Protein 1DBN (pdb70)

B-factor: mean 47.12, std 13.43, range [18.15, 99.43]

Solvent-accessible surface area: 18484 Å² total; per-residue (Å²): 65,98,113,29,65,19,90,14,118,101,4,76,69,128,20,104,51,8,77,64,26,60,72,8,48,11,22,114,104,14,25,0,27,0,0,82,28,78,153,57,99,10,49,117,126,0,25,0,2,0,5,32,36,41,50,2,36,0,50,1,115,128,93,44,38,27,0,29,9,46,1,27,2,25,2,21,2,127,3,71,78,56,131,95,1,4,7,0,0,0,1,0,3,0,25,36,108,26,121,42,33,96,60,83,9,21,53,12,1,0,6,5,83,67,46,96,69,73,90,85,49,55,12,1,1,2,0,2,2,2,28,62,40,87,99,146,2,80,39,5,34,106,80,35,0,0,0,0,0,25,12,0,0,102,22,87,70,43,39,89,2,74,30,49,61,26,11,76,0,30,0,33,1,24,2,26,12,115,77,85,0,2,12,0,8,0,0,2,28,92,89,27,35,27,19,14,6,1,5,76,6,22,1,86,141,28,5,37,49,98,0,41,0,0,1,0,0,0,0,5,119,51,80,31,11,0,9,0,18,0,54,34,1,37,1,61,5,73,49,65,99,113,29,67,20,91,14,117,101,4,76,71,130,20,103,49,8,78,63,26,60,69,8,33,12,21,114,104,14,26,0,26,0,0,74,24,94,162,59,88,6,58,118,124,0,25,0,2,0,4,32,36,40,50,2,37,0,52,2,113,127,93,44,39,26,0,29,8,46,1,25,2,26,2,21,2,127,3,61,79,56,133,96,1,4,6,0,0,0,1,0,3,0,26,36,108,27,121,43,30,101,60,84,10,22,51,12,1,0,6,7,83,69,47,97,69,70,89,84,48,56,12,1,1,2,0,2,1,2,31,64,40,85,99,148,2,81,40,6,34,105,81,34,0,2,0,0,0,24,12,0,0,103,22,87,70,44,38,89,2,75,30,50,62,26,11,76,0,30,0,33,1,25,2,27,13,116,77,84,0,2,10,1,8,0,1,2,28,92,87,26,36,26,19,13,7,0,3,74,6,21,1,88,140,26,4,35,41,98,0,40,0,0,0,0,0,0,0,5,120,51,79,32,10,0,9,0,18,0,54,34,2,38,1,62,5,73,49

Sequence (478 aa):
SDELSFTINNFVPNEADLLFQGEASVSSTGVLQLTKVENGQPQKYSVGRALYAAPVRIWGNTTGSVASFSTSFTFVVKAPNPDITSDGLAFYLAPPDSQIPSGSVSKYLGLFNNSNSDSSNQIVAVEFDTYFAHSYDPWDPNYRHIGIDVNGIESIKTVQWDWINGGVAFATITYLAPNKTLIASLVYPSNQTTFSVAASVDLKEILPEWVRVGFSAATGYPTEVETHDVLSWSFTSTLSDELSFTINNFVPNEADLLFQGEASVSSTGVLQLTKVENGQPQKYSVGRALYAAPVRIWGNTTGSVASFSTSFTFVVKAPNPDITSDGLAFYLAPPDSQIPSGSVSKYLGLFNNSNSDSSNQIVAVEFDTYFAHSYDPWDPNYRHIGIDVNGIESIKTVQWDWINGGVAFATITYLAPNKTLIASLVYPSNQTTFSVAASVDLKEILPEWVRVGFSAATGYPTEVETHDVLSWSFTSTL

Radius of gyration: 23.22 Å; Cα contacts (8 Å, |Δi|>4): 1419; chains: 2; bounding box: 49×42×70 Å

InterPro domains:
  IPR000985 Legume lectin, alpha chain, conserved site [PS00308] (235-244)
  IPR001220 Legume lectin domain [PF00139] (32-274)
  IPR001220 Legume lectin domain [cd06899] (32-267)
  IPR013320 Concanavalin A-like lectin/glucanase domain superfamily [SSF49899] (30-266)
  IPR016363 Legume lectin [PIRSF002690] (6-272)
  IPR019825 Legume lectin, beta chain, Mn/Ca-binding site [PS00307] (152-158)
  IPR050258 Leguminous Lectin [PTHR32401] (15-269)

Nearest PDB structures (foldseek):
  1dbn-assembly1_B  TM=1.004E+00  e=1.041E-50  Maackia amurensis
  1dzq-assembly1_B  TM=9.798E-01  e=4.444E-36  Ulex europaeus
  1qnw-assembly1_A  TM=9.838E-01  e=1.048E-35  Ulex europaeus
  4d69-assembly4_B  TM=9.596E-01  e=8.667E-30  Glycine max
  2gnm-assembly1_B  TM=9.588E-01  e=8.702E-29  Pterocarpus angolensis

Secondary structure (DSSP, 8-state):
--EEEEEESS--TT-TTEEEEET-EE-TTS-EESS-EETTEEPSS-EEEEEESS-EE-B-TTT--B-EEEEEEEEE---SSTTS--EEEEEEEE-TT--PPSSS-GGGTTS-SSS---TTS--EEEEEE----TTT-TTS-SS-EEEEEESSSS-SEEEE----TT--EEEEEEEEGGGTEEEEEEEETTTTEEEEEEEE--HHHHS-SEEEEEEEEEE-SGGG----EEEEEEEEEE-/--EEEEEESS--TT-TTEEEEET-EE-TTS-EESS-EETTEEPSS-EEEEEESS-EE-B-TTT--B-EEEEEEEEE---SSTTS--EEEEEEEE-TT--PPSSS-GGGTTS-SSS---TTS--EEEEEE----TTT-TTS-SS-EEEEEESSSS-SEEEE----TT--EEEEEEEEGGGTEEEEEEEETTTTEEEEEEEE--HHHHS-SEEEEEEEEEE-SGGG----EEEEEEEEEE-

Foldseek 3Di:
DQKDKDKDQFADFVRPQKDKAWPWTADNRGKTWQFDDDPNHGDAWGKMWMWGNDKDFQADPVVRDGKKKKKKFKKAKAHPQLPAADFWKKKKKFAADDHQDDDDCGNVLSQDPDADLDLVSLMWMWIQTRHADCVSNVLHDPAGWIAIHHSGSNGPDIKHDDHDRGFMKMKMWIADQVQQKIKIKIAGVVVRDIIIDMDRHHSVSRHDRIIIITMIGTGHDPNRYIIIIINIMIMIMHD/DQKDKDKDQFADFVRPQKDKAWPWTADNRGKTWQFDDDPNAGDAWGKIWMWGNDKDFQADPVVRDGKKKKKKFKKAKAHPQLPAADFWKKKKKFAADDHQDDDDCGNVLSQDRDADLDLVSLMWMWIQTRHADCVSNVLHDPAGWIAIHHSGSNGPDIKHDDHDRGFMKMKMWIADQVQQKIKIKIAGVVVRDIIMDMDRHHSVSRHDRIIIITMIGTGHDPNRYIIIIINIMIMIMHD

Structure (mmCIF, N/CA/C/O backbone):
data_1DBN
#
_entry.id   1DBN
#
_cell.length_a   80.742
_cell.length_b   88.450
_cell.length_c   84.496
_cell.angle_alpha   90.00
_cell.angle_beta   90.00
_cell.angle_gamma   90.00
#
_symmetry.space_group_name_H-M   'P 21 21 2'
#
loop_
_entity.id
_entity.type
_entity.pdbx_description
1 polymer 'PROTEIN (LEUKOAGGLUTININ)'
2 branched 'N-acetyl-alpha-neuraminic acid-(2-3)-beta-D-galactopyranose-(1-4)-beta-D-glucopyranose'
3 non-polymer 2-acetamido-2-deoxy-beta-D-glucopyranose
4 non-polymer 'CALCIUM ION'
5 non-polymer 'MANGANESE (II) ION'
6 water water
#
loop_
_atom_site.group_PDB
_atom_site.id
_atom_site.type_symbol
_atom_site.label_atom_id
_atom_site.label_alt_id
_atom_site.label_comp_id
_atom_site.label_asym_id
_atom_site.label_entity_id
_atom_site.label_seq_id
_atom_site.pdbx_PDB_ins_code
_atom_site.Cartn_x
_atom_site.Cartn_y
_atom_site.Cartn_z
_atom_site.occupancy
_atom_site.B_iso_or_equiv
_atom_site.auth_seq_id
_atom_site.auth_comp_id
_atom_site.auth_asym_id
_atom_site.auth_atom_id
_atom_site.pdbx_PDB_model_num
ATOM 1 N N . SER A 1 1 ? 49.733 -0.162 34.979 1.00 64.05 1 SER A N 1
ATOM 2 C CA . SER A 1 1 ? 49.008 -0.250 33.678 1.00 65.22 1 SER A CA 1
ATOM 3 C C . SER A 1 1 ? 49.693 0.620 32.616 1.00 64.75 1 SER A C 1
ATOM 4 O O . SER A 1 1 ? 50.102 1.744 32.903 1.00 68.11 1 SER A O 1
ATOM 7 N N . ASP A 1 2 ? 49.829 0.100 31.397 1.00 60.62 2 ASP A N 1
ATOM 8 C CA . ASP A 1 2 ? 50.457 0.853 30.309 1.00 56.20 2 ASP A CA 1
ATOM 9 C C . ASP A 1 2 ? 49.388 1.408 29.385 1.00 51.78 2 ASP A C 1
ATOM 10 O O . ASP A 1 2 ? 49.651 2.249 28.533 1.00 50.50 2 ASP A O 1
ATOM 15 N N . GLU A 1 3 ? 48.172 0.919 29.566 1.00 50.40 3 GLU A N 1
ATOM 16 C CA . GLU A 1 3 ? 47.044 1.372 28.775 1.00 48.85 3 GLU A CA 1
ATOM 17 C C . GLU A 1 3 ? 45.823 1.075 29.622 1.00 44.46 3 GLU A C 1
ATOM 18 O O . GLU A 1 3 ? 45.674 -0.042 30.107 1.00 45.50 3 GLU A O 1
ATOM 24 N N . LEU A 1 4 ? 44.982 2.081 29.839 1.00 40.37 4 LEU A N 1
ATOM 25 C CA . LEU A 1 4 ? 43.758 1.905 30.621 1.00 36.90 4 LEU A CA 1
ATOM 26 C C . LEU A 1 4 ? 42.623 2.567 29.868 1.00 35.30 4 LEU A C 1
ATOM 27 O O . LEU A 1 4 ? 42.758 3.683 29.376 1.00 39.58 4 LEU A O 1
ATOM 32 N N . SER A 1 5 ? 41.497 1.888 29.773 1.00 33.71 5 SER A N 1
ATOM 33 C CA . SER A 1 5 ? 40.380 2.465 29.057 1.00 36.95 5 SER A CA 1
ATOM 34 C C . SER A 1 5 ? 39.078 1.964 29.634 1.00 36.31 5 SER A C 1
ATOM 35 O O . SER A 1 5 ? 38.892 0.759 29.815 1.00 41.26 5 SER A O 1
ATOM 38 N N . PHE A 1 6 ? 38.181 2.883 29.955 1.00 34.02 6 PHE A N 1
ATOM 39 C CA . PHE A 1 6 ? 36.887 2.472 30.467 1.00 36.56 6 PHE A CA 1
ATOM 40 C C . PHE A 1 6 ? 35.786 3.421 30.023 1.00 35.60 6 PHE A C 1
ATOM 41 O O . PHE A 1 6 ? 35.995 4.620 29.871 1.00 35.39 6 PHE A O 1
ATOM 49 N N . THR A 1 7 ? 34.617 2.856 29.781 1.00 36.43 7 THR A N 1
ATOM 50 C CA . THR A 1 7 ? 33.467 3.620 29.342 1.00 37.24 7 THR A CA 1
ATOM 51 C C . THR A 1 7 ? 32.294 3.279 30.239 1.00 35.99 7 THR A C 1
ATOM 52 O O . THR A 1 7 ? 31.959 2.115 30.406 1.00 38.07 7 THR A O 1
ATOM 56 N N . ILE A 1 8 ? 31.678 4.294 30.825 1.00 36.02 8 ILE A N 1
ATOM 57 C CA . ILE A 1 8 ? 30.520 4.084 31.684 1.00 33.94 8 ILE A CA 1
ATOM 58 C C . ILE A 1 8 ? 29.357 4.816 31.022 1.00 33.03 8 ILE A C 1
ATOM 59 O O . ILE A 1 8 ? 29.243 6.025 31.141 1.00 34.14 8 ILE A O 1
ATOM 64 N N . ASN A 1 9 ? 28.507 4.087 30.306 1.00 36.87 9 ASN A N 1
ATOM 65 C CA . ASN A 1 9 ? 27.367 4.712 29.635 1.00 39.53 9 ASN A CA 1
ATOM 66 C C . ASN A 1 9 ? 26.233 5.024 30.590 1.00 36.31 9 ASN A C 1
ATOM 67 O O . ASN A 1 9 ? 25.480 5.969 30.388 1.00 35.94 9 ASN A O 1
ATOM 72 N N . ASN A 1 10 ? 26.112 4.220 31.632 1.00 36.48 10 ASN A N 1
ATOM 73 C CA . ASN A 1 10 ? 25.074 4.420 32.618 1.00 40.38 10 ASN A CA 1
ATOM 74 C C . ASN A 1 10 ? 25.596 4.057 33.998 1.00 38.17 10 ASN A C 1
ATOM 75 O O . ASN A 1 10 ? 26.090 2.957 34.223 1.00 37.26 10 ASN A O 1
ATOM 80 N N . PHE A 1 11 ? 25.494 4.998 34.922 1.00 39.74 11 PHE A N 1
ATOM 81 C CA . PHE A 1 11 ? 25.953 4.760 36.273 1.00 38.51 11 PHE A CA 1
ATOM 82 C C . PHE A 1 11 ? 24.924 3.917 36.994 1.00 39.39 11 PHE A C 1
ATOM 83 O O . PHE A 1 11 ? 23.752 3.930 36.649 1.00 40.42 11 PHE A O 1
ATOM 91 N N . VAL A 1 12 ? 25.379 3.183 37.998 1.00 40.93 12 VAL A N 1
ATOM 92 C CA . VAL A 1 12 ? 24.527 2.302 38.774 1.00 41.26 12 VAL A CA 1
ATOM 93 C C . VAL A 1 12 ? 24.675 2.679 40.239 1.00 41.65 12 VAL A C 1
ATOM 94 O O . VAL A 1 12 ? 25.734 3.131 40.653 1.00 45.14 12 VAL A O 1
ATOM 98 N N . PRO A 1 13 ? 23.609 2.510 41.041 1.00 42.46 13 PRO A N 1
ATOM 99 C CA . PRO A 1 13 ? 23.677 2.850 42.465 1.00 44.34 13 PRO A CA 1
ATOM 100 C C . PRO A 1 13 ? 24.834 2.130 43.167 1.00 46.75 13 PRO A C 1
ATOM 101 O O . PRO A 1 13 ? 25.009 0.922 43.017 1.00 44.40 13 PRO A O 1
ATOM 105 N N . ASN A 1 14 ? 25.627 2.891 43.919 1.00 52.60 14 ASN A N 1
ATOM 106 C CA . ASN A 1 14 ? 26.794 2.361 44.633 1.00 59.33 14 ASN A CA 1
ATOM 107 C C . ASN A 1 14 ? 27.805 1.691 43.697 1.00 59.90 14 ASN A C 1
ATOM 108 O O . ASN A 1 14 ? 28.568 0.826 44.131 1.00 61.67 14 ASN A O 1
ATOM 113 N N . GLU A 1 15 ? 27.805 2.110 42.427 1.00 57.48 15 GLU A N 1
ATOM 114 C CA . GLU A 1 15 ? 28.692 1.572 41.393 1.00 53.26 15 GLU A CA 1
ATOM 115 C C . GLU A 1 15 ? 30.038 1.122 41.956 1.00 50.07 15 GLU A C 1
ATOM 116 O O . GLU A 1 15 ? 30.846 1.937 42.381 1.00 51.09 15 GLU A O 1
ATOM 122 N N . ALA A 1 16 ? 30.275 -0.184 41.931 1.00 47.57 16 ALA A N 1
ATOM 123 C CA . ALA A 1 16 ? 31.492 -0.775 42.481 1.00 45.07 16 ALA A CA 1
ATOM 124 C C . ALA A 1 16 ? 32.844 -0.230 42.002 1.00 42.88 16 ALA A C 1
ATOM 125 O O . ALA A 1 16 ? 33.801 -0.190 42.776 1.00 38.39 16 ALA A O 1
ATOM 127 N N . ASP A 1 17 ? 32.940 0.177 40.740 1.00 42.20 17 ASP A N 1
ATOM 128 C CA . ASP A 1 17 ? 34.210 0.688 40.231 1.00 39.21 17 ASP A CA 1
ATOM 129 C C . ASP A 1 17 ? 34.355 2.197 40.407 1.00 39.56 17 ASP A C 1
ATOM 130 O O . ASP A 1 17 ? 35.062 2.854 39.652 1.00 40.76 17 ASP A O 1
ATOM 135 N N . LEU A 1 18 ? 33.692 2.735 41.426 1.00 39.00 18 LEU A N 1
ATOM 136 C CA . LEU A 1 18 ? 33.753 4.158 41.723 1.00 37.98 18 LEU A CA 1
ATOM 137 C C . LEU A 1 18 ? 34.020 4.382 43.228 1.00 39.12 18 LEU A C 1
ATOM 138 O O . LEU A 1 18 ? 33.393 3.745 44.079 1.00 40.27 18 LEU A O 1
ATOM 143 N N . LEU A 1 19 ? 34.968 5.262 43.552 1.00 36.06 19 LEU A N 1
ATOM 144 C CA . LEU A 1 19 ? 35.259 5.585 44.943 1.00 33.58 19 LEU A CA 1
ATOM 145 C C . LEU A 1 19 ? 34.561 6.891 45.240 1.00 33.60 19 LEU A C 1
ATOM 146 O O . LEU A 1 19 ? 34.880 7.919 44.647 1.00 36.49 19 LEU A O 1
ATOM 151 N N . PHE A 1 20 ? 33.603 6.854 46.155 1.00 35.29 20 PHE A N 1
ATOM 152 C CA . PHE A 1 20 ? 32.856 8.055 46.513 1.00 35.63 20 PHE A CA 1
ATOM 153 C C . PHE A 1 20 ? 33.426 8.748 47.749 1.00 37.18 20 PHE A C 1
ATOM 154 O O . PHE A 1 20 ? 33.823 8.095 48.709 1.00 36.09 20 PHE A O 1
ATOM 162 N N . GLN A 1 21 ? 33.476 10.077 47.705 1.00 37.94 21 GLN A N 1
ATOM 163 C CA . GLN A 1 21 ? 33.961 10.879 48.822 1.00 34.54 21 GLN A CA 1
ATOM 164 C C . GLN A 1 21 ? 32.954 12.004 49.053 1.00 38.37 21 GLN A C 1
ATOM 165 O O . GLN A 1 21 ? 32.420 12.576 48.101 1.00 39.11 21 GLN A O 1
ATOM 171 N N . GLY A 1 22 ? 32.684 12.308 50.319 1.00 39.05 22 GLY A N 1
ATOM 172 C CA . GLY A 1 22 ? 31.733 13.356 50.629 1.00 39.79 22 GLY A CA 1
ATOM 173 C C . GLY A 1 22 ? 30.290 12.919 50.430 1.00 43.11 22 GLY A C 1
ATOM 174 O O . GLY A 1 22 ? 29.911 11.796 50.776 1.00 41.49 22 GLY A O 1
ATOM 175 N N . GLU A 1 23 ? 29.479 13.806 49.857 1.00 44.14 23 GLU A N 1
ATOM 176 C CA . GLU A 1 23 ? 28.071 13.513 49.628 1.00 41.43 23 GLU A CA 1
ATOM 177 C C . GLU A 1 23 ? 27.774 13.012 48.221 1.00 42.28 23 GLU A C 1
ATOM 178 O O . GLU A 1 23 ? 26.613 12.933 47.815 1.00 39.61 23 GLU A O 1
ATOM 184 N N . ALA A 1 24 ? 28.823 12.662 47.480 1.00 42.08 24 ALA A N 1
ATOM 185 C CA . ALA A 1 24 ? 28.647 12.158 46.121 1.00 41.45 24 ALA A CA 1
ATOM 186 C C . ALA A 1 24 ? 27.986 10.785 46.132 1.00 40.92 24 ALA A C 1
ATOM 187 O O . ALA A 1 24 ? 28.092 10.023 47.102 1.00 39.37 24 ALA A O 1
ATOM 189 N N . SER A 1 25 ? 27.303 10.476 45.037 1.00 38.69 25 SER A N 1
ATOM 190 C CA . SER A 1 25 ? 26.625 9.203 44.902 1.00 38.22 25 SER A CA 1
ATOM 191 C C . SER A 1 25 ? 25.917 9.186 43.563 1.00 38.79 25 SER A C 1
ATOM 192 O O . SER A 1 25 ? 25.845 10.203 42.874 1.00 38.21 25 SER A O 1
ATOM 195 N N . VAL A 1 26 ? 25.413 8.020 43.188 1.00 39.71 26 VAL A N 1
ATOM 196 C CA . VAL A 1 26 ? 24.683 7.897 41.944 1.00 42.40 26 VAL A CA 1
ATOM 197 C C . VAL A 1 26 ? 23.240 7.562 42.322 1.00 45.11 26 VAL A C 1
ATOM 198 O O . VAL A 1 26 ? 22.989 6.679 43.151 1.00 45.96 26 VAL A O 1
ATOM 202 N N . SER A 1 27 ? 22.305 8.309 41.736 1.00 46.51 27 SER A N 1
ATOM 203 C CA . SER A 1 27 ? 20.875 8.140 41.990 1.00 46.61 27 SER A CA 1
ATOM 204 C C . SER A 1 27 ? 20.331 6.845 41.425 1.00 46.26 27 SER A C 1
ATOM 205 O O . SER A 1 27 ? 20.970 6.193 40.604 1.00 48.80 27 SER A O 1
ATOM 208 N N . SER A 1 28 ? 19.132 6.485 41.861 1.00 46.20 28 SER A N 1
ATOM 209 C CA . SER A 1 28 ? 18.491 5.262 41.393 1.00 47.37 28 SER A CA 1
ATOM 210 C C . SER A 1 28 ? 18.206 5.378 39.900 1.00 46.54 28 SER A C 1
ATOM 211 O O . SER A 1 28 ? 17.939 4.383 39.226 1.00 44.35 28 SER A O 1
ATOM 214 N N . THR A 1 29 ? 18.265 6.603 39.390 1.00 44.65 29 THR A N 1
ATOM 215 C CA . THR A 1 29 ? 17.998 6.843 37.990 1.00 41.59 29 THR A CA 1
ATOM 216 C C . THR A 1 29 ? 19.281 6.759 37.158 1.00 41.36 29 THR A C 1
ATOM 217 O O . THR A 1 29 ? 19.266 6.958 35.938 1.00 39.51 29 THR A O 1
ATOM 221 N N . GLY A 1 30 ? 20.393 6.469 37.826 1.00 39.50 30 GLY A N 1
ATOM 222 C CA . GLY A 1 30 ? 21.653 6.324 37.121 1.00 37.07 30 GLY A CA 1
ATOM 223 C C . GLY A 1 30 ? 22.503 7.554 36.858 1.00 38.18 30 GLY A C 1
ATOM 224 O O . GLY A 1 30 ? 23.366 7.522 35.980 1.00 40.30 30 GLY A O 1
ATOM 225 N N . VAL A 1 31 ? 22.277 8.644 37.580 1.00 37.01 31 VAL A N 1
ATOM 226 C CA . VAL A 1 31 ? 23.114 9.815 37.358 1.00 40.30 31 VAL A CA 1
ATOM 227 C C . VAL A 1 31 ? 24.081 9.968 38.532 1.00 38.77 31 VAL A C 1
ATOM 228 O O . VAL A 1 31 ? 23.724 9.739 39.687 1.00 40.43 31 VAL A O 1
ATOM 232 N N . LEU A 1 32 ? 25.320 10.320 38.220 1.00 35.64 32 LEU A N 1
ATOM 233 C CA . LEU A 1 32 ? 26.325 10.516 39.240 1.00 31.56 32 LEU A CA 1
ATOM 234 C C . LEU A 1 32 ? 26.089 11.915 39.795 1.00 32.53 32 LEU A C 1
ATOM 235 O O . LEU A 1 32 ? 26.389 12.924 39.148 1.00 31.57 32 LEU A O 1
ATOM 240 N N . GLN A 1 33 ? 25.521 11.970 40.992 1.00 32.99 33 GLN A N 1
ATOM 241 C CA . GLN A 1 33 ? 25.241 13.246 41.619 1.00 30.69 33 GLN A CA 1
ATOM 242 C C . GLN A 1 33 ? 26.395 13.602 42.548 1.00 32.38 33 GLN A C 1
ATOM 243 O O . GLN A 1 33 ? 26.514 13.055 43.651 1.00 33.20 33 GLN A O 1
ATOM 249 N N . LEU A 1 34 ? 27.258 14.505 42.073 1.00 33.01 34 LEU A N 1
ATOM 250 C CA . LEU A 1 34 ? 28.413 14.943 42.842 1.00 35.81 34 LEU A CA 1
ATOM 251 C C . LEU A 1 34 ? 27.961 15.613 44.134 1.00 38.29 34 LEU A C 1
ATOM 252 O O . LEU A 1 34 ? 28.435 15.271 45.217 1.00 41.23 34 LEU A O 1
ATOM 257 N N . THR A 1 35 ? 27.051 16.573 44.020 1.00 38.85 35 THR A N 1
ATOM 258 C CA . THR A 1 35 ? 26.529 17.248 45.198 1.00 39.72 35 THR A CA 1
ATOM 259 C C . THR A 1 35 ? 25.159 16.660 45.508 1.00 39.64 35 THR A C 1
ATOM 260 O O . THR A 1 35 ? 24.466 16.177 44.621 1.00 37.40 35 THR A O 1
ATOM 264 N N . LYS A 1 36 ? 24.772 16.714 46.773 1.00 43.78 36 LYS A N 1
ATOM 265 C CA . LYS A 1 36 ? 23.509 16.140 47.219 1.00 49.60 36 LYS A CA 1
ATOM 266 C C . LYS A 1 36 ? 22.228 16.794 46.680 1.00 52.11 36 LYS A C 1
ATOM 267 O O . LYS A 1 36 ? 22.101 18.020 46.652 1.00 50.28 36 LYS A O 1
ATOM 273 N N . VAL A 1 37 ? 21.289 15.959 46.235 1.00 54.33 37 VAL A N 1
ATOM 274 C CA . VAL A 1 37 ? 19.998 16.443 45.755 1.00 54.21 37 VAL A CA 1
ATOM 275 C C . VAL A 1 37 ? 18.946 15.623 46.503 1.00 57.06 37 VAL A C 1
ATOM 276 O O . VAL A 1 37 ? 19.136 14.431 46.745 1.00 56.79 37 VAL A O 1
ATOM 280 N N . GLU A 1 38 ? 17.853 16.269 46.893 1.00 59.89 38 GLU A N 1
ATOM 281 C CA . GLU A 1 38 ? 16.777 15.597 47.607 1.00 59.52 38 GLU A CA 1
ATOM 282 C C . GLU A 1 38 ? 15.476 16.010 46.957 1.00 61.07 38 GLU A C 1
ATOM 283 O O . GLU A 1 38 ? 15.162 17.198 46.883 1.00 64.06 38 GLU A O 1
ATOM 289 N N . ASN A 1 39 ? 14.724 15.029 46.471 1.00 64.55 39 ASN A N 1
ATOM 290 C CA . ASN A 1 39 ? 13.451 15.302 45.813 1.00 70.03 39 ASN A CA 1
ATOM 291 C C . ASN A 1 39 ? 13.690 16.056 44.501 1.00 67.31 39 ASN A C 1
ATOM 292 O O . ASN A 1 39 ? 12.788 16.723 43.988 1.00 70.00 39 ASN A O 1
ATOM 297 N N . GLY A 1 40 ? 14.907 15.954 43.971 1.00 62.06 40 GLY A N 1
ATOM 298 C CA . GLY A 1 40 ? 15.243 16.628 42.724 1.00 56.20 40 GLY A CA 1
ATOM 299 C C . GLY A 1 40 ? 15.721 18.060 42.904 1.00 53.35 40 GLY A C 1
ATOM 300 O O . GLY A 1 40 ? 15.917 18.802 41.935 1.00 49.13 40 GLY A O 1
ATOM 301 N N . GLN A 1 41 ? 15.919 18.440 44.160 1.00 51.92 41 GLN A N 1
ATOM 302 C CA . GLN A 1 41 ? 16.363 19.777 44.511 1.00 50.26 41 GLN A CA 1
ATOM 303 C C . GLN A 1 41 ? 17.797 19.774 45.044 1.00 46.48 41 GLN A C 1
ATOM 304 O O . GLN A 1 41 ? 18.098 19.073 46.001 1.00 40.40 41 GLN A O 1
ATOM 310 N N . PRO A 1 42 ? 18.705 20.554 44.426 1.00 47.80 42 PRO A N 1
ATOM 311 C CA . PRO A 1 42 ? 20.086 20.564 44.932 1.00 47.82 42 PRO A CA 1
ATOM 312 C C . PRO A 1 42 ? 20.189 21.176 46.338 1.00 46.49 42 PRO A C 1
ATOM 313 O O . PRO A 1 42 ? 19.575 22.198 46.625 1.00 46.45 42 PRO A O 1
ATOM 317 N N . GLN A 1 43 ? 20.967 20.542 47.211 1.00 48.23 43 GLN A N 1
ATOM 318 C CA . GLN A 1 43 ? 21.130 21.020 48.581 1.00 48.22 43 GLN A CA 1
ATOM 319 C C . GLN A 1 43 ? 22.351 21.900 48.804 1.00 47.97 43 GLN A C 1
ATOM 320 O O . GLN A 1 43 ? 23.383 21.719 48.166 1.00 51.30 43 GLN A O 1
ATOM 326 N N . LYS A 1 44 ? 22.214 22.847 49.730 1.00 49.15 44 LYS A N 1
ATOM 327 C CA . LYS A 1 44 ? 23.264 23.806 50.082 1.00 44.26 44 LYS A CA 1
ATOM 328 C C . LYS A 1 44 ? 24.492 23.200 50.758 1.00 40.32 44 LYS A C 1
ATOM 329 O O . LYS A 1 44 ? 24.407 22.184 51.439 1.00 36.04 44 LYS A O 1
ATOM 335 N N . TYR A 1 45 ? 25.629 23.861 50.570 1.00 41.37 45 TYR A N 1
ATOM 336 C CA . TYR A 1 45 ? 26.907 23.454 51.146 1.00 44.57 45 TYR A CA 1
ATOM 337 C C . TYR A 1 45 ? 27.206 21.967 51.052 1.00 43.52 45 TYR A C 1
ATOM 338 O O . TYR A 1 45 ? 27.487 21.313 52.051 1.00 44.03 45 TYR A O 1
ATOM 347 N N . SER A 1 46 ? 27.156 21.444 49.835 1.00 44.76 46 SER A N 1
ATOM 348 C CA . SER A 1 46 ? 27.430 20.039 49.598 1.00 44.90 46 SER A CA 1
ATOM 349 C C . SER A 1 46 ? 28.755 19.922 48.851 1.00 43.74 46 SER A C 1
ATOM 350 O O . SER A 1 46 ? 29.053 20.724 47.966 1.00 48.31 46 SER A O 1
ATOM 353 N N . VAL A 1 47 ? 29.562 18.939 49.226 1.00 39.28 47 VAL A N 1
ATOM 354 C CA . VAL A 1 47 ? 30.840 18.724 48.565 1.00 40.65 47 VAL A CA 1
ATOM 355 C C . VAL A 1 47 ? 30.962 17.237 48.266 1.00 42.97 47 VAL A C 1
ATOM 356 O O . VAL A 1 47 ? 30.765 16.400 49.151 1.00 43.58 47 VAL A O 1
ATOM 360 N N . GLY A 1 48 ? 31.275 16.906 47.019 1.00 42.67 48 GLY A N 1
ATOM 361 C CA . GLY A 1 48 ? 31.396 15.509 46.658 1.00 43.06 48 GLY A CA 1
ATOM 362 C C . GLY A 1 48 ? 32.495 15.222 45.656 1.00 45.71 48 GLY A C 1
ATOM 363 O O . GLY A 1 48 ? 32.893 16.089 44.865 1.00 46.96 48 GLY A O 1
ATOM 364 N N . ARG A 1 49 ? 32.980 13.986 45.684 1.00 44.21 49 ARG A N 1
ATOM 365 C CA . ARG A 1 49 ? 34.036 13.556 44.785 1.00 41.65 49 ARG A CA 1
ATOM 366 C C . ARG A 1 49 ? 33.896 12.078 44.446 1.00 40.56 49 ARG A C 1
ATOM 367 O O . ARG A 1 49 ? 33.641 11.252 45.317 1.00 39.26 49 ARG A O 1
ATOM 375 N N . ALA A 1 50 ? 34.034 11.756 43.166 1.00 42.20 50 ALA A N 1
ATOM 376 C CA . ALA A 1 50 ? 33.954 10.375 42.704 1.00 41.84 50 ALA A CA 1
ATOM 377 C C . ALA A 1 50 ? 35.219 10.072 41.893 1.00 43.21 50 ALA A C 1
ATOM 378 O O . ALA A 1 50 ? 35.644 10.887 41.072 1.00 45.80 50 ALA A O 1
ATOM 380 N N . LEU A 1 51 ? 35.824 8.911 42.132 1.00 43.68 51 LEU A N 1
ATOM 381 C CA . LEU A 1 51 ? 37.040 8.524 41.416 1.00 44.43 51 LEU A CA 1
ATOM 382 C C . LEU A 1 51 ? 36.936 7.106 40.884 1.00 42.58 51 LEU A C 1
ATOM 383 O O . LEU A 1 51 ? 36.324 6.250 41.519 1.00 39.18 51 LEU A O 1
ATOM 388 N N . TYR A 1 52 ? 37.519 6.864 39.713 1.00 43.69 52 TYR A N 1
ATOM 389 C CA . TYR A 1 52 ? 37.496 5.523 39.145 1.00 42.66 52 TYR A CA 1
ATOM 390 C C . TYR A 1 52 ? 38.313 4.683 40.122 1.00 39.31 52 TYR A C 1
ATOM 391 O O . TYR A 1 52 ? 39.384 5.096 40.557 1.00 39.95 52 TYR A O 1
ATOM 400 N N . ALA A 1 53 ? 37.801 3.514 40.474 1.00 37.46 53 ALA A N 1
ATOM 401 C CA . ALA A 1 53 ? 38.469 2.647 41.438 1.00 37.39 53 ALA A CA 1
ATOM 402 C C . ALA A 1 53 ? 39.953 2.352 41.182 1.00 34.96 53 ALA A C 1
ATOM 403 O O . ALA A 1 53 ? 40.735 2.297 42.122 1.00 38.45 53 ALA A O 1
ATOM 405 N N . ALA A 1 54 ? 40.352 2.173 39.929 1.00 31.59 54 ALA A N 1
ATOM 406 C CA . ALA A 1 54 ? 41.751 1.855 39.642 1.00 32.10 54 ALA A CA 1
ATOM 407 C C . ALA A 1 54 ? 42.704 3.028 39.405 1.00 29.74 54 ALA A C 1
ATOM 408 O O . ALA A 1 54 ? 42.441 3.913 38.591 1.00 32.05 54 ALA A O 1
ATOM 410 N N . PRO A 1 55 ? 43.829 3.049 40.128 1.00 30.71 55 PRO A N 1
ATOM 411 C CA . PRO A 1 55 ? 44.824 4.121 39.973 1.00 32.86 55 PRO A CA 1
ATOM 412 C C . PRO A 1 55 ? 45.364 4.045 38.537 1.00 32.78 55 PRO A C 1
ATOM 413 O O . PRO A 1 55 ? 45.445 2.949 37.966 1.00 34.58 55 PRO A O 1
ATOM 417 N N . VAL A 1 56 ? 45.736 5.190 37.969 1.00 30.09 56 VAL A N 1
ATOM 418 C CA . VAL A 1 56 ? 46.259 5.263 36.600 1.00 29.77 56 VAL A CA 1
ATOM 419 C C . VAL A 1 56 ? 47.758 5.616 36.574 1.00 33.61 56 VAL A C 1
ATOM 420 O O . VAL A 1 56 ? 48.205 6.532 37.272 1.00 33.92 56 VAL A O 1
ATOM 424 N N . ARG A 1 57 ? 48.530 4.890 35.768 1.00 37.50 57 ARG A N 1
ATOM 425 C CA . ARG A 1 57 ? 49.969 5.137 35.634 1.00 39.96 57 ARG A CA 1
ATOM 426 C C . ARG A 1 57 ? 50.139 6.318 34.669 1.00 39.12 57 ARG A C 1
ATOM 427 O O . ARG A 1 57 ? 49.775 6.220 33.506 1.00 40.15 57 ARG A O 1
ATOM 435 N N . ILE A 1 58 ? 50.678 7.433 35.161 1.00 40.49 58 ILE A N 1
ATOM 436 C CA . ILE A 1 58 ? 50.872 8.637 34.347 1.00 41.89 58 ILE A CA 1
ATOM 437 C C . ILE A 1 58 ? 52.250 8.732 33.685 1.00 40.15 58 ILE A C 1
ATOM 438 O O . ILE A 1 58 ? 52.409 9.386 32.655 1.00 39.86 58 ILE A O 1
ATOM 443 N N . TRP A 1 59 ? 53.255 8.121 34.296 1.00 37.96 59 TRP A N 1
ATOM 444 C CA . TRP A 1 59 ? 54.590 8.118 33.709 1.00 42.13 59 TRP A CA 1
ATOM 445 C C . TRP A 1 59 ? 55.422 7.008 34.313 1.00 47.97 59 TRP A C 1
ATOM 446 O O . TRP A 1 59 ? 55.070 6.464 35.363 1.00 51.11 59 TRP A O 1
ATOM 457 N N . GLY A 1 60 ? 56.511 6.654 33.636 1.00 53.68 60 GLY A N 1
ATOM 458 C CA . GLY A 1 60 ? 57.379 5.598 34.131 1.00 60.04 60 GLY A CA 1
ATOM 459 C C . GLY A 1 60 ? 58.813 6.060 34.061 1.00 62.25 60 GLY A C 1
ATOM 460 O O . GLY A 1 60 ? 59.287 6.401 32.990 1.00 60.20 60 GLY A O 1
ATOM 461 N N . ASN A 1 61 ? 59.507 6.091 35.191 1.00 68.25 61 ASN A N 1
ATOM 462 C CA . ASN A 1 61 ? 60.897 6.539 35.197 1.00 71.59 61 ASN A CA 1
ATOM 463 C C . ASN A 1 61 ? 61.788 5.488 34.558 1.00 74.58 61 ASN A C 1
ATOM 464 O O . ASN A 1 61 ? 62.794 5.812 33.917 1.00 72.81 61 ASN A O 1
ATOM 469 N N . THR A 1 62 ? 61.398 4.228 34.724 1.00 79.41 62 THR A N 1
ATOM 470 C CA . THR A 1 62 ? 62.140 3.117 34.139 1.00 83.21 62 THR A CA 1
ATOM 471 C C . THR A 1 62 ? 62.014 3.192 32.620 1.00 82.49 62 THR A C 1
ATOM 472 O O . THR A 1 62 ? 62.940 2.838 31.893 1.00 81.05 62 THR A O 1
ATOM 476 N N . THR A 1 63 ? 60.859 3.673 32.160 1.00 83.10 63 THR A N 1
ATOM 477 C CA . THR A 1 63 ? 60.550 3.791 30.732 1.00 81.98 63 THR A CA 1
ATOM 478 C C . THR A 1 63 ? 60.910 5.152 30.136 1.00 79.20 63 THR A C 1
ATOM 479 O O . THR A 1 63 ? 61.284 5.249 28.968 1.00 74.44 63 THR A O 1
ATOM 483 N N . GLY A 1 64 ? 60.775 6.198 30.946 1.00 80.57 64 GLY A N 1
ATOM 484 C CA . GLY A 1 64 ? 61.071 7.549 30.497 1.00 79.01 64 GLY A CA 1
ATOM 485 C C . GLY A 1 64 ? 59.865 8.237 29.875 1.00 76.79 64 GLY A C 1
ATOM 486 O O . GLY A 1 64 ? 59.843 9.461 29.726 1.00 78.70 64 GLY A O 1
ATOM 487 N N . SER A 1 65 ? 58.851 7.447 29.534 1.00 72.50 65 SER A N 1
ATOM 488 C CA . SER A 1 65 ? 57.641 7.960 28.900 1.00 68.04 65 SER A CA 1
ATOM 489 C C . SER A 1 65 ? 56.575 8.534 29.827 1.00 62.69 65 SER A C 1
ATOM 490 O O . SER A 1 65 ? 56.588 8.312 31.037 1.00 64.15 65 SER A O 1
ATOM 493 N N . VAL A 1 66 ? 55.653 9.279 29.222 1.00 56.61 66 VAL A N 1
ATOM 494 C CA . VAL A 1 66 ? 54.551 9.918 29.929 1.00 52.61 66 VAL A CA 1
ATOM 495 C C . VAL A 1 66 ? 53.241 9.569 29.236 1.00 47.39 66 VAL A C 1
ATOM 496 O O . VAL A 1 66 ? 53.190 9.410 28.022 1.00 48.18 66 VAL A O 1
ATOM 500 N N . ALA A 1 67 ? 52.176 9.469 30.012 1.00 42.85 67 ALA A N 1
ATOM 501 C CA . ALA A 1 67 ? 50.877 9.128 29.454 1.00 39.90 67 ALA A CA 1
ATOM 502 C C . ALA A 1 67 ? 50.167 10.262 28.714 1.00 38.31 67 ALA A C 1
ATOM 503 O O . ALA A 1 67 ? 50.270 11.443 29.064 1.00 39.07 67 ALA A O 1
ATOM 505 N N . SER A 1 68 ? 49.471 9.883 27.656 1.00 35.46 68 SER A N 1
ATOM 506 C CA . SER A 1 68 ? 48.664 10.812 26.896 1.00 34.98 68 SER A CA 1
ATOM 507 C C . SER A 1 68 ? 47.270 10.287 27.217 1.00 37.97 68 SER A C 1
ATOM 508 O O . SER A 1 68 ? 47.073 9.066 27.315 1.00 37.21 68 SER A O 1
ATOM 511 N N . PHE A 1 69 ? 46.301 11.174 27.410 1.00 33.86 69 PHE A N 1
ATOM 512 C CA . PHE A 1 69 ? 44.974 10.679 27.703 1.00 31.28 69 PHE A CA 1
ATOM 513 C C . PHE A 1 69 ? 43.909 11.553 27.091 1.00 31.34 69 PHE A C 1
ATOM 514 O O . PHE A 1 69 ? 44.200 12.598 26.512 1.00 30.46 69 PHE A O 1
ATOM 522 N N . SER A 1 70 ? 42.670 11.107 27.221 1.00 31.05 70 SER A N 1
ATOM 523 C CA . SER A 1 70 ? 41.541 11.848 26.705 1.00 34.60 70 SER A CA 1
ATOM 524 C C . SER A 1 70 ? 40.298 11.372 27.453 1.00 32.33 70 SER A C 1
ATOM 525 O O . SER A 1 70 ? 40.113 10.179 27.639 1.00 33.50 70 SER A O 1
ATOM 528 N N . THR A 1 71 ? 39.469 12.299 27.917 1.00 31.48 71 THR A N 1
ATOM 529 C CA . THR A 1 71 ? 38.259 11.911 28.633 1.00 34.01 71 THR A CA 1
ATOM 530 C C . THR A 1 71 ? 37.118 12.678 28.029 1.00 33.82 71 THR A C 1
ATOM 531 O O . THR A 1 71 ? 37.296 13.809 27.601 1.00 31.21 71 THR A O 1
ATOM 535 N N . SER A 1 72 ? 35.952 12.047 27.996 1.00 35.07 72 SER A N 1
ATOM 536 C CA . SER A 1 72 ? 34.739 12.671 27.496 1.00 33.72 72 SER A CA 1
ATOM 537 C C . SER A 1 72 ? 33.652 12.290 28.486 1.00 32.89 72 SER A C 1
ATOM 538 O O . SER A 1 72 ? 33.634 11.170 29.008 1.00 31.21 72 SER A O 1
ATOM 541 N N . PHE A 1 73 ? 32.765 13.233 28.774 1.00 32.21 73 PHE A N 1
ATOM 542 C CA . PHE A 1 73 ? 31.666 12.982 29.695 1.00 33.14 73 PHE A CA 1
ATOM 543 C C . PHE A 1 73 ? 30.567 13.994 29.449 1.00 31.33 73 PHE A C 1
ATOM 544 O O . PHE A 1 73 ? 30.814 15.071 28.907 1.00 27.65 73 PHE A O 1
ATOM 552 N N . THR A 1 74 ? 29.344 13.624 29.807 1.00 27.95 74 THR A N 1
ATOM 553 C CA . THR A 1 74 ? 28.229 14.529 29.639 1.00 30.06 74 THR A CA 1
ATOM 554 C C . THR A 1 74 ? 27.743 14.909 31.030 1.00 32.58 74 THR A C 1
ATOM 555 O O . THR A 1 74 ? 27.733 14.077 31.948 1.00 35.07 74 THR A O 1
ATOM 559 N N . PHE A 1 75 ? 27.373 16.170 31.206 1.00 31.23 75 PHE A N 1
ATOM 560 C CA . PHE A 1 75 ? 26.898 16.603 32.507 1.00 30.17 75 PHE A CA 1
ATOM 561 C C . PHE A 1 75 ? 25.844 17.681 32.400 1.00 32.43 75 PHE A C 1
ATOM 562 O O . PHE A 1 75 ? 25.661 18.295 31.342 1.00 27.92 75 PHE A O 1
ATOM 570 N N . VAL A 1 76 ? 25.144 17.887 33.513 1.00 33.54 76 VAL A N 1
ATOM 571 C CA . VAL A 1 76 ? 24.107 18.893 33.597 1.00 35.57 76 VAL A CA 1
ATOM 572 C C . VAL A 1 76 ? 24.226 19.664 34.901 1.00 35.76 76 VAL A C 1
ATOM 573 O O . VAL A 1 76 ? 24.445 19.089 35.962 1.00 38.16 76 VAL A O 1
ATOM 577 N N . VAL A 1 77 ? 24.088 20.979 34.799 1.00 36.82 77 VAL A N 1
ATOM 578 C CA . VAL A 1 77 ? 24.139 21.860 35.949 1.00 39.30 77 VAL A CA 1
ATOM 579 C C . VAL A 1 77 ? 22.822 22.629 35.924 1.00 40.54 77 VAL A C 1
ATOM 580 O O . VAL A 1 77 ? 22.689 23.629 35.218 1.00 42.12 77 VAL A O 1
ATOM 584 N N . LYS A 1 78 ? 21.847 22.130 36.683 1.00 40.78 78 LYS A N 1
ATOM 585 C CA . LYS A 1 78 ? 20.512 22.723 36.754 1.00 39.62 78 LYS A CA 1
ATOM 586 C C . LYS A 1 78 ? 20.326 23.455 38.073 1.00 39.15 78 LYS A C 1
ATOM 587 O O . LYS A 1 78 ? 20.430 22.862 39.146 1.00 39.69 78 LYS A O 1
ATOM 593 N N . ALA A 1 79 ? 20.044 24.749 37.985 1.00 40.55 79 ALA A N 1
ATOM 594 C CA . ALA A 1 79 ? 19.847 25.576 39.171 1.00 40.72 79 ALA A CA 1
ATOM 595 C C . ALA A 1 79 ? 18.450 26.186 39.221 1.00 39.74 79 ALA A C 1
ATOM 596 O O . ALA A 1 79 ? 17.962 26.731 38.232 1.00 36.32 79 ALA A O 1
ATOM 598 N N . PRO A 1 80 ? 17.781 26.089 40.383 1.00 43.22 80 PRO A N 1
ATOM 599 C CA . PRO A 1 80 ? 16.440 26.663 40.507 1.00 44.66 80 PRO A CA 1
ATOM 600 C C . PRO A 1 80 ? 16.480 28.193 40.337 1.00 44.77 80 PRO A C 1
ATOM 601 O O . PRO A 1 80 ? 15.541 28.786 39.817 1.00 46.25 80 PRO A O 1
ATOM 605 N N . ASN A 1 81 ? 17.578 28.816 40.759 1.00 44.84 81 ASN A N 1
ATOM 606 C CA . ASN A 1 81 ? 17.750 30.263 40.649 1.00 46.92 81 ASN A CA 1
ATOM 607 C C . ASN A 1 81 ? 18.997 30.532 39.815 1.00 50.03 81 ASN A C 1
ATOM 608 O O . ASN A 1 81 ? 20.073 30.772 40.348 1.00 52.36 81 ASN A O 1
ATOM 613 N N . PRO A 1 82 ? 18.854 30.521 38.486 1.00 51.31 82 PRO A N 1
ATOM 614 C CA . PRO A 1 82 ? 19.930 30.739 37.519 1.00 54.82 82 PRO A CA 1
ATOM 615 C C . PRO A 1 82 ? 20.848 31.946 37.693 1.00 56.78 82 PRO A C 1
ATOM 616 O O . PRO A 1 82 ? 22.061 31.813 37.562 1.00 58.42 82 PRO A O 1
ATOM 620 N N . ASP A 1 83 ? 20.270 33.108 37.984 1.00 60.11 83 ASP A N 1
ATOM 621 C CA . ASP A 1 83 ? 21.018 34.359 38.141 1.00 62.06 83 ASP A CA 1
ATOM 622 C C . ASP A 1 83 ? 22.382 34.284 38.811 1.00 59.46 83 ASP A C 1
ATOM 623 O O . ASP A 1 83 ? 23.358 34.828 38.302 1.00 56.77 83 ASP A O 1
ATOM 628 N N . ILE A 1 84 ? 22.455 33.640 39.964 1.00 57.12 84 ILE A N 1
ATOM 629 C CA . ILE A 1 84 ? 23.729 33.492 40.646 1.00 55.89 84 ILE A CA 1
ATOM 630 C C . ILE A 1 84 ? 23.790 32.100 41.226 1.00 56.18 84 ILE A C 1
ATOM 631 O O . ILE A 1 84 ? 23.002 31.747 42.096 1.00 60.62 84 ILE A O 1
ATOM 636 N N . THR A 1 85 ? 24.730 31.310 40.731 1.00 54.43 85 THR A N 1
ATOM 637 C CA . THR A 1 85 ? 24.892 29.944 41.184 1.00 53.38 85 THR A CA 1
ATOM 638 C C . THR A 1 85 ? 26.302 29.678 41.708 1.00 51.11 85 THR A C 1
ATOM 639 O O . THR A 1 85 ? 27.207 30.481 41.514 1.00 50.95 85 THR A O 1
ATOM 643 N N . SER A 1 86 ? 26.475 28.541 42.373 1.00 52.99 86 SER A N 1
ATOM 644 C CA . SER A 1 86 ? 27.759 28.146 42.941 1.00 48.97 86 SER A CA 1
ATOM 645 C C . SER A 1 86 ? 27.738 26.643 43.195 1.00 46.00 86 SER A C 1
ATOM 646 O O . SER A 1 86 ? 26.686 26.080 43.473 1.00 45.72 86 SER A O 1
ATOM 649 N N . ASP A 1 87 ? 28.890 25.987 43.100 1.00 45.17 87 ASP A N 1
ATOM 650 C CA . ASP A 1 87 ? 30.160 26.630 42.767 1.00 42.47 87 ASP A CA 1
ATOM 651 C C . ASP A 1 87 ? 30.692 26.132 41.432 1.00 41.06 87 ASP A C 1
ATOM 652 O O . ASP A 1 87 ? 31.439 26.835 40.748 1.00 43.03 87 ASP A O 1
ATOM 657 N N . GLY A 1 88 ? 30.305 24.912 41.074 1.00 37.60 88 GLY A N 1
ATOM 658 C CA . GLY A 1 88 ? 30.764 24.322 39.833 1.00 39.61 88 GLY A CA 1
ATOM 659 C C . GLY A 1 88 ? 31.379 22.960 40.098 1.00 40.79 88 GLY A C 1
ATOM 660 O O . GLY A 1 88 ? 31.504 22.539 41.252 1.00 41.29 88 GLY A O 1
ATOM 661 N N . LEU A 1 89 ? 31.751 22.265 39.029 1.00 39.45 89 LEU A N 1
ATOM 662 C CA . LEU A 1 89 ? 32.358 20.947 39.151 1.00 35.82 89 LEU A CA 1
ATOM 663 C C . LEU A 1 89 ? 33.673 20.958 38.388 1.00 36.11 89 LEU A C 1
ATOM 664 O O . LEU A 1 89 ? 34.007 21.934 37.711 1.00 36.35 89 LEU A O 1
ATOM 669 N N . ALA A 1 90 ? 34.417 19.866 38.498 1.00 36.23 90 ALA A N 1
ATOM 670 C CA . ALA A 1 90 ? 35.693 19.754 37.816 1.00 36.50 90 ALA A CA 1
ATOM 671 C C . ALA A 1 90 ? 36.161 18.312 37.669 1.00 33.85 90 ALA A C 1
ATOM 672 O O . ALA A 1 90 ? 35.851 17.452 38.495 1.00 32.21 90 ALA A O 1
ATOM 674 N N . PHE A 1 91 ? 36.887 18.058 36.587 1.00 33.39 91 PHE A N 1
ATOM 675 C CA . PHE A 1 91 ? 37.475 16.747 36.340 1.00 33.45 91 PHE A CA 1
ATOM 676 C C . PHE A 1 91 ? 38.914 16.931 36.833 1.00 32.23 91 PHE A C 1
ATOM 677 O O . PHE A 1 91 ? 39.517 17.979 36.575 1.00 34.46 91 PHE A O 1
ATOM 685 N N . TYR A 1 92 ? 39.479 15.950 37.526 1.00 25.67 92 TYR A N 1
ATOM 686 C CA . TYR A 1 92 ? 40.842 16.145 38.001 1.00 28.42 92 TYR A CA 1
ATOM 687 C C . TYR A 1 92 ? 41.664 14.872 38.183 1.00 29.11 92 TYR A C 1
ATOM 688 O O . TYR A 1 92 ? 41.124 13.764 38.212 1.00 29.46 92 TYR A O 1
ATOM 697 N N . LEU A 1 93 ? 42.978 15.066 38.304 1.00 25.89 93 LEU A N 1
ATOM 698 C CA . LEU A 1 93 ? 43.941 13.996 38.546 1.00 27.96 93 LEU A CA 1
ATOM 699 C C . LEU A 1 93 ? 44.658 14.355 39.852 1.00 28.03 93 LEU A C 1
ATOM 700 O O . LEU A 1 93 ? 45.134 15.480 40.018 1.00 30.50 93 LEU A O 1
ATOM 705 N N . ALA A 1 94 ? 44.727 13.411 40.780 1.00 27.93 94 ALA A N 1
ATOM 706 C CA . ALA A 1 94 ? 45.375 13.658 42.059 1.00 30.06 94 ALA A CA 1
ATOM 707 C C . ALA A 1 94 ? 46.024 12.379 42.565 1.00 31.89 94 ALA A C 1
ATOM 708 O O . ALA A 1 94 ? 45.894 11.330 41.941 1.00 30.39 94 ALA A O 1
ATOM 710 N N . PRO A 1 95 ? 46.753 12.451 43.693 1.00 36.45 95 PRO A N 1
ATOM 711 C CA . PRO A 1 95 ? 47.379 11.226 44.198 1.00 38.85 95 PRO A CA 1
ATOM 712 C C . PRO A 1 95 ? 46.283 10.212 44.527 1.00 42.31 95 PRO A C 1
ATOM 713 O O . PRO A 1 95 ? 45.187 10.581 44.945 1.00 42.91 95 PRO A O 1
ATOM 717 N N . PRO A 1 96 ? 46.571 8.921 44.339 1.00 43.47 96 PRO A N 1
ATOM 718 C CA . PRO A 1 96 ? 45.635 7.823 44.592 1.00 45.83 96 PRO A CA 1
ATOM 719 C C . PRO A 1 96 ? 44.842 7.880 45.893 1.00 45.21 96 PRO A C 1
ATOM 720 O O . PRO A 1 96 ? 43.704 7.425 45.949 1.00 46.64 96 PRO A O 1
ATOM 724 N N . ASP A 1 97 ? 45.435 8.443 46.933 1.00 44.20 97 ASP A N 1
ATOM 725 C CA . ASP A 1 97 ? 44.773 8.485 48.227 1.00 48.64 97 ASP A CA 1
ATOM 726 C C . ASP A 1 97 ? 44.263 9.849 48.700 1.00 44.75 97 ASP A C 1
ATOM 727 O O . ASP A 1 97 ? 43.900 9.995 49.863 1.00 44.25 97 ASP A O 1
ATOM 732 N N . SER A 1 98 ? 44.221 10.842 47.821 1.00 40.27 98 SER A N 1
ATOM 733 C CA . SER A 1 98 ? 43.758 12.161 48.233 1.00 44.11 98 SER A CA 1
ATOM 734 C C . SER A 1 98 ? 42.350 12.126 48.814 1.00 46.21 98 SER A C 1
ATOM 735 O O . SER A 1 98 ? 41.510 11.334 48.391 1.00 47.76 98 SER A O 1
ATOM 738 N N . GLN A 1 99 ? 42.104 12.993 49.791 1.00 48.16 99 GLN A N 1
ATOM 739 C CA . GLN A 1 99 ? 40.803 13.094 50.439 1.00 49.25 99 GLN A CA 1
ATOM 740 C C . GLN A 1 99 ? 40.328 14.513 50.234 1.00 47.96 99 GLN A C 1
ATOM 741 O O . GLN A 1 99 ? 41.100 15.366 49.826 1.00 48.20 99 GLN A O 1
ATOM 747 N N . ILE A 1 100 ? 39.058 14.776 50.492 1.00 50.29 100 ILE A N 1
ATOM 748 C CA . ILE A 1 100 ? 38.583 16.139 50.354 1.00 51.45 100 ILE A CA 1
ATOM 749 C C . ILE A 1 100 ? 39.225 16.884 51.521 1.00 53.27 100 ILE A C 1
ATOM 750 O O . ILE A 1 100 ? 39.190 16.408 52.663 1.00 54.56 100 ILE A O 1
ATOM 755 N N . PRO A 1 101 ? 39.842 18.049 51.255 1.00 53.15 101 PRO A N 1
ATOM 756 C CA . PRO A 1 101 ? 40.469 18.807 52.345 1.00 52.55 101 PRO A CA 1
ATOM 757 C C . PRO A 1 101 ? 39.460 19.308 53.384 1.00 53.61 101 PRO A C 1
ATOM 758 O O . PRO A 1 101 ? 38.274 19.468 53.103 1.00 54.32 101 PRO A O 1
ATOM 762 N N . SER A 1 102 ? 39.951 19.547 54.591 1.00 57.25 102 SER A N 1
ATOM 763 C CA . SER A 1 102 ? 39.125 20.024 55.692 1.00 58.55 102 SER A CA 1
ATOM 764 C C . SER A 1 102 ? 38.947 21.549 55.655 1.00 59.47 102 SER A C 1
ATOM 765 O O . SER A 1 102 ? 39.892 22.272 55.358 1.00 60.38 102 SER A O 1
ATOM 768 N N . GLY A 1 103 ? 37.740 22.033 55.951 1.00 58.94 103 GLY A N 1
ATOM 769 C CA . GLY A 1 103 ? 37.501 23.470 55.963 1.00 56.31 103 GLY A CA 1
ATOM 770 C C . GLY A 1 103 ? 36.578 24.040 54.898 1.00 57.05 103 GLY A C 1
ATOM 771 O O . GLY A 1 103 ? 35.780 23.325 54.293 1.00 57.25 103 GLY A O 1
ATOM 772 N N . SER A 1 104 ? 36.687 25.347 54.676 1.00 57.37 104 SER A N 1
ATOM 773 C CA . SER A 1 104 ? 35.879 26.043 53.678 1.00 58.91 104 SER A CA 1
ATOM 774 C C . SER A 1 104 ? 36.403 25.646 52.305 1.00 58.00 104 SER A C 1
ATOM 775 O O . SER A 1 104 ? 37.389 26.203 51.818 1.00 58.67 104 SER A O 1
ATOM 778 N N . VAL A 1 105 ? 35.730 24.702 51.663 1.00 53.76 105 VAL A N 1
ATOM 779 C CA . VAL A 1 105 ? 36.212 24.232 50.383 1.00 48.70 105 VAL A CA 1
ATOM 780 C C . VAL A 1 105 ? 35.246 24.356 49.198 1.00 46.34 105 VAL A C 1
ATOM 781 O O . VAL A 1 105 ? 35.544 23.900 48.092 1.00 44.78 105 VAL A O 1
ATOM 785 N N . SER A 1 106 ? 34.100 24.990 49.414 1.00 43.85 106 SER A N 1
ATOM 786 C CA . SER A 1 106 ? 33.123 25.148 48.342 1.00 41.15 106 SER A CA 1
ATOM 787 C C . SER A 1 106 ? 33.582 26.074 47.206 1.00 42.36 106 SER A C 1
ATOM 788 O O . SER A 1 106 ? 33.375 25.771 46.030 1.00 41.67 106 SER A O 1
ATOM 791 N N . LYS A 1 107 ? 34.201 27.201 47.546 1.00 44.21 107 LYS A N 1
ATOM 792 C CA . LYS A 1 107 ? 34.680 28.123 46.520 1.00 44.84 107 LYS A CA 1
ATOM 793 C C . LYS A 1 107 ? 35.946 27.570 45.846 1.00 45.14 107 LYS A C 1
ATOM 794 O O . LYS A 1 107 ? 36.504 28.191 44.930 1.00 41.59 107 LYS A O 1
ATOM 800 N N . TYR A 1 108 ? 36.386 26.401 46.313 1.00 42.77 108 TYR A N 1
ATOM 801 C CA . TYR A 1 108 ? 37.550 25.722 45.755 1.00 45.53 108 TYR A CA 1
ATOM 802 C C . TYR A 1 108 ? 37.101 24.431 45.052 1.00 46.23 108 TYR A C 1
ATOM 803 O O . TYR A 1 108 ? 37.907 23.541 44.777 1.00 44.97 108 TYR A O 1
ATOM 812 N N . LEU A 1 109 ? 35.804 24.346 44.771 1.00 45.38 109 LEU A N 1
ATOM 813 C CA . LEU A 1 109 ? 35.206 23.187 44.114 1.00 43.57 109 LEU A CA 1
ATOM 814 C C . LEU A 1 109 ? 35.578 21.861 44.777 1.00 43.08 109 LEU A C 1
ATOM 815 O O . LEU A 1 109 ? 35.656 20.825 44.115 1.00 40.37 109 LEU A O 1
ATOM 820 N N . GLY A 1 110 ? 35.798 21.907 46.090 1.00 42.57 110 GLY A N 1
ATOM 821 C CA . GLY A 1 110 ? 36.142 20.711 46.833 1.00 41.73 110 GLY A CA 1
ATOM 822 C C . GLY A 1 110 ? 37.546 20.190 46.596 1.00 44.28 110 GLY A C 1
ATOM 823 O O . GLY A 1 110 ? 37.861 19.078 47.015 1.00 47.53 110 GLY A O 1
ATOM 824 N N . LEU A 1 111 ? 38.396 20.987 45.951 1.00 42.52 111 LEU A N 1
ATOM 825 C CA . LEU A 1 111 ? 39.765 20.568 45.658 1.00 40.22 111 LEU A CA 1
ATOM 826 C C . LEU A 1 111 ? 40.865 21.186 46.519 1.00 42.47 111 LEU A C 1
ATOM 827 O O . LEU A 1 111 ? 41.939 20.597 46.657 1.00 45.01 111 LEU A O 1
ATOM 832 N N . PHE A 1 112 ? 40.613 22.361 47.095 1.00 43.86 112 PHE A N 1
ATOM 833 C CA . PHE A 1 112 ? 41.636 23.042 47.888 1.00 46.46 112 PHE A CA 1
ATOM 834 C C . PHE A 1 112 ? 41.171 23.633 49.228 1.00 50.41 112 PHE A C 1
ATOM 835 O O . PHE A 1 112 ? 39.981 23.865 49.447 1.00 50.10 112 PHE A O 1
ATOM 843 N N . ASN A 1 113 ? 42.147 23.890 50.099 1.00 52.35 113 ASN A N 1
ATOM 844 C CA . ASN A 1 113 ? 41.931 24.477 51.419 1.00 54.19 113 ASN A CA 1
ATOM 845 C C . ASN A 1 113 ? 42.007 26.000 51.300 1.00 56.33 113 ASN A C 1
ATOM 846 O O . ASN A 1 113 ? 41.416 26.723 52.100 1.00 55.75 113 ASN A O 1
ATOM 851 N N . ASN A 1 114 ? 42.745 26.474 50.296 1.00 58.32 114 ASN A N 1
ATOM 852 C CA . ASN A 1 114 ? 42.944 27.905 50.068 1.00 58.69 114 ASN A CA 1
ATOM 853 C C . ASN A 1 114 ? 43.345 28.263 48.624 1.00 58.09 114 ASN A C 1
ATOM 854 O O . ASN A 1 114 ? 43.450 27.392 47.756 1.00 58.73 114 ASN A O 1
ATOM 859 N N . SER A 1 115 ? 43.588 29.552 48.393 1.00 55.70 115 SER A N 1
ATOM 860 C CA . SER A 1 115 ? 43.958 30.075 47.079 1.00 59.28 115 SER A CA 1
ATOM 861 C C . SER A 1 115 ? 45.314 29.640 46.526 1.00 62.22 115 SER A C 1
ATOM 862 O O . SER A 1 115 ? 45.474 29.497 45.310 1.00 68.11 115 SER A O 1
ATOM 865 N N . ASN A 1 116 ? 46.285 29.451 47.413 1.00 59.68 116 ASN A N 1
ATOM 866 C CA . ASN A 1 116 ? 47.639 29.055 47.038 1.00 62.04 116 ASN A CA 1
ATOM 867 C C . ASN A 1 116 ? 47.745 27.986 45.961 1.00 61.60 116 ASN A C 1
ATOM 868 O O . ASN A 1 116 ? 46.843 27.173 45.788 1.00 62.87 116 ASN A O 1
ATOM 873 N N . SER A 1 117 ? 48.873 27.991 45.257 1.00 61.92 117 SER A N 1
ATOM 874 C CA . SER A 1 117 ? 49.161 27.012 44.216 1.00 64.71 117 SER A CA 1
ATOM 875 C C . SER A 1 117 ? 50.293 26.129 44.717 1.00 66.67 117 SER A C 1
ATOM 876 O O . SER A 1 117 ? 51.291 25.929 44.017 1.00 73.52 117 SER A O 1
ATOM 879 N N . ASP A 1 118 ? 50.140 25.603 45.927 1.00 61.51 118 ASP A N 1
ATOM 880 C CA . ASP A 1 118 ? 51.164 24.754 46.513 1.00 57.59 118 ASP A CA 1
ATOM 881 C C . ASP A 1 118 ? 51.548 23.536 45.675 1.00 55.80 118 ASP A C 1
ATOM 882 O O . ASP A 1 118 ? 50.723 22.679 45.369 1.00 56.84 118 ASP A O 1
ATOM 887 N N . SER A 1 119 ? 52.828 23.468 45.336 1.00 53.57 119 SER A N 1
ATOM 888 C CA . SER A 1 119 ? 53.401 22.383 44.555 1.00 51.06 119 SER A CA 1
ATOM 889 C C . SER A 1 119 ? 53.146 21.003 45.170 1.00 50.69 119 SER A C 1
ATOM 890 O O . SER A 1 119 ? 53.261 19.973 44.500 1.00 46.63 119 SER A O 1
ATOM 893 N N . SER A 1 120 ? 52.799 20.979 46.450 1.00 49.14 120 SER A N 1
ATOM 894 C CA . SER A 1 120 ? 52.567 19.717 47.134 1.00 45.24 120 SER A CA 1
ATOM 895 C C . SER A 1 120 ? 51.188 19.133 46.869 1.00 43.23 120 SER A C 1
ATOM 896 O O . SER A 1 120 ? 50.976 17.929 47.058 1.00 39.22 120 SER A O 1
ATOM 899 N N . ASN A 1 121 ? 50.256 19.983 46.434 1.00 39.53 121 ASN A N 1
ATOM 900 C CA . ASN A 1 121 ? 48.904 19.532 46.150 1.00 37.73 121 ASN A CA 1
ATOM 901 C C . ASN A 1 121 ? 48.891 18.435 45.091 1.00 36.11 121 ASN A C 1
ATOM 902 O O . ASN A 1 121 ? 48.119 17.483 45.185 1.00 35.43 121 ASN A O 1
ATOM 907 N N . GLN A 1 122 ? 49.751 18.582 44.087 1.00 35.22 122 GLN A N 1
ATOM 908 C CA . GLN A 1 122 ? 49.844 17.637 42.981 1.00 35.32 122 GLN A CA 1
ATOM 909 C C . GLN A 1 122 ? 48.446 17.398 42.405 1.00 36.53 122 GLN A C 1
ATOM 910 O O . GLN A 1 122 ? 47.916 16.283 42.435 1.00 36.62 122 GLN A O 1
ATOM 916 N N . ILE A 1 123 ? 47.841 18.454 41.886 1.00 34.65 123 ILE A N 1
ATOM 917 C CA . ILE A 1 123 ? 46.509 18.340 41.325 1.00 33.62 123 ILE A CA 1
ATOM 918 C C . ILE A 1 123 ? 46.375 19.080 40.006 1.00 36.00 123 ILE A C 1
ATOM 919 O O . ILE A 1 123 ? 46.656 20.276 39.931 1.00 38.61 123 ILE A O 1
ATOM 924 N N . VAL A 1 124 ? 45.973 18.367 38.961 1.00 31.80 124 VAL A N 1
ATOM 925 C CA . VAL A 1 124 ? 45.754 19.009 37.676 1.00 31.15 124 VAL A CA 1
ATOM 926 C C . VAL A 1 124 ? 44.259 18.852 37.484 1.00 29.94 124 VAL A C 1
ATOM 927 O O . VAL A 1 124 ? 43.738 17.739 37.555 1.00 32.08 124 VAL A O 1
ATOM 931 N N . ALA A 1 125 ? 43.561 19.961 37.265 1.00 27.40 125 ALA A N 1
ATOM 932 C CA . ALA A 1 125 ? 42.115 19.902 37.099 1.00 26.13 125 ALA A CA 1
ATOM 933 C C . ALA A 1 125 ? 41.599 20.824 36.016 1.00 26.34 125 ALA A C 1
ATOM 934 O O . ALA A 1 125 ? 42.268 21.788 35.626 1.00 27.41 125 ALA A O 1
ATOM 936 N N . VAL A 1 126 ? 40.406 20.502 35.522 1.00 25.69 126 VAL A N 1
ATOM 937 C CA . VAL A 1 126 ? 39.730 21.329 34.530 1.00 29.84 126 VAL A CA 1
ATOM 938 C C . VAL A 1 126 ? 38.408 21.667 35.213 1.00 31.99 126 VAL A C 1
ATOM 939 O O . VAL A 1 126 ? 37.565 20.788 35.441 1.00 33.25 126 VAL A O 1
ATOM 943 N N . GLU A 1 127 ? 38.244 22.937 35.560 1.00 29.62 127 GLU A N 1
ATOM 944 C CA . GLU A 1 127 ? 37.050 23.379 36.262 1.00 32.39 127 GLU A CA 1
ATOM 945 C C . GLU A 1 127 ? 35.977 23.983 35.373 1.00 33.64 127 GLU A C 1
ATOM 946 O O . GLU A 1 127 ? 36.263 24.549 34.315 1.00 34.10 127 GLU A O 1
ATOM 952 N N . PHE A 1 128 ? 34.736 23.836 35.825 1.00 33.70 128 PHE A N 1
ATOM 953 C CA . PHE A 1 128 ? 33.563 24.398 35.165 1.00 32.37 128 PHE A CA 1
ATOM 954 C C . PHE A 1 128 ? 32.990 25.229 36.313 1.00 34.93 128 PHE A C 1
ATOM 955 O O . PHE A 1 128 ? 32.136 24.779 37.070 1.00 39.81 128 PHE A O 1
ATOM 963 N N . ASP A 1 129 ? 33.541 26.435 36.448 1.00 35.72 129 ASP A N 1
ATOM 964 C CA . ASP A 1 129 ? 33.227 27.396 37.502 1.00 36.95 129 ASP A CA 1
ATOM 965 C C . ASP A 1 129 ? 31.972 28.208 37.210 1.00 36.69 129 ASP A C 1
ATOM 966 O O . ASP A 1 129 ? 31.904 28.941 36.225 1.00 34.90 129 ASP A O 1
ATOM 971 N N . THR A 1 130 ? 30.992 28.099 38.094 1.00 38.53 130 THR A N 1
ATOM 972 C CA . THR A 1 130 ? 29.734 28.810 37.927 1.00 41.02 130 THR A CA 1
ATOM 973 C C . THR A 1 130 ? 29.608 30.068 38.783 1.00 42.59 130 THR A C 1
ATOM 974 O O . THR A 1 130 ? 28.690 30.862 38.581 1.00 44.02 130 THR A O 1
ATOM 978 N N . TYR A 1 131 ? 30.519 30.241 39.738 1.00 43.70 131 TYR A N 1
ATOM 979 C CA . TYR A 1 131 ? 30.493 31.402 40.622 1.00 47.81 131 TYR A CA 1
ATOM 980 C C . TYR A 1 131 ? 31.769 32.224 40.481 1.00 50.58 131 TYR A C 1
ATOM 981 O O . TYR A 1 131 ? 32.866 31.727 40.728 1.00 53.51 131 TYR A O 1
ATOM 990 N N . PHE A 1 132 ? 31.625 33.494 40.122 1.00 54.08 132 PHE A N 1
ATOM 991 C CA . PHE A 1 132 ? 32.791 34.343 39.902 1.00 60.90 132 PHE A CA 1
ATOM 992 C C . PHE A 1 132 ? 32.831 35.698 40.615 1.00 63.64 132 PHE A C 1
ATOM 993 O O . PHE A 1 132 ? 33.647 36.554 40.265 1.00 67.11 132 PHE A O 1
ATOM 1001 N N . ALA A 1 133 ? 31.969 35.907 41.604 1.00 66.30 133 ALA A N 1
ATOM 1002 C CA . ALA A 1 133 ? 31.974 37.182 42.320 1.00 70.20 133 ALA A CA 1
ATOM 1003 C C . ALA A 1 133 ? 33.289 37.341 43.075 1.00 68.26 133 ALA A C 1
ATOM 1004 O O . ALA A 1 133 ? 33.704 36.445 43.810 1.00 65.64 133 ALA A O 1
ATOM 1006 N N . HIS A 1 134 ? 33.932 38.489 42.894 1.00 66.50 134 HIS A N 1
ATOM 1007 C CA . HIS A 1 134 ? 35.214 38.756 43.529 1.00 67.03 134 HIS A CA 1
ATOM 1008 C C . HIS A 1 134 ? 35.197 38.881 45.040 1.00 64.74 134 HIS A C 1
ATOM 1009 O O . HIS A 1 134 ? 36.251 38.913 45.669 1.00 65.64 134 HIS A O 1
ATOM 1016 N N . SER A 1 135 ? 34.015 38.948 45.634 1.00 61.43 135 SER A N 1
ATOM 1017 C CA . SER A 1 135 ? 33.951 39.064 47.076 1.00 58.70 135 SER A CA 1
ATOM 1018 C C . SER A 1 135 ? 34.359 37.749 47.741 1.00 58.91 135 SER A C 1
ATOM 1019 O O . SER A 1 135 ? 34.939 37.752 48.824 1.00 58.09 135 SER A O 1
ATOM 1022 N N . TYR A 1 136 ? 34.059 36.627 47.088 1.00 58.09 136 TYR A N 1
ATOM 1023 C CA . TYR A 1 136 ? 34.402 35.310 47.624 1.00 54.96 136 TYR A CA 1
ATOM 1024 C C . TYR A 1 136 ? 35.406 34.555 46.768 1.00 52.97 136 TYR A C 1
ATOM 1025 O O . TYR A 1 136 ? 36.142 33.698 47.268 1.00 48.10 136 TYR A O 1
ATOM 1034 N N . ASP A 1 137 ? 35.420 34.865 45.477 1.00 53.34 137 ASP A N 1
ATOM 1035 C CA . ASP A 1 137 ? 36.337 34.230 44.537 1.00 53.84 137 ASP A CA 1
ATOM 1036 C C . ASP A 1 137 ? 37.097 35.329 43.785 1.00 54.21 137 ASP A C 1
ATOM 1037 O O . ASP A 1 137 ? 36.963 35.473 42.568 1.00 56.99 137 ASP A O 1
ATOM 1042 N N . PRO A 1 138 ? 37.908 36.119 44.508 1.00 53.03 138 PRO A N 1
ATOM 1043 C CA . PRO A 1 138 ? 38.703 37.221 43.945 1.00 52.12 138 PRO A CA 1
ATOM 1044 C C . PRO A 1 138 ? 39.657 36.869 42.788 1.00 53.35 138 PRO A C 1
ATOM 1045 O O . PRO A 1 138 ? 40.102 37.753 42.046 1.00 53.76 138 PRO A O 1
ATOM 1049 N N . TRP A 1 139 ? 39.947 35.580 42.633 1.00 51.82 139 TRP A N 1
ATOM 1050 C CA . TRP A 1 139 ? 40.859 35.089 41.604 1.00 51.82 139 TRP A CA 1
ATOM 1051 C C . TRP A 1 139 ? 40.186 34.782 40.272 1.00 51.61 139 TRP A C 1
ATOM 1052 O O . TRP A 1 139 ? 40.860 34.484 39.289 1.00 51.64 139 TRP A O 1
ATOM 1063 N N . ASP A 1 140 ? 38.862 34.848 40.244 1.00 50.44 140 ASP A N 1
ATOM 1064 C CA . ASP A 1 140 ? 38.093 34.523 39.043 1.00 51.89 140 ASP A CA 1
ATOM 1065 C C . ASP A 1 140 ? 37.808 35.644 38.052 1.00 50.91 140 ASP A C 1
ATOM 1066 O O . ASP A 1 140 ? 37.694 36.805 38.433 1.00 50.59 140 ASP A O 1
ATOM 1071 N N . PRO A 1 141 ? 37.700 35.301 36.754 1.00 50.37 141 PRO A N 1
ATOM 1072 C CA . PRO A 1 141 ? 37.398 36.319 35.744 1.00 50.69 141 PRO A CA 1
ATOM 1073 C C . PRO A 1 141 ? 35.932 36.681 36.004 1.00 53.23 141 PRO A C 1
ATOM 1074 O O . PRO A 1 141 ? 35.262 35.994 36.774 1.00 53.79 141 PRO A O 1
ATOM 1078 N N . ASN A 1 142 ? 35.428 37.741 35.383 1.00 57.44 142 ASN A N 1
ATOM 1079 C CA . ASN A 1 142 ? 34.052 38.154 35.631 1.00 57.98 142 ASN A CA 1
ATOM 1080 C C . ASN A 1 142 ? 32.961 37.521 34.796 1.00 56.21 142 ASN A C 1
ATOM 1081 O O . ASN A 1 142 ? 32.172 38.212 34.154 1.00 57.52 142 ASN A O 1
ATOM 1086 N N . TYR A 1 143 ? 32.905 36.197 34.835 1.00 54.03 143 TYR A N 1
ATOM 1087 C CA . TYR A 1 143 ? 31.903 35.434 34.106 1.00 50.08 143 TYR A CA 1
ATOM 1088 C C . TYR A 1 143 ? 32.099 33.972 34.428 1.00 44.87 143 TYR A C 1
ATOM 1089 O O . TYR A 1 143 ? 33.136 33.582 34.952 1.00 41.86 143 TYR A O 1
ATOM 1098 N N . ARG A 1 144 ? 31.084 33.166 34.157 1.00 44.23 144 ARG A N 1
ATOM 1099 C CA . ARG A 1 144 ? 31.200 31.744 34.405 1.00 44.19 144 ARG A CA 1
ATOM 1100 C C . ARG A 1 144 ? 32.303 31.337 33.441 1.00 45.97 144 ARG A C 1
ATOM 1101 O O . ARG A 1 144 ? 32.399 31.880 32.338 1.00 46.41 144 ARG A O 1
ATOM 1109 N N . HIS A 1 145 ? 33.140 30.390 33.844 1.00 45.70 145 HIS A N 1
ATOM 1110 C CA . HIS A 1 145 ? 34.250 29.998 32.993 1.00 42.62 145 HIS A CA 1
ATOM 1111 C C . HIS A 1 145 ? 34.724 28.559 33.137 1.00 43.82 145 HIS A C 1
ATOM 1112 O O . HIS A 1 145 ? 34.403 27.870 34.100 1.00 46.15 145 HIS A O 1
ATOM 1119 N N . ILE A 1 146 ? 35.503 28.125 32.153 1.00 45.80 146 ILE A N 1
ATOM 1120 C CA . ILE A 1 146 ? 36.111 26.804 32.155 1.00 46.55 146 ILE A CA 1
ATOM 1121 C C . ILE A 1 146 ? 37.593 27.120 32.270 1.00 46.19 146 ILE A C 1
ATOM 1122 O O . ILE A 1 146 ? 38.152 27.816 31.421 1.00 43.55 146 ILE A O 1
ATOM 1127 N N . GLY A 1 147 ? 38.222 26.635 33.332 1.00 45.00 147 GLY A N 1
ATOM 1128 C CA . GLY A 1 147 ? 39.629 26.917 33.508 1.00 42.80 147 GLY A CA 1
ATOM 1129 C C . GLY A 1 147 ? 40.484 25.700 33.771 1.00 40.47 147 GLY A C 1
ATOM 1130 O O . GLY A 1 147 ? 39.993 24.669 34.216 1.00 45.83 147 GLY A O 1
ATOM 1131 N N . ILE A 1 148 ? 41.773 25.828 33.485 1.00 36.26 148 ILE A N 1
ATOM 1132 C CA . ILE A 1 148 ? 42.724 24.758 33.715 1.00 34.83 148 ILE A CA 1
ATOM 1133 C C . ILE A 1 148 ? 43.492 25.129 34.981 1.00 36.16 148 ILE A C 1
ATOM 1134 O O . ILE A 1 148 ? 44.135 26.183 35.041 1.00 33.92 148 ILE A O 1
ATOM 1139 N N . ASP A 1 149 ? 43.400 24.269 35.995 1.00 33.95 149 ASP A N 1
ATOM 1140 C CA . ASP A 1 149 ? 44.074 24.508 37.268 1.00 31.96 149 ASP A CA 1
ATOM 1141 C C . ASP A 1 149 ? 45.262 23.585 37.491 1.00 32.16 149 ASP A C 1
ATOM 1142 O O . ASP A 1 149 ? 45.235 22.421 37.095 1.00 34.33 149 ASP A O 1
ATOM 1147 N N . VAL A 1 150 ? 46.301 24.113 38.131 1.00 30.31 150 VAL A N 1
ATOM 1148 C CA . VAL A 1 150 ? 47.499 23.336 38.432 1.00 29.54 150 VAL A CA 1
ATOM 1149 C C . VAL A 1 150 ? 47.993 23.646 39.846 1.00 30.75 150 VAL A C 1
ATOM 1150 O O . VAL A 1 150 ? 48.659 24.653 40.084 1.00 28.69 150 VAL A O 1
ATOM 1154 N N . ASN A 1 151 ? 47.656 22.759 40.776 1.00 32.44 151 ASN A N 1
ATOM 1155 C CA . ASN A 1 151 ? 48.034 22.889 42.175 1.00 32.10 151 ASN A CA 1
ATOM 1156 C C . ASN A 1 151 ? 47.367 24.059 42.869 1.00 34.12 151 ASN A C 1
ATOM 1157 O O . ASN A 1 151 ? 47.701 24.359 44.008 1.00 35.05 151 ASN A O 1
ATOM 1162 N N . GLY A 1 152 ? 46.416 24.705 42.195 1.00 30.66 152 GLY A N 1
ATOM 1163 C CA . GLY A 1 152 ? 45.739 25.845 42.783 1.00 29.82 152 GLY A CA 1
ATOM 1164 C C . GLY A 1 152 ? 44.454 26.259 42.082 1.00 35.60 152 GLY A C 1
ATOM 1165 O O . GLY A 1 152 ? 44.290 26.079 40.873 1.00 36.67 152 GLY A O 1
ATOM 1166 N N . ILE A 1 153 ? 43.545 26.846 42.857 1.00 36.24 153 ILE A N 1
ATOM 1167 C CA . ILE A 1 153 ? 42.256 27.282 42.355 1.00 35.22 153 ILE A CA 1
ATOM 1168 C C . ILE A 1 153 ? 42.347 28.449 41.376 1.00 39.19 153 ILE A C 1
ATOM 1169 O O . ILE A 1 153 ? 41.394 28.709 40.634 1.00 41.86 153 ILE A O 1
ATOM 1174 N N . GLU A 1 154 ? 43.467 29.166 41.372 1.00 39.65 154 GLU A N 1
ATOM 1175 C CA . GLU A 1 154 ? 43.606 30.274 40.437 1.00 39.46 154 GLU A CA 1
ATOM 1176 C C . GLU A 1 154 ? 44.075 29.755 39.082 1.00 35.26 154 GLU A C 1
ATOM 1177 O O . GLU A 1 154 ? 45.267 29.636 38.826 1.00 35.68 154 GLU A O 1
ATOM 1183 N N . SER A 1 155 ? 43.117 29.450 38.219 1.00 30.14 155 SER A N 1
ATOM 1184 C CA . SER A 1 155 ? 43.393 28.911 36.895 1.00 33.93 155 SER A CA 1
ATOM 1185 C C . SER A 1 155 ? 44.548 29.570 36.145 1.00 34.34 155 SER A C 1
ATOM 1186 O O . SER A 1 155 ? 44.585 30.788 36.005 1.00 32.74 155 SER A O 1
ATOM 1189 N N . ILE A 1 156 ? 45.481 28.760 35.651 1.00 35.91 156 ILE A N 1
ATOM 1190 C CA . ILE A 1 156 ? 46.603 29.289 34.883 1.00 39.90 156 ILE A CA 1
ATOM 1191 C C . ILE A 1 156 ? 46.105 29.715 33.500 1.00 39.92 156 ILE A C 1
ATOM 1192 O O . ILE A 1 156 ? 46.845 30.305 32.722 1.00 39.59 156 ILE A O 1
ATOM 1197 N N . LYS A 1 157 ? 44.850 29.399 33.194 1.00 41.05 157 LYS A N 1
ATOM 1198 C CA . LYS A 1 157 ? 44.262 29.776 31.917 1.00 39.81 157 LYS A CA 1
ATOM 1199 C C . LYS A 1 157 ? 42.765 29.475 31.877 1.00 40.06 157 LYS A C 1
ATOM 1200 O O . LYS A 1 157 ? 42.321 28.421 32.333 1.00 41.57 157 LYS A O 1
ATOM 1206 N N . THR A 1 158 ? 41.987 30.406 31.335 1.00 39.60 158 THR A N 1
ATOM 1207 C CA . THR A 1 158 ? 40.544 30.220 31.274 1.00 40.93 158 THR A CA 1
ATOM 1208 C C . THR A 1 158 ? 39.941 30.707 29.979 1.00 40.76 158 THR A C 1
ATOM 1209 O O . THR A 1 158 ? 40.611 31.319 29.150 1.00 38.66 158 THR A O 1
ATOM 1213 N N . VAL A 1 159 ? 38.654 30.421 29.832 1.00 39.82 159 VAL A N 1
ATOM 1214 C CA . VAL A 1 159 ? 37.886 30.825 28.678 1.00 40.15 159 VAL A CA 1
ATOM 1215 C C . VAL A 1 159 ? 36.478 31.100 29.206 1.00 43.29 159 VAL A C 1
ATOM 1216 O O . VAL A 1 159 ? 36.053 30.497 30.189 1.00 44.20 159 VAL A O 1
ATOM 1220 N N . GLN A 1 160 ? 35.768 32.029 28.576 1.00 46.12 160 GLN A N 1
ATOM 1221 C CA . GLN A 1 160 ? 34.414 32.337 28.994 1.00 46.86 160 GLN A CA 1
ATOM 1222 C C . GLN A 1 160 ? 33.502 31.182 28.607 1.00 45.84 160 GLN A C 1
ATOM 1223 O O . GLN A 1 160 ? 33.527 30.712 27.466 1.00 47.08 160 GLN A O 1
ATOM 1229 N N . TRP A 1 161 ? 32.700 30.728 29.563 1.00 43.79 161 TRP A N 1
ATOM 1230 C CA . TRP A 1 161 ? 31.774 29.628 29.330 1.00 41.37 161 TRP A CA 1
ATOM 1231 C C . TRP A 1 161 ? 30.332 30.098 29.538 1.00 43.70 161 TRP A C 1
ATOM 1232 O O . TRP A 1 161 ? 29.969 30.583 30.618 1.00 41.57 161 TRP A O 1
ATOM 1243 N N . ASP A 1 162 ? 29.520 29.968 28.489 1.00 44.42 162 ASP A N 1
ATOM 1244 C CA . ASP A 1 162 ? 28.120 30.379 28.549 1.00 43.80 162 ASP A CA 1
ATOM 1245 C C . ASP A 1 162 ? 27.230 29.228 28.953 1.00 44.91 162 ASP A C 1
ATOM 1246 O O . ASP A 1 162 ? 26.595 28.580 28.113 1.00 47.80 162 ASP A O 1
ATOM 1251 N N . TRP A 1 163 ? 27.201 28.991 30.261 1.00 43.32 163 TRP A N 1
ATOM 1252 C CA . TRP A 1 163 ? 26.411 27.936 30.874 1.00 39.96 163 TRP A CA 1
ATOM 1253 C C . TRP A 1 163 ? 24.941 27.982 30.476 1.00 38.70 163 TRP A C 1
ATOM 1254 O O . TRP A 1 163 ? 24.364 29.057 30.320 1.00 37.85 163 TRP A O 1
ATOM 1265 N N . ILE A 1 164 ? 24.346 26.807 30.299 1.00 38.29 164 ILE A N 1
ATOM 1266 C CA . ILE A 1 164 ? 22.933 26.716 29.964 1.00 40.01 164 ILE A CA 1
ATOM 1267 C C . ILE A 1 164 ? 22.262 25.951 31.092 1.00 38.63 164 ILE A C 1
ATOM 1268 O O . ILE A 1 164 ? 22.509 24.761 31.282 1.00 41.17 164 ILE A O 1
ATOM 1273 N N . ASN A 1 165 ? 21.431 26.650 31.854 1.00 37.52 165 ASN A N 1
ATOM 1274 C CA . ASN A 1 165 ? 20.730 26.054 32.979 1.00 36.96 165 ASN A CA 1
ATOM 1275 C C . ASN A 1 165 ? 19.968 24.794 32.564 1.00 38.11 165 ASN A C 1
ATOM 1276 O O . ASN A 1 165 ? 18.981 24.859 31.832 1.00 37.48 165 ASN A O 1
ATOM 1281 N N . GLY A 1 166 ? 20.441 23.640 33.021 1.00 36.57 166 GLY A N 1
ATOM 1282 C CA . GLY A 1 166 ? 19.779 22.397 32.673 1.00 36.14 166 GLY A CA 1
ATOM 1283 C C . GLY A 1 166 ? 20.133 21.836 31.298 1.00 38.43 166 GLY A C 1
ATOM 1284 O O . GLY A 1 166 ? 19.629 20.778 30.920 1.00 38.82 166 GLY A O 1
ATOM 1285 N N . GLY A 1 167 ? 20.978 22.530 30.537 1.00 35.82 167 GLY A N 1
ATOM 1286 C CA . GLY A 1 167 ? 21.368 22.029 29.231 1.00 35.23 167 GLY A CA 1
ATOM 1287 C C . GLY A 1 167 ? 22.362 20.880 29.347 1.00 40.06 167 GLY A C 1
ATOM 1288 O O . GLY A 1 167 ? 23.222 20.881 30.232 1.00 42.39 167 GLY A O 1
ATOM 1289 N N . VAL A 1 168 ? 22.252 19.885 28.471 1.00 41.83 168 VAL A N 1
ATOM 1290 C CA . VAL A 1 168 ? 23.173 18.756 28.531 1.00 41.31 168 VAL A CA 1
ATOM 1291 C C . VAL A 1 168 ? 24.453 19.102 27.803 1.00 42.73 168 VAL A C 1
ATOM 1292 O O . VAL A 1 168 ? 24.440 19.424 26.615 1.00 46.05 168 VAL A O 1
ATOM 1296 N N . ALA A 1 169 ? 25.560 19.032 28.531 1.00 42.49 169 ALA A N 1
ATOM 1297 C CA . ALA A 1 169 ? 26.858 19.363 27.980 1.00 39.18 169 ALA A CA 1
ATOM 1298 C C . ALA A 1 169 ? 27.706 18.135 27.694 1.00 39.31 169 ALA A C 1
ATOM 1299 O O . ALA A 1 169 ? 27.674 17.145 28.423 1.00 37.36 169 ALA A O 1
ATOM 1301 N N . PHE A 1 170 ? 28.461 18.219 26.608 1.00 38.01 170 PHE A N 1
ATOM 1302 C CA . PHE A 1 170 ? 29.367 17.165 26.214 1.00 37.82 170 PHE A CA 1
ATOM 1303 C C . PHE A 1 170 ? 30.758 17.795 26.270 1.00 38.86 170 PHE A C 1
ATOM 1304 O O . PHE A 1 170 ? 31.065 18.722 25.523 1.00 40.50 170 PHE A O 1
ATOM 1312 N N . ALA A 1 171 ? 31.596 17.292 27.167 1.00 39.12 171 ALA A N 1
ATOM 1313 C CA . ALA A 1 171 ? 32.935 17.837 27.330 1.00 39.17 171 ALA A CA 1
ATOM 1314 C C . ALA A 1 171 ? 34.031 16.789 27.189 1.00 37.65 171 ALA A C 1
ATOM 1315 O O . ALA A 1 171 ? 33.900 15.663 27.667 1.00 41.54 171 ALA A O 1
ATOM 1317 N N . THR A 1 172 ? 35.112 17.166 26.522 1.00 33.28 172 THR A N 1
ATOM 1318 C CA . THR A 1 172 ? 36.236 16.267 26.358 1.00 34.49 172 THR A CA 1
ATOM 1319 C C . THR A 1 172 ? 37.483 17.001 26.841 1.00 31.99 172 THR A C 1
ATOM 1320 O O . THR A 1 172 ? 37.615 18.213 26.664 1.00 30.89 172 THR A O 1
ATOM 1324 N N . ILE A 1 173 ? 38.376 16.262 27.488 1.00 31.86 173 ILE A N 1
ATOM 1325 C CA . ILE A 1 173 ? 39.622 16.812 27.997 1.00 28.47 173 ILE A CA 1
ATOM 1326 C C . ILE A 1 173 ? 40.710 15.925 27.438 1.00 29.38 173 ILE A C 1
ATOM 1327 O O . ILE A 1 173 ? 40.670 14.705 27.602 1.00 31.38 173 ILE A O 1
ATOM 1332 N N . THR A 1 174 ? 41.681 16.533 26.772 1.00 31.02 174 THR A N 1
ATOM 1333 C CA . THR A 1 174 ? 42.761 15.772 26.161 1.00 32.08 174 THR A CA 1
ATOM 1334 C C . THR A 1 174 ? 44.151 16.253 26.560 1.00 31.18 174 THR A C 1
ATOM 1335 O O . THR A 1 174 ? 44.407 17.450 26.610 1.00 31.88 174 THR A O 1
ATOM 1339 N N . TYR A 1 175 ? 45.040 15.307 26.856 1.00 35.57 175 TYR A N 1
ATOM 1340 C CA . TYR A 1 175 ? 46.424 15.632 27.195 1.00 37.26 175 TYR A CA 1
ATOM 1341 C C . TYR A 1 175 ? 47.369 15.058 26.135 1.00 34.90 175 TYR A C 1
ATOM 1342 O O . TYR A 1 175 ? 47.404 13.849 25.918 1.00 37.32 175 TYR A O 1
ATOM 1351 N N . LEU A 1 176 ? 48.117 15.926 25.467 1.00 31.20 176 LEU A N 1
ATOM 1352 C CA . LEU A 1 176 ? 49.070 15.489 24.458 1.00 32.37 176 LEU A CA 1
ATOM 1353 C C . LEU A 1 176 ? 50.448 15.468 25.137 1.00 35.20 176 LEU A C 1
ATOM 1354 O O . LEU A 1 176 ? 51.148 16.482 25.183 1.00 37.18 176 LEU A O 1
ATOM 1359 N N . ALA A 1 177 ? 50.826 14.310 25.672 1.00 35.69 177 ALA A N 1
ATOM 1360 C CA . ALA A 1 177 ? 52.103 14.154 26.375 1.00 37.24 177 ALA A CA 1
ATOM 1361 C C . ALA A 1 177 ? 53.322 14.749 25.665 1.00 37.32 177 ALA A C 1
ATOM 1362 O O . ALA A 1 177 ? 54.046 15.565 26.239 1.00 38.16 177 ALA A O 1
ATOM 1364 N N . PRO A 1 178 ? 53.559 14.355 24.403 1.00 37.24 178 PRO A N 1
ATOM 1365 C CA . PRO A 1 178 ? 54.701 14.851 23.625 1.00 35.49 178 PRO A CA 1
ATOM 1366 C C . PRO A 1 178 ? 54.752 16.370 23.542 1.00 36.53 178 PRO A C 1
ATOM 1367 O O . PRO A 1 178 ? 55.813 16.946 23.359 1.00 39.30 178 PRO A O 1
ATOM 1371 N N . ASN A 1 179 ? 53.593 17.012 23.658 1.00 37.02 179 ASN A N 1
ATOM 1372 C CA . ASN A 1 179 ? 53.531 18.455 23.558 1.00 34.12 179 ASN A CA 1
ATOM 1373 C C . ASN A 1 179 ? 53.167 19.156 24.853 1.00 35.79 179 ASN A C 1
ATOM 1374 O O . ASN A 1 179 ? 52.885 20.350 24.834 1.00 34.08 179 ASN A O 1
ATOM 1379 N N . LYS A 1 180 ? 53.175 18.410 25.965 1.00 38.85 180 LYS A N 1
ATOM 1380 C CA . LYS A 1 180 ? 52.860 18.936 27.297 1.00 36.75 180 LYS A CA 1
ATOM 1381 C C . LYS A 1 180 ? 51.761 19.990 27.184 1.00 35.06 180 LYS A C 1
ATOM 1382 O O . LYS A 1 180 ? 51.890 21.115 27.679 1.00 31.00 180 LYS A O 1
ATOM 1388 N N . THR A 1 181 ? 50.679 19.609 26.517 1.00 31.40 181 THR A N 1
ATOM 1389 C CA . THR A 1 181 ? 49.559 20.507 26.300 1.00 35.60 181 THR A CA 1
ATOM 1390 C C . THR A 1 181 ? 48.251 19.868 26.750 1.00 37.45 181 THR A C 1
ATOM 1391 O O . THR A 1 181 ? 47.883 18.788 26.285 1.00 37.31 181 THR A O 1
ATOM 1395 N N . LEU A 1 182 ? 47.552 20.532 27.662 1.00 37.78 182 LEU A N 1
ATOM 1396 C CA . LEU A 1 182 ? 46.278 20.021 28.147 1.00 35.70 182 LEU A CA 1
ATOM 1397 C C . LEU A 1 182 ? 45.206 20.893 27.540 1.00 33.25 182 LEU A C 1
ATOM 1398 O O . LEU A 1 182 ? 45.201 22.103 27.750 1.00 34.32 182 LEU A O 1
ATOM 1403 N N . ILE A 1 183 ? 44.315 20.288 26.767 1.00 33.62 183 ILE A N 1
ATOM 1404 C CA . ILE A 1 183 ? 43.239 21.039 26.148 1.00 36.34 183 ILE A CA 1
ATOM 1405 C C . ILE A 1 183 ? 41.875 20.557 26.654 1.00 36.36 183 ILE A C 1
ATOM 1406 O O . ILE A 1 183 ? 41.662 19.363 26.884 1.00 35.51 183 ILE A O 1
ATOM 1411 N N . ALA A 1 184 ? 40.969 21.512 26.849 1.00 34.07 184 ALA A N 1
ATOM 1412 C CA . ALA A 1 184 ? 39.621 21.242 27.334 1.00 34.56 184 ALA A CA 1
ATOM 1413 C C . ALA A 1 184 ? 38.597 21.782 26.342 1.00 31.71 184 ALA A C 1
ATOM 1414 O O . ALA A 1 184 ? 38.803 22.823 25.743 1.00 34.51 184 ALA A O 1
ATOM 1416 N N . SER A 1 185 ? 37.490 21.072 26.176 1.00 33.91 185 SER A N 1
ATOM 1417 C CA . SER A 1 185 ? 36.456 21.503 25.246 1.00 37.32 185 SER A CA 1
ATOM 1418 C C . SER A 1 185 ? 35.030 21.159 25.724 1.00 36.74 185 SER A C 1
ATOM 1419 O O . SER A 1 185 ? 34.795 20.115 26.341 1.00 33.25 185 SER A O 1
ATOM 1422 N N . LEU A 1 186 ? 34.079 22.047 25.441 1.00 34.62 186 LEU A N 1
ATOM 1423 C CA . LEU A 1 186 ? 32.694 21.819 25.834 1.00 31.98 186 LEU A CA 1
ATOM 1424 C C . LEU A 1 186 ? 31.732 22.240 24.743 1.00 29.41 186 LEU A C 1
ATOM 1425 O O . LEU A 1 186 ? 31.930 23.262 24.093 1.00 30.39 186 LEU A O 1
ATOM 1430 N N . VAL A 1 187 ? 30.690 21.439 24.548 1.00 29.28 187 VAL A N 1
ATOM 1431 C CA . VAL A 1 187 ? 29.677 21.715 23.541 1.00 31.61 187 VAL A CA 1
ATOM 1432 C C . VAL A 1 187 ? 28.270 21.454 24.066 1.00 32.24 187 VAL A C 1
ATOM 1433 O O . VAL A 1 187 ? 28.039 20.501 24.797 1.00 32.88 187 VAL A O 1
ATOM 1437 N N . TYR A 1 188 ? 27.337 22.321 23.690 1.00 30.98 188 TYR A N 1
ATOM 1438 C CA . TYR A 1 188 ? 25.942 22.172 24.071 1.00 31.01 188 TYR A CA 1
ATOM 1439 C C . TYR A 1 188 ? 25.207 21.911 22.767 1.00 33.44 188 TYR A C 1
ATOM 1440 O O . TYR A 1 188 ? 24.871 22.847 22.048 1.00 34.52 188 TYR A O 1
ATOM 1449 N N . PRO A 1 189 ? 24.963 20.636 22.432 1.00 34.42 189 PRO A N 1
ATOM 1450 C CA . PRO A 1 189 ? 24.257 20.328 21.183 1.00 35.21 189 PRO A CA 1
ATOM 1451 C C . PRO A 1 189 ? 22.963 21.117 20.959 1.00 36.89 189 PRO A C 1
ATOM 1452 O O . PRO A 1 189 ? 22.555 21.353 19.822 1.00 39.60 189 PRO A O 1
ATOM 1456 N N . SER A 1 190 ? 22.336 21.544 22.046 1.00 41.85 190 SER A N 1
ATOM 1457 C CA . SER A 1 190 ? 21.076 22.285 21.981 1.00 45.20 190 SER A CA 1
ATOM 1458 C C . SER A 1 190 ? 21.186 23.715 21.445 1.00 47.14 190 SER A C 1
ATOM 1459 O O . SER A 1 190 ? 20.249 24.226 20.838 1.00 48.98 190 SER A O 1
ATOM 1462 N N . ASN A 1 191 ? 22.318 24.367 21.670 1.00 49.80 191 ASN A N 1
ATOM 1463 C CA . ASN A 1 191 ? 22.500 25.740 21.202 1.00 52.42 191 ASN A CA 1
ATOM 1464 C C . ASN A 1 191 ? 23.599 25.776 20.132 1.00 49.59 191 ASN A C 1
ATOM 1465 O O . ASN A 1 191 ? 23.817 26.795 19.469 1.00 48.72 191 ASN A O 1
ATOM 1470 N N . GLN A 1 192 ? 24.269 24.639 19.959 1.00 49.35 192 GLN A N 1
ATOM 1471 C CA . GLN A 1 192 ? 25.366 24.499 19.007 1.00 45.07 192 GLN A CA 1
ATOM 1472 C C . GLN A 1 192 ? 26.481 25.485 19.347 1.00 42.76 192 GLN A C 1
ATOM 1473 O O . GLN A 1 192 ? 27.130 26.041 18.467 1.00 44.82 192 GLN A O 1
ATOM 1479 N N . THR A 1 193 ? 26.687 25.691 20.645 1.00 41.90 193 THR A N 1
ATOM 1480 C CA . THR A 1 193 ? 27.726 26.585 21.150 1.00 39.74 193 THR A CA 1
ATOM 1481 C C . THR A 1 193 ? 28.957 25.773 21.558 1.00 38.83 193 THR A C 1
ATOM 1482 O O . THR A 1 193 ? 28.837 24.621 21.983 1.00 38.93 193 THR A O 1
ATOM 1486 N N . THR A 1 194 ? 30.139 26.367 21.421 1.00 39.57 194 THR A N 1
ATOM 1487 C CA . THR A 1 194 ? 31.378 25.679 21.766 1.00 43.57 194 THR A CA 1
ATOM 1488 C C . THR A 1 194 ? 32.291 26.555 22.601 1.00 44.43 194 THR A C 1
ATOM 1489 O O . THR A 1 194 ? 32.256 27.777 22.494 1.00 44.26 194 THR A O 1
ATOM 1493 N N . PHE A 1 195 ? 33.121 25.914 23.418 1.00 44.56 195 PHE A N 1
ATOM 1494 C CA . PHE A 1 195 ? 34.069 26.608 24.279 1.00 43.38 195 PHE A CA 1
ATOM 1495 C C . PHE A 1 195 ? 35.315 25.738 24.353 1.00 42.87 195 PHE A C 1
ATOM 1496 O O . PHE A 1 195 ? 35.208 24.511 24.371 1.00 46.50 195 PHE A O 1
ATOM 1504 N N . SER A 1 196 ? 36.493 26.355 24.374 1.00 41.21 196 SER A N 1
ATOM 1505 C CA . SER A 1 196 ? 37.739 25.585 24.444 1.00 44.23 196 SER A CA 1
ATOM 1506 C C . SER A 1 196 ? 38.921 26.351 25.046 1.00 43.54 196 SER A C 1
ATOM 1507 O O . SER A 1 196 ? 38.985 27.572 24.976 1.00 42.46 196 SER A O 1
ATOM 1510 N N . VAL A 1 197 ? 39.845 25.617 25.658 1.00 42.74 197 VAL A N 1
ATOM 1511 C CA . VAL A 1 197 ? 41.022 26.212 26.280 1.00 42.56 197 VAL A CA 1
ATOM 1512 C C . VAL A 1 197 ? 42.174 25.235 26.267 1.00 42.44 197 VAL A C 1
ATOM 1513 O O . VAL A 1 197 ? 41.975 24.025 26.322 1.00 43.61 197 VAL A O 1
ATOM 1517 N N . ALA A 1 198 ? 43.385 25.775 26.221 1.00 44.77 198 ALA A N 1
ATOM 1518 C CA . ALA A 1 198 ? 44.593 24.964 26.220 1.00 43.99 198 ALA A CA 1
ATOM 1519 C C . ALA A 1 198 ? 45.661 25.658 27.060 1.00 45.02 198 ALA A C 1
ATOM 1520 O O . ALA A 1 198 ? 45.683 26.889 27.174 1.00 42.85 198 ALA A O 1
ATOM 1522 N N . ALA A 1 199 ? 46.547 24.862 27.647 1.00 44.87 199 ALA A N 1
ATOM 1523 C CA . ALA A 1 199 ? 47.615 25.400 28.470 1.00 43.03 199 ALA A CA 1
ATOM 1524 C C . ALA A 1 199 ? 48.773 24.430 28.512 1.00 41.12 199 ALA A C 1
ATOM 1525 O O . ALA A 1 199 ? 48.587 23.228 28.366 1.00 45.64 199 ALA A O 1
ATOM 1527 N N . SER A 1 200 ? 49.975 24.952 28.706 1.00 41.02 200 SER A N 1
ATOM 1528 C CA . SER A 1 200 ? 51.148 24.103 28.795 1.00 40.88 200 SER A CA 1
ATOM 1529 C C . SER A 1 200 ? 51.202 23.494 30.199 1.00 39.30 200 SER A C 1
ATOM 1530 O O . SER A 1 200 ? 51.119 24.207 31.199 1.00 38.31 200 SER A O 1
ATOM 1533 N N . VAL A 1 201 ? 51.327 22.169 30.251 1.00 38.76 201 VAL A N 1
ATOM 1534 C CA . VAL A 1 201 ? 51.385 21.424 31.503 1.00 37.23 201 VAL A CA 1
ATOM 1535 C C . VAL A 1 201 ? 52.289 20.193 31.350 1.00 39.58 201 VAL A C 1
ATOM 1536 O O . VAL A 1 201 ? 52.139 19.403 30.410 1.00 35.31 201 VAL A O 1
ATOM 1540 N N . ASP A 1 202 ? 53.226 20.033 32.280 1.00 40.62 202 ASP A N 1
ATOM 1541 C CA . ASP A 1 202 ? 54.142 18.903 32.248 1.00 40.10 202 ASP A CA 1
ATOM 1542 C C . ASP A 1 202 ? 53.787 17.988 33.403 1.00 39.57 202 ASP A C 1
ATOM 1543 O O . ASP A 1 202 ? 54.297 18.161 34.515 1.00 37.00 202 ASP A O 1
ATOM 1548 N N . LEU A 1 203 ? 52.918 17.014 33.138 1.00 39.28 203 LEU A N 1
ATOM 1549 C CA . LEU A 1 203 ? 52.481 16.076 34.166 1.00 37.96 203 LEU A CA 1
ATOM 1550 C C . LEU A 1 203 ? 53.631 15.4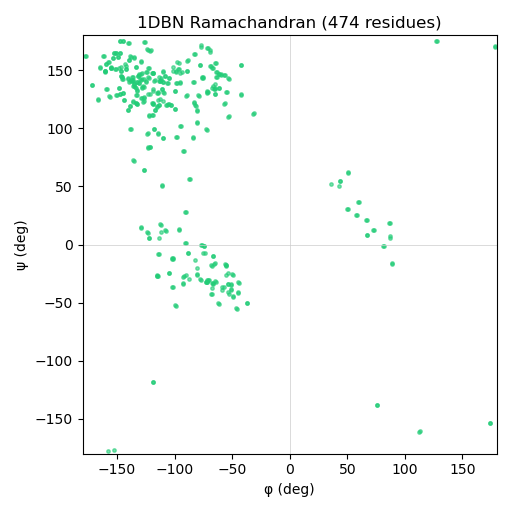22 34.928 1.00 38.04 203 LEU A C 1
ATOM 1551 O O . LEU A 1 203 ? 53.493 15.140 36.119 1.00 35.84 203 LEU A O 1
ATOM 1556 N N . LYS A 1 204 ? 54.757 15.178 34.254 1.00 37.53 204 LYS A N 1
ATOM 1557 C CA . LYS A 1 204 ? 55.909 14.565 34.921 1.00 42.59 204 LYS A CA 1
ATOM 1558 C C . LYS A 1 204 ? 56.347 15.432 36.093 1.00 43.53 204 LYS A C 1
ATOM 1559 O O . LYS A 1 204 ? 56.771 14.928 37.131 1.00 44.82 204 LYS A O 1
ATOM 1565 N N . GLU A 1 205 ? 56.252 16.743 35.901 1.00 43.12 205 GLU A N 1
ATOM 1566 C CA . GLU A 1 205 ? 56.640 17.720 36.906 1.00 41.76 205 GLU A CA 1
ATOM 1567 C C . GLU A 1 205 ? 55.602 17.957 38.000 1.00 41.79 205 GLU A C 1
ATOM 1568 O O . GLU A 1 205 ? 55.960 18.366 39.103 1.00 42.71 205 GLU A O 1
ATOM 1574 N N . ILE A 1 206 ? 54.328 17.712 37.706 1.00 37.23 206 ILE A N 1
ATOM 1575 C CA . ILE A 1 206 ? 53.288 17.968 38.688 1.00 39.28 206 ILE A CA 1
ATOM 1576 C C . ILE A 1 206 ? 52.796 16.766 39.475 1.00 38.94 206 ILE A C 1
ATOM 1577 O O . ILE A 1 206 ? 52.779 16.792 40.704 1.00 42.53 206 ILE A O 1
ATOM 1582 N N . LEU A 1 207 ? 52.397 15.716 38.768 1.00 41.13 207 LEU A N 1
ATOM 1583 C CA . LEU A 1 207 ? 51.832 14.525 39.396 1.00 38.29 207 LEU A CA 1
ATOM 1584 C C . LEU A 1 207 ? 52.770 13.355 39.659 1.00 39.68 207 LEU A C 1
ATOM 1585 O O . LEU A 1 207 ? 53.812 13.210 39.021 1.00 37.60 207 LEU A O 1
ATOM 1590 N N . PRO A 1 208 ? 52.410 12.504 40.631 1.00 41.53 208 PRO A N 1
ATOM 1591 C CA . PRO A 1 208 ? 53.251 11.344 40.931 1.00 40.81 208 PRO A CA 1
ATOM 1592 C C . PRO A 1 208 ? 53.015 10.283 39.851 1.00 43.90 208 PRO A C 1
ATOM 1593 O O . PRO A 1 208 ? 52.107 10.415 39.020 1.00 42.71 208 PRO A O 1
ATOM 1597 N N . GLU A 1 209 ? 53.827 9.233 39.878 1.00 45.02 209 GLU A N 1
ATOM 1598 C CA . GLU A 1 209 ? 53.739 8.132 38.924 1.00 43.47 209 GLU A CA 1
ATOM 1599 C C . GLU A 1 209 ? 52.329 7.539 38.851 1.00 42.96 209 GLU A C 1
ATOM 1600 O O . GLU A 1 209 ? 51.821 7.234 37.770 1.00 45.71 209 GLU A O 1
ATOM 1606 N N . TRP A 1 210 ? 51.705 7.368 40.005 1.00 42.04 210 TRP A N 1
ATOM 1607 C CA . TRP A 1 210 ? 50.355 6.822 40.069 1.00 43.41 210 TRP A CA 1
ATOM 1608 C C . TRP A 1 210 ? 49.405 7.891 40.576 1.00 42.67 210 TRP A C 1
ATOM 1609 O O . TRP A 1 210 ? 49.764 8.703 41.429 1.00 43.63 210 TRP A O 1
ATOM 1620 N N . VAL A 1 211 ? 48.189 7.882 40.045 1.00 39.85 211 VAL A N 1
ATOM 1621 C CA . VAL A 1 211 ? 47.171 8.857 40.413 1.00 37.70 211 VAL A CA 1
ATOM 1622 C C . VAL A 1 211 ? 45.791 8.260 40.189 1.00 37.56 211 VAL A C 1
ATOM 1623 O O . VAL A 1 211 ? 45.635 7.284 39.459 1.00 39.75 211 VAL A O 1
ATOM 1627 N N . ARG A 1 212 ? 44.786 8.832 40.832 1.00 38.01 212 ARG A N 1
ATOM 1628 C CA . ARG A 1 212 ? 43.429 8.371 40.603 1.00 38.40 212 ARG A CA 1
ATOM 1629 C C . ARG A 1 212 ? 42.762 9.512 39.830 1.00 37.88 212 ARG A C 1
ATOM 1630 O O . ARG A 1 212 ? 43.120 10.684 39.994 1.00 35.13 212 ARG A O 1
ATOM 1638 N N . VAL A 1 213 ? 41.814 9.175 38.968 1.00 36.97 213 VAL A N 1
ATOM 1639 C CA . VAL A 1 213 ? 41.178 10.189 38.155 1.00 35.20 213 VAL A CA 1
ATOM 1640 C C . VAL A 1 213 ? 39.666 10.272 38.443 1.00 37.23 213 VAL A C 1
ATOM 1641 O O . VAL A 1 213 ? 39.039 9.265 38.799 1.00 35.27 213 VAL A O 1
ATOM 1645 N N . GLY A 1 214 ? 39.087 11.472 38.328 1.00 33.90 214 GLY A N 1
ATOM 1646 C CA . GLY A 1 214 ? 37.663 11.617 38.590 1.00 30.64 214 GLY A CA 1
ATOM 1647 C C . GLY A 1 214 ? 37.076 13.021 38.594 1.00 32.10 214 GLY A C 1
ATOM 1648 O O . GLY A 1 214 ? 37.607 13.932 37.955 1.00 35.39 214 GLY A O 1
ATOM 1649 N N . PHE A 1 215 ? 35.978 13.189 39.338 1.00 29.75 215 PHE A N 1
ATOM 1650 C CA . PHE A 1 215 ? 35.248 14.464 39.432 1.00 29.95 215 PHE A CA 1
ATOM 1651 C C . PHE A 1 215 ? 35.088 15.006 40.843 1.00 34.11 215 PHE A C 1
ATOM 1652 O O . PHE A 1 215 ? 35.018 14.253 41.820 1.00 36.40 215 PHE A O 1
ATOM 1660 N N . SER A 1 216 ? 34.997 16.330 40.924 1.00 30.86 216 SER A N 1
ATOM 1661 C CA . SER A 1 216 ? 34.832 17.027 42.187 1.00 29.43 216 SER A CA 1
ATOM 1662 C C . SER A 1 216 ? 33.858 18.180 41.970 1.00 33.17 216 SER A C 1
ATOM 1663 O O . SER A 1 216 ? 33.867 18.817 40.916 1.00 35.23 216 SER A O 1
ATOM 1666 N N . ALA A 1 217 ? 33.007 18.440 42.958 1.00 31.35 217 ALA A N 1
ATOM 1667 C CA . ALA A 1 217 ? 32.038 19.527 42.855 1.00 30.05 217 ALA A CA 1
ATOM 1668 C C . ALA A 1 217 ? 31.582 20.006 44.232 1.00 31.57 217 ALA A C 1
ATOM 1669 O O . ALA A 1 217 ? 31.644 19.281 45.240 1.00 24.56 217 ALA A O 1
ATOM 1671 N N . ALA A 1 218 ? 31.109 21.241 44.269 1.00 35.36 218 ALA A N 1
ATOM 1672 C CA . ALA A 1 218 ? 30.659 21.804 45.522 1.00 37.91 218 ALA A CA 1
ATOM 1673 C C . ALA A 1 218 ? 29.497 22.770 45.348 1.00 38.28 218 ALA A C 1
ATOM 1674 O O . ALA A 1 218 ? 29.325 23.403 44.311 1.00 34.20 218 ALA A O 1
ATOM 1676 N N . THR A 1 219 ? 28.707 22.860 46.404 1.00 43.39 219 THR A N 1
ATOM 1677 C CA . THR A 1 219 ? 27.539 23.718 46.463 1.00 45.76 219 THR A CA 1
ATOM 1678 C C . THR A 1 219 ? 27.760 24.699 47.614 1.00 45.96 219 THR A C 1
ATOM 1679 O O . THR A 1 219 ? 28.402 24.354 48.609 1.00 47.36 219 THR A O 1
ATOM 1683 N N . GLY A 1 220 ? 27.241 25.916 47.483 1.00 43.79 220 GLY A N 1
ATOM 1684 C CA . GLY A 1 220 ? 27.443 26.893 48.541 1.00 47.34 220 GLY A CA 1
ATOM 1685 C C . GLY A 1 220 ? 26.202 27.434 49.225 1.00 46.17 220 GLY A C 1
ATOM 1686 O O . GLY A 1 220 ? 25.447 26.695 49.860 1.00 41.40 220 GLY A O 1
ATOM 1687 N N . TYR A 1 221 ? 26.006 28.742 49.101 1.00 46.08 221 TYR A N 1
ATOM 1688 C CA . TYR A 1 221 ? 24.860 29.414 49.695 1.00 49.79 221 TYR A CA 1
ATOM 1689 C C . TYR A 1 221 ? 23.550 28.876 49.115 1.00 48.75 221 TYR A C 1
ATOM 1690 O O . TYR A 1 221 ? 23.410 28.731 47.901 1.00 46.00 221 TYR A O 1
ATOM 1699 N N . PRO A 1 222 ? 22.560 28.600 49.986 1.00 51.75 222 PRO A N 1
ATOM 1700 C CA . PRO A 1 222 ? 21.242 28.066 49.600 1.00 52.73 222 PRO A CA 1
ATOM 1701 C C . PRO A 1 222 ? 20.508 28.687 48.404 1.00 49.48 222 PRO A C 1
ATOM 1702 O O . PRO A 1 222 ? 19.930 27.967 47.599 1.00 49.80 222 PRO A O 1
ATOM 1706 N N . THR A 1 223 ? 20.529 30.007 48.276 1.00 48.86 223 THR A N 1
ATOM 1707 C CA . THR A 1 223 ? 19.828 30.655 47.172 1.00 50.39 223 THR A CA 1
ATOM 1708 C C . THR A 1 223 ? 20.540 30.544 45.831 1.00 49.91 223 THR A C 1
ATOM 1709 O O . THR A 1 223 ? 20.037 31.028 44.815 1.00 50.56 223 THR A O 1
ATOM 1713 N N . GLU A 1 224 ? 21.699 29.896 45.823 1.00 47.18 224 GLU A N 1
ATOM 1714 C CA . GLU A 1 224 ? 22.484 29.760 44.604 1.00 43.06 224 GLU A CA 1
ATOM 1715 C C . GLU A 1 224 ? 22.793 28.305 44.237 1.00 42.74 224 GLU A C 1
ATOM 1716 O O . GLU A 1 224 ? 23.586 28.034 43.332 1.00 40.24 224 GLU A O 1
ATOM 1722 N N . VAL A 1 225 ? 22.148 27.368 44.925 1.00 39.30 225 VAL A N 1
ATOM 1723 C CA . VAL A 1 225 ? 22.380 25.948 44.674 1.00 36.19 225 VAL A CA 1
ATOM 1724 C C . VAL A 1 225 ? 22.069 25.496 43.253 1.00 35.72 225 VAL A C 1
ATOM 1725 O O . VAL A 1 225 ? 21.145 25.993 42.613 1.00 39.07 225 VAL A O 1
ATOM 1729 N N . GLU A 1 226 ? 22.850 24.529 42.782 1.00 39.07 226 GLU A N 1
ATOM 1730 C CA . GLU A 1 226 ? 22.718 23.949 41.442 1.00 39.61 226 GLU A CA 1
ATOM 1731 C C . GLU A 1 226 ? 23.167 22.494 41.518 1.00 39.47 226 GLU A C 1
ATOM 1732 O O . GLU A 1 226 ? 23.867 22.103 42.451 1.00 42.43 226 GLU A O 1
ATOM 1738 N N . THR A 1 227 ? 22.776 21.694 40.535 1.00 41.00 227 THR A N 1
ATOM 1739 C CA . THR A 1 227 ? 23.174 20.289 40.509 1.00 37.86 227 THR A CA 1
ATOM 1740 C C . THR A 1 227 ? 24.489 20.162 39.764 1.00 36.38 227 THR A C 1
ATOM 1741 O O . THR A 1 227 ? 24.854 21.037 38.980 1.00 36.98 227 THR A O 1
ATOM 1745 N N . HIS A 1 228 ? 25.199 19.072 40.025 1.00 35.38 228 HIS A N 1
ATOM 1746 C CA . HIS A 1 228 ? 26.465 18.777 39.354 1.00 33.36 228 HIS A CA 1
ATOM 1747 C C . HIS A 1 228 ? 26.354 17.307 38.985 1.00 32.78 228 HIS A C 1
ATOM 1748 O O . HIS A 1 228 ? 26.995 16.445 39.581 1.00 31.55 228 HIS A O 1
ATOM 1755 N N . ASP A 1 229 ? 25.503 17.033 38.003 1.00 33.01 229 ASP A N 1
ATOM 1756 C CA . ASP A 1 229 ? 25.248 15.666 37.578 1.00 34.96 229 ASP A CA 1
ATOM 1757 C C . ASP A 1 229 ? 25.995 15.228 36.332 1.00 35.90 229 ASP A C 1
ATOM 1758 O O . ASP A 1 229 ? 26.011 15.924 35.303 1.00 31.09 229 ASP A O 1
ATOM 1763 N N . VAL A 1 230 ? 26.603 14.052 36.437 1.00 34.01 230 VAL A N 1
ATOM 1764 C CA . VAL A 1 230 ? 27.348 13.483 35.334 1.00 34.73 230 VAL A CA 1
ATOM 1765 C C . VAL A 1 230 ? 26.564 12.281 34.827 1.00 38.71 230 VAL A C 1
ATOM 1766 O O . VAL A 1 230 ? 26.141 11.424 35.609 1.00 35.78 230 VAL A O 1
ATOM 1770 N N . LEU A 1 231 ? 26.369 12.230 33.511 1.00 39.68 231 LEU A N 1
ATOM 1771 C CA . LEU A 1 231 ? 25.602 11.155 32.894 1.00 36.32 231 LEU A CA 1
ATOM 1772 C C . LEU A 1 231 ? 26.432 10.073 32.220 1.00 37.03 231 LEU A C 1
ATOM 1773 O O . LEU A 1 231 ? 26.076 8.905 32.275 1.00 41.44 231 LEU A O 1
ATOM 1778 N N . SER A 1 232 ? 27.536 10.456 31.587 1.00 38.20 232 SER A N 1
ATOM 1779 C CA . SER A 1 232 ? 28.394 9.500 30.891 1.00 36.44 232 SER A CA 1
ATOM 1780 C C . SER A 1 232 ? 29.832 9.854 31.175 1.00 37.52 232 SER A C 1
ATOM 1781 O O . SER A 1 232 ? 30.142 10.979 31.555 1.00 39.71 232 SER A O 1
ATOM 1784 N N . TRP A 1 233 ? 30.717 8.898 30.942 1.00 36.08 233 TRP A N 1
ATOM 1785 C CA . TRP A 1 233 ? 32.121 9.120 31.176 1.00 35.23 233 TRP A CA 1
ATOM 1786 C C . TRP A 1 233 ? 32.959 8.034 30.535 1.00 34.78 233 TRP A C 1
ATOM 1787 O O . TRP A 1 233 ? 32.737 6.845 30.772 1.00 30.04 233 TRP A O 1
ATOM 1798 N N . SER A 1 234 ? 33.897 8.451 29.694 1.00 34.21 234 SER A N 1
ATOM 1799 C CA . SER A 1 234 ? 34.812 7.518 29.061 1.00 38.37 234 SER A CA 1
ATOM 1800 C C . SER A 1 234 ? 36.203 8.107 29.280 1.00 39.15 234 SER A C 1
ATOM 1801 O O . SER A 1 234 ? 36.402 9.324 29.201 1.00 37.37 234 SER A O 1
ATOM 1804 N N . PHE A 1 235 ? 37.152 7.233 29.593 1.00 41.55 235 PHE A N 1
ATOM 1805 C CA . PHE A 1 235 ? 38.523 7.637 29.862 1.00 41.46 235 PHE A CA 1
ATOM 1806 C C . PHE A 1 235 ? 39.468 6.695 29.151 1.00 42.43 235 PHE A C 1
ATOM 1807 O O .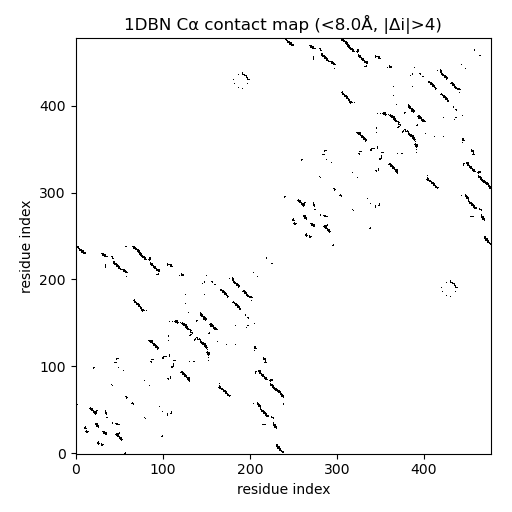 PHE A 1 235 ? 39.257 5.483 29.141 1.00 47.46 235 PHE A O 1
ATOM 1815 N N . THR A 1 236 ? 40.513 7.246 28.556 1.00 41.70 236 THR A N 1
ATOM 1816 C CA . THR A 1 236 ? 41.503 6.421 27.884 1.00 42.42 236 THR A CA 1
ATOM 1817 C C . THR A 1 236 ? 42.870 7.048 28.068 1.00 40.83 236 THR A C 1
ATOM 1818 O O . THR A 1 236 ? 43.037 8.245 27.862 1.00 40.30 236 THR A O 1
ATOM 1822 N N . SER A 1 237 ? 43.833 6.241 28.495 1.00 41.16 237 SER A N 1
ATOM 1823 C CA . SER A 1 237 ? 45.192 6.723 28.691 1.00 44.13 237 SER A CA 1
ATOM 1824 C C . SER A 1 237 ? 46.149 5.693 28.118 1.00 43.86 237 SER A C 1
ATOM 1825 O O . SER A 1 237 ? 45.903 4.488 28.195 1.00 44.57 237 SER A O 1
ATOM 1828 N N . THR A 1 238 ? 47.236 6.172 27.532 1.00 43.02 238 THR A N 1
ATOM 1829 C CA . THR A 1 238 ? 48.209 5.274 26.945 1.00 45.95 238 THR A CA 1
ATOM 1830 C C . THR A 1 238 ? 49.651 5.712 27.231 1.00 44.46 238 THR A C 1
ATOM 1831 O O . THR A 1 238 ? 50.081 6.805 26.868 1.00 39.65 238 THR A O 1
ATOM 1835 N N . LEU A 1 239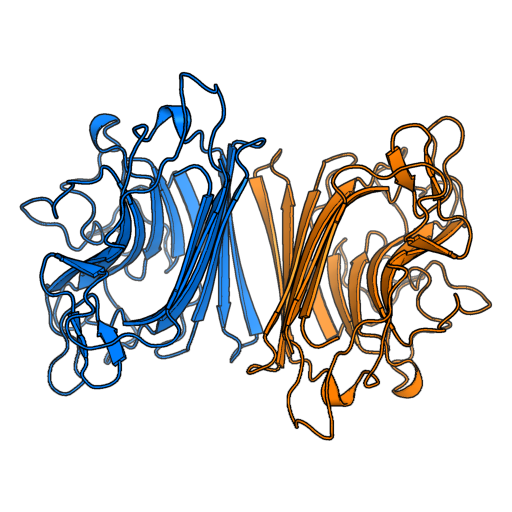 ? 50.382 4.835 27.906 1.00 46.33 239 LEU A N 1
ATOM 1836 C CA . LEU A 1 239 ? 51.761 5.080 28.285 1.00 42.32 239 LEU A CA 1
ATOM 1837 C C . LEU A 1 239 ? 52.696 4.367 27.323 1.00 41.81 239 LEU A C 1
ATOM 1838 O O . LEU A 1 239 ? 53.182 5.068 26.408 1.00 43.98 239 LEU A O 1
ATOM 1843 N N . SER B 1 1 ? 31.326 -2.591 7.226 1.00 59.55 1 SER B N 1
ATOM 1844 C CA . SER B 1 1 ? 32.052 -2.495 8.529 1.00 63.74 1 SER B CA 1
ATOM 1845 C C . SER B 1 1 ? 31.161 -1.842 9.599 1.00 64.75 1 SER B C 1
ATOM 1846 O O . SER B 1 1 ? 30.466 -0.865 9.320 1.00 69.39 1 SER B O 1
ATOM 1849 N N . ASP B 1 2 ? 31.172 -2.383 10.817 1.00 61.80 2 ASP B N 1
ATOM 1850 C CA . ASP B 1 2 ? 30.362 -1.828 11.906 1.00 57.76 2 ASP B CA 1
ATOM 1851 C C . ASP B 1 2 ? 31.249 -1.017 12.830 1.00 53.93 2 ASP B C 1
ATOM 1852 O O . ASP B 1 2 ? 30.776 -0.281 13.687 1.00 56.50 2 ASP B O 1
ATOM 1857 N N . GLU B 1 3 ? 32.550 -1.161 12.644 1.00 50.15 3 GLU B N 1
ATOM 1858 C CA . GLU B 1 3 ? 33.521 -0.437 13.436 1.00 47.24 3 GLU B CA 1
ATOM 1859 C C . GLU B 1 3 ? 34.775 -0.406 12.585 1.00 44.69 3 GLU B C 1
ATOM 1860 O O . GLU B 1 3 ? 35.208 -1.443 12.086 1.00 46.37 3 GLU B O 1
ATOM 1866 N N . LEU B 1 4 ? 35.330 0.785 12.382 1.00 40.45 4 LEU B N 1
ATOM 1867 C CA . LEU B 1 4 ? 36.557 0.938 11.605 1.00 37.45 4 LEU B CA 1
ATOM 1868 C C . LEU B 1 4 ? 37.471 1.875 12.367 1.00 36.46 4 LEU B C 1
ATOM 1869 O O . LEU B 1 4 ? 37.048 2.906 12.869 1.00 38.06 4 LEU B O 1
ATOM 1874 N N . SER B 1 5 ? 38.736 1.519 12.458 1.00 41.20 5 SER B N 1
ATOM 1875 C CA . SER B 1 5 ? 39.664 2.364 13.182 1.00 41.94 5 SER B CA 1
ATOM 1876 C C . SER B 1 5 ? 41.055 2.221 12.607 1.00 41.77 5 SER B C 1
ATOM 1877 O O . SER B 1 5 ? 41.549 1.107 12.428 1.00 40.57 5 SER B O 1
ATOM 1880 N N . PHE B 1 6 ? 41.681 3.346 12.289 1.00 41.70 6 PHE B N 1
ATOM 1881 C CA . PHE B 1 6 ? 43.039 3.298 11.772 1.00 41.99 6 PHE B CA 1
ATOM 1882 C C . PHE B 1 6 ? 43.843 4.500 12.222 1.00 40.81 6 PHE B C 1
ATOM 1883 O O . PHE B 1 6 ? 43.319 5.603 12.374 1.00 40.57 6 PHE B O 1
ATOM 1891 N N . THR B 1 7 ? 45.122 4.261 12.465 1.00 40.60 7 THR B N 1
ATOM 1892 C CA . THR B 1 7 ? 46.030 5.301 12.909 1.00 40.04 7 THR B CA 1
ATOM 1893 C C . THR B 1 7 ? 47.246 5.296 12.012 1.00 38.66 7 THR B C 1
ATOM 1894 O O . THR B 1 7 ? 47.873 4.262 11.833 1.00 41.88 7 THR B O 1
ATOM 1898 N N . ILE B 1 8 ? 47.566 6.443 11.430 1.00 35.63 8 ILE B N 1
ATOM 1899 C CA . ILE B 1 8 ? 48.736 6.546 10.577 1.00 38.01 8 ILE B CA 1
ATOM 1900 C C . ILE B 1 8 ? 49.663 7.553 11.242 1.00 41.39 8 ILE B C 1
ATOM 1901 O O . ILE B 1 8 ? 49.450 8.758 11.123 1.00 45.87 8 ILE B O 1
ATOM 1906 N N . ASN B 1 9 ? 50.677 7.070 11.957 1.00 41.83 9 ASN B N 1
ATOM 1907 C CA . ASN B 1 9 ? 51.610 7.972 12.630 1.00 43.48 9 ASN B CA 1
ATOM 1908 C C . ASN B 1 9 ? 52.610 8.583 11.674 1.00 41.40 9 ASN B C 1
ATOM 1909 O O . ASN B 1 9 ? 53.065 9.703 11.879 1.00 43.61 9 ASN B O 1
ATOM 1914 N N . ASN B 1 10 ? 52.952 7.842 10.630 1.00 42.09 10 ASN B N 1
ATOM 1915 C CA . ASN B 1 10 ? 53.906 8.319 9.645 1.00 42.84 10 ASN B CA 1
ATOM 1916 C C . ASN B 1 10 ? 53.498 7.841 8.269 1.00 40.01 10 ASN B C 1
ATOM 1917 O O . ASN B 1 10 ? 53.308 6.648 8.043 1.00 41.00 10 ASN B O 1
ATOM 1922 N N . PHE B 1 11 ? 53.345 8.780 7.350 1.00 40.90 11 PHE B N 1
ATOM 1923 C CA . PHE B 1 11 ? 52.964 8.430 5.996 1.00 40.72 11 PHE B CA 1
ATOM 1924 C C . PHE B 1 11 ? 54.180 7.893 5.269 1.00 40.05 11 PHE B C 1
ATOM 1925 O O . PHE B 1 11 ? 55.312 8.210 5.615 1.00 39.58 11 PHE B O 1
ATOM 1933 N N . VAL B 1 12 ? 53.933 7.067 4.267 1.00 43.09 12 VAL B N 1
ATOM 1934 C CA . VAL B 1 12 ? 54.986 6.457 3.479 1.00 45.80 12 VAL B CA 1
ATOM 1935 C C . VAL B 1 12 ? 54.743 6.793 2.015 1.00 48.06 12 VAL B C 1
ATOM 1936 O O . VAL B 1 12 ? 53.598 6.958 1.596 1.00 47.00 12 VAL B O 1
ATOM 1940 N N . PRO B 1 13 ? 55.816 6.917 1.217 1.00 52.83 13 PRO B N 1
ATOM 1941 C CA . PRO B 1 13 ? 55.662 7.238 -0.211 1.00 53.65 13 PRO B CA 1
ATOM 1942 C C . PRO B 1 13 ? 54.736 6.244 -0.914 1.00 52.86 13 PRO B C 1
ATOM 1943 O O . PRO B 1 13 ? 54.895 5.030 -0.771 1.00 47.39 13 PRO B O 1
ATOM 1947 N N . ASN B 1 14 ? 53.771 6.775 -1.665 1.00 57.78 14 ASN B N 1
ATOM 1948 C CA . ASN B 1 14 ? 52.785 5.961 -2.383 1.00 64.59 14 ASN B CA 1
ATOM 1949 C C . ASN B 1 14 ? 51.987 5.036 -1.453 1.00 65.63 14 ASN B C 1
ATOM 1950 O O . ASN B 1 14 ? 51.474 4.002 -1.900 1.00 66.71 14 ASN B O 1
ATOM 1955 N N . GLU B 1 15 ? 51.881 5.427 -0.176 1.00 61.83 15 GLU B N 1
ATOM 1956 C CA . GLU B 1 15 ? 51.165 4.666 0.853 1.00 53.64 15 GLU B CA 1
ATOM 1957 C C . GLU B 1 15 ? 49.985 3.887 0.281 1.00 50.90 15 GLU B C 1
ATOM 1958 O O . GLU B 1 15 ? 48.993 4.471 -0.156 1.00 51.80 15 GLU B O 1
ATOM 1964 N N . ALA B 1 16 ? 50.097 2.562 0.307 1.00 47.17 16 ALA B N 1
ATOM 1965 C CA . ALA B 1 16 ? 49.078 1.672 -0.249 1.00 44.07 16 ALA B CA 1
ATOM 1966 C C . ALA B 1 16 ? 47.641 1.836 0.228 1.00 42.53 16 ALA B C 1
ATOM 1967 O O . ALA B 1 16 ? 46.716 1.613 -0.544 1.00 41.40 16 ALA B O 1
ATOM 1969 N N . ASP B 1 17 ? 47.439 2.208 1.486 1.00 42.80 17 ASP B N 1
ATOM 1970 C CA . ASP B 1 17 ? 46.076 2.357 1.991 1.00 42.54 17 ASP B CA 1
ATOM 1971 C C . ASP B 1 17 ? 45.537 3.772 1.822 1.00 42.04 17 ASP B C 1
ATOM 1972 O O . ASP B 1 17 ? 44.677 4.215 2.581 1.00 44.45 17 ASP B O 1
ATOM 1977 N N . LEU B 1 18 ? 46.036 4.469 0.808 1.00 41.52 18 LEU B N 1
ATOM 1978 C CA . LEU B 1 18 ? 45.604 5.832 0.523 1.00 44.05 18 LEU B CA 1
ATOM 1979 C C . LEU B 1 18 ? 45.287 5.996 -0.970 1.00 41.94 18 LEU B C 1
ATOM 1980 O O . LEU B 1 18 ? 46.062 5.561 -1.813 1.00 42.43 18 LEU B O 1
ATOM 1985 N N . LEU B 1 19 ? 44.138 6.586 -1.290 1.00 41.05 19 LEU B N 1
ATOM 1986 C CA . LEU B 1 19 ? 43.774 6.835 -2.682 1.00 41.77 19 LEU B CA 1
ATOM 1987 C C . LEU B 1 19 ? 44.098 8.287 -2.971 1.00 42.77 19 LEU B C 1
ATOM 1988 O O . LEU B 1 19 ? 43.510 9.196 -2.375 1.00 40.37 19 LEU B O 1
ATOM 1993 N N . PHE B 1 20 ? 45.035 8.506 -3.886 1.00 43.80 20 PHE B N 1
ATOM 1994 C CA . PHE B 1 20 ? 45.435 9.864 -4.237 1.00 43.76 20 PHE B CA 1
ATOM 1995 C C . PHE B 1 20 ? 44.703 10.400 -5.465 1.00 43.19 20 PHE B C 1
ATOM 1996 O O . PHE B 1 20 ? 44.480 9.677 -6.424 1.00 46.57 20 PHE B O 1
ATOM 2004 N N . GLN B 1 21 ? 44.314 11.669 -5.414 1.00 44.59 21 GLN B N 1
ATOM 2005 C CA . GLN B 1 21 ? 43.627 12.322 -6.523 1.00 44.51 21 GLN B CA 1
ATOM 2006 C C . GLN B 1 21 ? 44.301 13.669 -6.746 1.00 46.16 21 GLN B C 1
ATOM 2007 O O . GLN B 1 21 ? 44.671 14.353 -5.793 1.00 44.19 21 GLN B O 1
ATOM 2013 N N . GLY B 1 22 ? 44.474 14.041 -8.011 1.00 50.28 22 GLY B N 1
ATOM 2014 C CA . GLY B 1 22 ? 45.115 15.307 -8.322 1.00 49.74 22 GLY B CA 1
ATOM 2015 C C . GLY B 1 22 ? 46.621 15.267 -8.122 1.00 50.31 22 GLY B C 1
ATOM 2016 O O . GLY B 1 22 ? 47.279 14.283 -8.472 1.00 49.18 22 GLY B O 1
ATOM 2017 N N . GLU B 1 23 ? 47.169 16.332 -7.546 1.00 48.28 23 GLU B N 1
ATOM 2018 C CA . GLU B 1 23 ? 48.605 16.411 -7.310 1.00 49.79 23 GLU B CA 1
ATOM 2019 C C . GLU B 1 23 ? 49.029 15.995 -5.900 1.00 47.90 23 GLU B C 1
ATOM 2020 O O . GLU B 1 23 ? 50.165 16.235 -5.491 1.00 49.24 23 GLU B O 1
ATOM 2026 N N . ALA B 1 24 ? 48.118 15.366 -5.165 1.00 45.78 24 ALA B N 1
ATOM 2027 C CA . ALA B 1 24 ? 48.418 14.923 -3.809 1.00 45.01 24 ALA B CA 1
ATOM 2028 C C . ALA B 1 24 ? 49.409 13.776 -3.828 1.00 42.65 24 ALA B C 1
ATOM 2029 O O . ALA B 1 24 ? 49.499 13.027 -4.797 1.00 40.29 24 ALA B O 1
ATOM 2031 N N . SER B 1 25 ? 50.148 13.646 -2.738 1.00 42.52 25 SER B N 1
ATOM 2032 C CA . SER B 1 25 ? 51.137 12.593 -2.604 1.00 43.21 25 SER B CA 1
ATOM 2033 C C . SER B 1 25 ? 51.830 12.757 -1.262 1.00 42.67 25 SER B C 1
ATOM 2034 O O . SER B 1 25 ? 51.635 13.754 -0.564 1.00 38.35 25 SER B O 1
ATOM 2037 N N . VAL B 1 26 ? 52.632 11.768 -0.897 1.00 44.38 26 VAL B N 1
ATOM 2038 C CA . VAL B 1 26 ? 53.364 11.830 0.349 1.00 45.34 26 VAL B CA 1
ATOM 2039 C C . VAL B 1 26 ? 54.840 11.884 -0.026 1.00 47.32 26 VAL B C 1
ATOM 2040 O O . VAL B 1 26 ? 55.315 11.102 -0.850 1.00 47.02 26 VAL B O 1
ATOM 2044 N N . SER B 1 27 ? 55.545 12.846 0.562 1.00 50.84 27 SER B N 1
ATOM 2045 C CA . SER B 1 27 ? 56.966 13.061 0.304 1.00 51.42 27 SER B CA 1
ATOM 2046 C C . SER B 1 27 ? 57.827 11.946 0.853 1.00 48.26 27 SER B C 1
ATOM 2047 O O . SER B 1 27 ? 57.373 11.126 1.639 1.00 46.08 27 SER B O 1
ATOM 2050 N N . SER B 1 28 ? 59.085 11.932 0.435 1.00 50.72 28 SER B N 1
ATOM 2051 C CA . SER B 1 28 ? 60.027 10.919 0.889 1.00 51.82 28 SER B CA 1
ATOM 2052 C C . SER B 1 28 ? 60.268 11.097 2.384 1.00 51.19 28 SER B C 1
ATOM 2053 O O . SER B 1 28 ? 60.773 10.201 3.055 1.00 51.91 28 SER B O 1
ATOM 2056 N N . THR B 1 29 ? 59.898 12.262 2.899 1.00 49.37 29 THR B N 1
ATOM 2057 C CA . THR B 1 29 ? 60.090 12.553 4.305 1.00 47.61 29 THR B CA 1
ATOM 2058 C C . THR B 1 29 ? 58.871 12.129 5.134 1.00 46.73 29 THR B C 1
ATOM 2059 O O . THR B 1 29 ? 58.828 12.311 6.356 1.00 42.98 29 THR B O 1
ATOM 2063 N N . GLY B 1 30 ? 57.879 11.558 4.458 1.00 44.28 30 GLY B N 1
ATOM 2064 C CA . GLY B 1 30 ? 56.695 11.079 5.150 1.00 42.86 30 GLY B CA 1
ATOM 2065 C C . GLY B 1 30 ? 55.550 12.037 5.423 1.00 46.00 30 GLY B C 1
ATOM 2066 O O . GLY B 1 30 ? 54.721 11.763 6.295 1.00 46.16 30 GLY B O 1
ATOM 2067 N N . VAL B 1 31 ? 55.485 13.162 4.720 1.00 46.00 31 VAL B N 1
ATOM 2068 C CA . VAL B 1 31 ? 54.368 14.071 4.952 1.00 44.80 31 VAL B CA 1
ATOM 2069 C C . VAL B 1 31 ? 53.392 13.979 3.776 1.00 44.19 31 VAL B C 1
ATOM 2070 O O . VAL B 1 31 ? 53.797 13.873 2.618 1.00 44.65 31 VAL B O 1
ATOM 2074 N N . LEU B 1 32 ? 52.104 13.983 4.090 1.00 39.57 32 LEU B N 1
ATOM 2075 C CA . LEU B 1 32 ? 51.082 13.916 3.072 1.00 36.55 32 LEU B CA 1
ATOM 2076 C C . LEU B 1 32 ? 50.940 15.322 2.520 1.00 40.04 32 LEU B C 1
ATOM 2077 O O . LEU B 1 32 ? 50.369 16.201 3.166 1.00 42.44 32 LEU B O 1
ATOM 2082 N N . GLN B 1 33 ? 51.483 15.540 1.327 1.00 40.75 33 GLN B N 1
ATOM 2083 C CA . GLN B 1 33 ? 51.415 16.852 0.706 1.00 39.84 33 GLN B CA 1
ATOM 2084 C C . GLN B 1 33 ? 50.208 16.903 -0.228 1.00 40.75 33 GLN B C 1
ATOM 2085 O O . GLN B 1 33 ? 50.235 16.357 -1.334 1.00 40.80 33 GLN B O 1
ATOM 2091 N N . LEU B 1 34 ? 49.141 17.546 0.247 1.00 41.25 34 LEU B N 1
ATOM 2092 C CA . LEU B 1 34 ? 47.904 17.665 -0.521 1.00 40.46 34 LEU B CA 1
ATOM 2093 C C . LEU B 1 34 ? 48.156 18.431 -1.803 1.00 42.13 34 LEU B C 1
ATOM 2094 O O . LEU B 1 34 ? 47.778 17.986 -2.890 1.00 42.69 34 LEU B O 1
ATOM 2099 N N . THR B 1 35 ? 48.789 19.591 -1.682 1.00 44.30 35 THR B N 1
ATOM 2100 C CA . THR B 1 35 ? 49.111 20.387 -2.857 1.00 46.73 35 THR B CA 1
ATOM 2101 C C . THR B 1 35 ? 50.587 20.158 -3.157 1.00 49.92 35 THR B C 1
ATOM 2102 O O . THR B 1 35 ? 51.375 19.898 -2.250 1.00 49.58 35 THR B O 1
ATOM 2106 N N . LYS B 1 36 ? 50.955 20.225 -4.432 1.00 54.32 36 LYS B N 1
ATOM 2107 C CA . LYS B 1 36 ? 52.335 19.978 -4.850 1.00 56.90 36 LYS B CA 1
ATOM 2108 C C . LYS B 1 36 ? 53.357 20.999 -4.329 1.00 57.83 36 LYS B C 1
ATOM 2109 O O . LYS B 1 36 ? 53.090 22.200 -4.297 1.00 59.04 36 LYS B O 1
ATOM 2115 N N . VAL B 1 37 ? 54.513 20.501 -3.892 1.00 58.25 37 VAL B N 1
ATOM 2116 C CA . VAL B 1 37 ? 55.612 21.340 -3.410 1.00 60.20 37 VAL B CA 1
ATOM 2117 C C . VAL B 1 37 ? 56.848 20.843 -4.154 1.00 62.43 37 VAL B C 1
ATOM 2118 O O . VAL B 1 37 ? 56.988 19.644 -4.397 1.00 64.27 37 VAL B O 1
ATOM 2122 N N . GLU B 1 38 ? 57.729 21.763 -4.534 1.00 65.00 38 GLU B N 1
ATOM 2123 C CA . GLU B 1 38 ? 58.949 21.405 -5.250 1.00 67.07 38 GLU B CA 1
ATOM 2124 C C . GLU B 1 38 ? 60.097 22.144 -4.597 1.00 65.65 38 GLU B C 1
ATOM 2125 O O . GLU B 1 38 ? 60.084 23.369 -4.506 1.00 62.79 38 GLU B O 1
ATOM 2131 N N . ASN B 1 39 ? 61.085 21.394 -4.130 1.00 67.32 39 ASN B N 1
ATOM 2132 C CA . ASN B 1 39 ? 62.234 21.993 -3.471 1.00 68.75 39 ASN B CA 1
ATOM 2133 C C . ASN B 1 39 ? 61.807 22.646 -2.159 1.00 66.87 39 ASN B C 1
ATOM 2134 O O . ASN B 1 39 ? 62.493 23.528 -1.650 1.00 69.42 39 ASN B O 1
ATOM 2139 N N . GLY B 1 40 ? 60.668 22.213 -1.623 1.00 64.60 40 GLY B N 1
ATOM 2140 C CA . GLY B 1 40 ? 60.178 22.761 -0.368 1.00 61.17 40 GLY B CA 1
ATOM 2141 C C . GLY B 1 40 ? 59.332 24.013 -0.510 1.00 57.98 40 GLY B C 1
ATOM 2142 O O . GLY B 1 40 ? 58.952 24.631 0.476 1.00 55.56 40 GLY B O 1
ATOM 2143 N N . GLN B 1 41 ? 59.030 24.400 -1.738 1.00 57.77 41 GLN B N 1
ATOM 2144 C CA . GLN B 1 41 ? 58.229 25.590 -1.957 1.00 55.95 41 GLN B CA 1
ATOM 2145 C C . GLN B 1 41 ? 56.911 25.156 -2.581 1.00 53.83 41 GLN B C 1
ATOM 2146 O O . GLN B 1 41 ? 56.902 24.384 -3.538 1.00 54.88 41 GLN B O 1
ATOM 2152 N N . PRO B 1 42 ? 55.778 25.634 -2.035 1.00 52.46 42 PRO B N 1
ATOM 2153 C CA . PRO B 1 42 ? 54.440 25.292 -2.547 1.00 52.44 42 PRO B CA 1
ATOM 2154 C C . PRO B 1 42 ? 54.164 25.868 -3.947 1.00 53.62 42 PRO B C 1
ATOM 2155 O O . PRO B 1 42 ? 54.445 27.039 -4.215 1.00 53.12 42 PRO B O 1
ATOM 2159 N N . GLN B 1 43 ? 53.607 25.046 -4.830 1.00 54.55 43 GLN B N 1
ATOM 2160 C CA . GLN B 1 43 ? 53.322 25.474 -6.199 1.00 58.56 43 GLN B CA 1
ATOM 2161 C C . GLN B 1 43 ? 51.915 26.004 -6.421 1.00 59.58 43 GLN B C 1
ATOM 2162 O O . GLN B 1 43 ? 50.967 25.556 -5.780 1.00 61.62 43 GLN B O 1
ATOM 2168 N N . LYS B 1 44 ? 51.802 26.956 -7.346 1.00 58.41 44 LYS B N 1
ATOM 2169 C CA . LYS B 1 44 ? 50.536 27.606 -7.690 1.00 57.48 44 LYS B CA 1
ATOM 2170 C C . LYS B 1 44 ? 49.502 26.706 -8.370 1.00 55.39 44 LYS B C 1
ATOM 2171 O O . LYS B 1 44 ? 49.848 25.747 -9.060 1.00 54.94 44 LYS B O 1
ATOM 2177 N N . TYR B 1 45 ? 48.230 27.050 -8.177 1.00 51.36 45 TYR B N 1
ATOM 2178 C CA . TYR B 1 45 ? 47.107 26.324 -8.755 1.00 50.69 45 TYR B CA 1
ATOM 2179 C C . TYR B 1 45 ? 47.217 24.811 -8.668 1.00 50.95 45 TYR B C 1
ATOM 2180 O O . TYR B 1 45 ? 47.119 24.106 -9.675 1.00 51.60 45 TYR B O 1
ATOM 2189 N N . SER B 1 46 ? 47.408 24.315 -7.451 1.00 49.65 46 SER B N 1
ATOM 2190 C CA . SER B 1 46 ? 47.507 22.882 -7.224 1.00 47.40 46 SER B CA 1
ATOM 2191 C C . SER B 1 46 ? 46.254 22.415 -6.472 1.00 47.28 46 SER B C 1
ATOM 2192 O O . SER B 1 46 ? 45.753 23.102 -5.584 1.00 46.84 46 SER B O 1
ATOM 2195 N N . VAL B 1 47 ? 45.730 21.259 -6.854 1.00 45.78 47 VAL B N 1
ATOM 2196 C CA . VAL B 1 47 ? 44.558 20.708 -6.197 1.00 46.78 47 VAL B CA 1
ATOM 2197 C C . VAL B 1 47 ? 44.845 19.240 -5.908 1.00 48.23 47 VAL B C 1
ATOM 2198 O O . VAL B 1 47 ? 45.261 18.491 -6.800 1.00 50.49 47 VAL B O 1
ATOM 2202 N N . GLY B 1 48 ? 44.639 18.830 -4.660 1.00 47.47 48 GLY B N 1
ATOM 2203 C CA . GLY B 1 48 ? 44.902 17.448 -4.298 1.00 47.26 48 GLY B CA 1
ATOM 2204 C C . GLY B 1 48 ? 43.912 16.865 -3.309 1.00 48.04 48 GLY B C 1
ATOM 2205 O O . GLY B 1 48 ? 43.299 17.581 -2.513 1.00 51.47 48 GLY B O 1
ATOM 2206 N N . ARG B 1 49 ? 43.765 15.549 -3.355 1.00 46.07 49 ARG B N 1
ATOM 2207 C CA . ARG B 1 49 ? 42.850 14.853 -2.472 1.00 47.54 49 ARG B CA 1
ATOM 2208 C C . ARG B 1 49 ? 43.366 13.459 -2.140 1.00 46.92 49 ARG B C 1
ATOM 2209 O O . ARG B 1 49 ? 43.828 12.741 -3.019 1.00 47.74 49 ARG B O 1
ATOM 2217 N N . ALA B 1 50 ? 43.305 13.094 -0.862 1.00 45.79 50 ALA B N 1
ATOM 2218 C CA . ALA B 1 50 ? 43.757 11.781 -0.408 1.00 42.30 50 ALA B CA 1
ATOM 2219 C C . ALA B 1 50 ? 42.631 11.152 0.405 1.00 41.72 50 ALA B C 1
ATOM 2220 O O . ALA B 1 50 ? 42.020 11.819 1.239 1.00 45.65 50 ALA B O 1
ATOM 2222 N N . LEU B 1 51 ? 42.350 9.877 0.155 1.00 40.99 51 LEU B N 1
ATOM 2223 C CA . LEU B 1 51 ? 41.280 9.175 0.865 1.00 44.18 51 LEU B CA 1
ATOM 2224 C C . LEU B 1 51 ? 41.750 7.828 1.389 1.00 45.30 51 LEU B C 1
ATOM 2225 O O . LEU B 1 51 ? 42.567 7.159 0.752 1.00 42.22 51 LEU B O 1
ATOM 2230 N N . TYR B 1 52 ? 41.247 7.435 2.556 1.00 45.37 52 TYR B N 1
ATOM 2231 C CA . TYR B 1 52 ? 41.627 6.147 3.113 1.00 43.36 52 TYR B CA 1
ATOM 2232 C C . TYR B 1 52 ? 41.065 5.124 2.133 1.00 41.79 52 TYR B C 1
ATOM 2233 O O . TYR B 1 52 ? 39.923 5.243 1.695 1.00 42.64 52 TYR B O 1
ATOM 2242 N N . ALA B 1 53 ? 41.867 4.127 1.785 1.00 39.95 53 ALA B N 1
ATOM 2243 C CA . ALA B 1 53 ? 41.454 3.117 0.817 1.00 41.63 53 ALA B CA 1
ATOM 2244 C C . ALA B 1 53 ? 40.099 2.445 1.057 1.00 40.99 53 ALA B C 1
ATOM 2245 O O . ALA B 1 53 ? 39.352 2.200 0.112 1.00 42.13 53 ALA B O 1
ATOM 2247 N N . ALA B 1 54 ? 39.766 2.155 2.308 1.00 39.20 54 ALA B N 1
ATOM 2248 C CA . ALA B 1 54 ? 38.495 1.491 2.591 1.00 39.04 54 ALA B CA 1
ATOM 2249 C C . ALA B 1 54 ? 37.270 2.380 2.829 1.00 38.20 54 ALA B C 1
ATOM 2250 O O . ALA B 1 54 ? 37.302 3.312 3.638 1.00 35.25 54 ALA B O 1
ATOM 2252 N N . PRO B 1 55 ? 36.170 2.101 2.111 1.00 36.60 55 PRO B N 1
ATOM 2253 C CA . PRO B 1 55 ? 34.931 2.871 2.266 1.00 34.93 55 PRO B CA 1
ATOM 2254 C C . PRO B 1 55 ? 34.424 2.641 3.706 1.00 37.28 55 PRO B C 1
ATOM 2255 O O . PRO B 1 55 ? 34.622 1.563 4.275 1.00 39.06 55 PRO B O 1
ATOM 2259 N N . VAL B 1 56 ? 33.766 3.643 4.282 1.00 36.50 56 VAL B N 1
ATOM 2260 C CA . VAL B 1 56 ? 33.244 3.564 5.651 1.00 34.04 56 VAL B CA 1
ATOM 2261 C C . VAL B 1 56 ? 31.709 3.512 5.674 1.00 38.75 56 VAL B C 1
ATOM 2262 O O . VAL B 1 56 ? 31.039 4.298 4.989 1.00 40.87 56 VAL B O 1
ATOM 2266 N N . ARG B 1 57 ? 31.154 2.600 6.468 1.00 40.42 57 ARG B N 1
ATOM 2267 C CA . ARG B 1 57 ? 29.700 2.460 6.602 1.00 43.34 57 ARG B CA 1
ATOM 2268 C C . ARG B 1 57 ? 29.223 3.543 7.581 1.00 43.18 57 ARG B C 1
ATOM 2269 O O . ARG B 1 57 ? 29.591 3.522 8.745 1.00 42.76 57 ARG B O 1
ATOM 2277 N N . ILE B 1 58 ? 28.416 4.488 7.096 1.00 46.20 58 ILE B N 1
ATOM 2278 C CA . ILE B 1 58 ? 27.909 5.597 7.916 1.00 47.81 58 ILE B CA 1
ATOM 2279 C C . ILE B 1 58 ? 26.554 5.327 8.582 1.00 48.41 58 ILE B C 1
ATOM 2280 O O . ILE B 1 58 ? 26.227 5.920 9.613 1.00 47.06 58 ILE B O 1
ATOM 2285 N N . TRP B 1 59 ? 25.749 4.465 7.974 1.00 48.90 59 TRP B N 1
ATOM 2286 C CA . TRP B 1 59 ? 24.456 4.108 8.551 1.00 51.54 59 TRP B CA 1
ATOM 2287 C C . TRP B 1 59 ? 23.944 2.823 7.934 1.00 53.71 59 TRP B C 1
ATOM 2288 O O . TRP B 1 59 ? 24.423 2.402 6.882 1.00 56.12 59 TRP B O 1
ATOM 2299 N N . GLY B 1 60 ? 22.987 2.191 8.604 1.00 55.59 60 GLY B N 1
ATOM 2300 C CA . GLY B 1 60 ? 22.433 0.952 8.097 1.00 59.46 60 GLY B CA 1
ATOM 2301 C C . GLY B 1 60 ? 20.929 1.023 8.150 1.00 62.70 60 GLY B C 1
ATOM 2302 O O . GLY B 1 60 ? 20.366 1.227 9.220 1.00 66.46 60 GLY B O 1
ATOM 2303 N N . ASN B 1 61 ? 20.283 0.876 6.997 1.00 65.13 61 ASN B N 1
ATOM 2304 C CA . ASN B 1 61 ? 18.824 0.917 6.915 1.00 70.32 61 ASN B CA 1
ATOM 2305 C C . ASN B 1 61 ? 18.208 -0.327 7.554 1.00 74.40 61 ASN B C 1
ATOM 2306 O O . ASN B 1 61 ? 17.105 -0.285 8.100 1.00 74.36 61 ASN B O 1
ATOM 2311 N N . THR B 1 62 ? 18.940 -1.432 7.490 1.00 79.47 62 THR B N 1
ATOM 2312 C CA . THR B 1 62 ? 18.497 -2.694 8.073 1.00 85.68 62 THR B CA 1
ATOM 2313 C C . THR B 1 62 ? 18.598 -2.599 9.594 1.00 87.33 62 THR B C 1
ATOM 2314 O O . THR B 1 62 ? 17.799 -3.193 10.318 1.00 90.18 62 THR B O 1
ATOM 2318 N N . THR B 1 63 ? 19.586 -1.837 10.060 1.00 87.52 63 THR B N 1
ATOM 2319 C CA . THR B 1 63 ? 19.852 -1.657 11.487 1.00 85.60 63 THR B CA 1
ATOM 2320 C C . THR B 1 63 ? 19.147 -0.438 12.085 1.00 84.62 63 THR B C 1
ATOM 2321 O O . THR B 1 63 ? 18.765 -0.449 13.254 1.00 85.34 63 THR B O 1
ATOM 2325 N N . GLY B 1 64 ? 18.994 0.612 11.280 1.00 83.05 64 GLY B N 1
ATOM 2326 C CA . GLY B 1 64 ? 18.355 1.834 11.736 1.00 80.30 64 GLY B CA 1
ATOM 2327 C C . GLY B 1 64 ? 19.340 2.813 12.362 1.00 79.54 64 GLY B C 1
ATOM 2328 O O . GLY B 1 64 ? 19.045 4.002 12.510 1.00 79.66 64 GLY B O 1
ATOM 2329 N N . SER B 1 65 ? 20.522 2.313 12.712 1.00 76.12 65 SER B N 1
ATOM 2330 C CA . SER B 1 65 ? 21.553 3.125 13.350 1.00 71.50 65 SER B CA 1
ATOM 2331 C C . SER B 1 65 ? 22.427 3.972 12.424 1.00 65.34 65 SER B C 1
ATOM 2332 O O . SER B 1 65 ? 22.474 3.768 11.211 1.00 63.44 65 SER B O 1
ATOM 2335 N N . VAL B 1 66 ? 23.117 4.932 13.034 1.00 59.61 66 VAL B N 1
ATOM 2336 C CA . VAL B 1 66 ? 24.016 5.843 12.333 1.00 51.25 66 VAL B CA 1
ATOM 2337 C C . VAL B 1 66 ? 25.366 5.852 13.033 1.00 45.32 66 VAL B C 1
ATOM 2338 O O . VAL B 1 66 ? 25.446 5.728 14.252 1.00 46.49 66 VAL B O 1
ATOM 2342 N N . ALA B 1 67 ? 26.425 6.022 12.260 1.00 42.12 67 ALA B N 1
ATOM 2343 C CA . ALA B 1 67 ? 27.766 6.026 12.818 1.00 38.52 67 ALA B CA 1
ATOM 2344 C C . ALA B 1 67 ? 28.150 7.296 13.567 1.00 35.47 67 ALA B C 1
ATOM 2345 O O . ALA B 1 67 ? 27.732 8.404 13.221 1.00 36.99 67 ALA B O 1
ATOM 2347 N N . SER B 1 68 ? 28.924 7.109 14.626 1.00 32.25 68 SER B N 1
ATOM 2348 C CA . SER B 1 68 ? 29.472 8.219 15.387 1.00 34.07 68 SER B CA 1
ATOM 2349 C C . SER B 1 68 ? 30.954 8.084 15.062 1.00 31.79 68 SER B C 1
ATOM 2350 O O . SER B 1 68 ? 31.463 6.970 14.949 1.00 31.99 68 SER B O 1
ATOM 2353 N N . PHE B 1 69 ? 31.651 9.190 14.877 1.00 31.61 69 PHE B N 1
ATOM 2354 C CA . PHE B 1 69 ? 33.063 9.070 14.576 1.00 36.96 69 PHE B CA 1
ATOM 2355 C C . PHE B 1 69 ? 33.861 10.192 15.193 1.00 37.13 69 PHE B C 1
ATOM 2356 O O . PHE B 1 69 ? 33.307 11.116 15.786 1.00 40.72 69 PHE B O 1
ATOM 2364 N N . SER B 1 70 ? 35.173 10.097 15.050 1.00 36.83 70 SER B N 1
ATOM 2365 C CA . SER B 1 70 ? 36.066 11.102 15.578 1.00 38.86 70 SER B CA 1
ATOM 2366 C C . SER B 1 70 ? 37.388 10.976 14.818 1.00 36.40 70 SER B C 1
ATOM 2367 O O . SER B 1 70 ? 37.882 9.870 14.610 1.00 36.90 70 SER B O 1
ATOM 2370 N N . THR B 1 71 ? 37.943 12.096 14.370 1.00 32.69 71 THR B N 1
ATOM 2371 C CA . THR B 1 71 ? 39.212 12.043 13.660 1.00 38.02 71 THR B CA 1
ATOM 2372 C C . THR B 1 71 ? 40.120 13.074 14.276 1.00 35.51 71 THR B C 1
ATOM 2373 O O . THR B 1 71 ? 39.661 14.118 14.712 1.00 36.65 71 THR B O 1
ATOM 2377 N N . SER B 1 72 ? 41.408 12.768 14.306 1.00 35.61 72 SER B N 1
ATOM 2378 C CA . SER B 1 72 ? 42.410 13.688 14.814 1.00 38.31 72 SER B CA 1
ATOM 2379 C C . SER B 1 72 ? 43.562 13.621 13.825 1.00 36.53 72 SER B C 1
ATOM 2380 O O . SER B 1 72 ? 43.873 12.559 13.295 1.00 39.35 72 SER B O 1
ATOM 2383 N N . PHE B 1 73 ? 44.173 14.762 13.553 1.00 35.48 73 PHE B N 1
ATOM 2384 C CA . PHE B 1 73 ? 45.298 14.815 12.631 1.00 39.48 73 PHE B CA 1
ATOM 2385 C C . PHE B 1 73 ? 46.093 16.085 12.885 1.00 39.19 73 PHE B C 1
ATOM 2386 O O . PHE B 1 73 ? 45.574 17.066 13.425 1.00 40.22 73 PHE B O 1
ATOM 2394 N N . THR B 1 74 ? 47.367 16.054 12.525 1.00 37.77 74 THR B N 1
ATOM 2395 C CA . THR B 1 74 ? 48.205 17.224 12.704 1.00 36.27 74 THR B CA 1
ATOM 2396 C C . THR B 1 74 ? 48.568 17.719 11.316 1.00 34.66 74 THR B C 1
ATOM 2397 O O . THR B 1 74 ? 48.787 16.919 10.398 1.00 35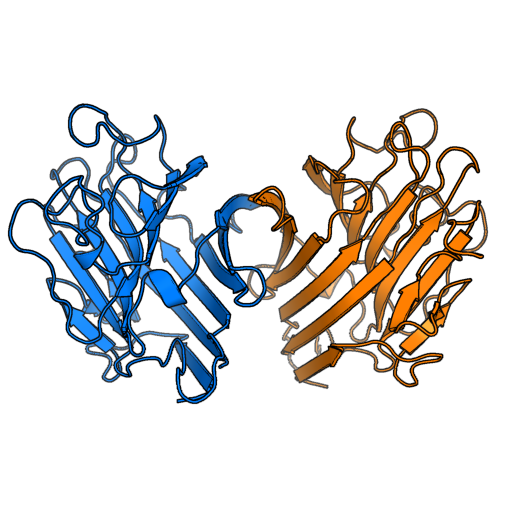.14 74 THR B O 1
ATOM 2401 N N . PHE B 1 75 ? 48.595 19.033 11.145 1.00 32.03 75 PHE B N 1
ATOM 2402 C CA . PHE B 1 75 ? 48.936 19.578 9.844 1.00 34.81 75 PHE B CA 1
ATOM 2403 C C . PHE B 1 75 ? 49.673 20.889 9.961 1.00 37.35 75 PHE B C 1
ATOM 2404 O O . PHE B 1 75 ? 49.691 21.509 11.032 1.00 35.18 75 PHE B O 1
ATOM 2412 N N . VAL B 1 76 ? 50.299 21.287 8.852 1.00 39.59 76 VAL B N 1
ATOM 2413 C CA . VAL B 1 76 ? 51.037 22.539 8.773 1.00 37.72 76 VAL B CA 1
ATOM 2414 C C . VAL B 1 76 ? 50.708 23.254 7.475 1.00 40.34 76 VAL B C 1
ATOM 2415 O O . VAL B 1 76 ? 50.628 22.639 6.410 1.00 42.64 76 VAL B O 1
ATOM 2419 N N . VAL B 1 77 ? 50.501 24.559 7.585 1.00 44.03 77 VAL B N 1
ATOM 2420 C CA . VAL B 1 77 ? 50.214 25.410 6.439 1.00 45.22 77 VAL B CA 1
ATOM 2421 C C . VAL B 1 77 ? 51.282 26.501 6.475 1.00 45.60 77 VAL B C 1
ATOM 2422 O O . VAL B 1 77 ? 51.153 27.501 7.183 1.00 44.66 77 VAL B O 1
ATOM 2426 N N . LYS B 1 78 ? 52.353 26.276 5.720 1.00 47.88 78 LYS B N 1
ATOM 2427 C CA . LYS B 1 78 ? 53.483 27.206 5.650 1.00 47.62 78 LYS B CA 1
ATOM 2428 C C . LYS B 1 78 ? 53.462 27.976 4.334 1.00 43.93 78 LYS B C 1
ATOM 2429 O O . LYS B 1 78 ? 53.510 27.386 3.255 1.00 41.60 78 LYS B O 1
ATOM 2435 N N . ALA B 1 79 ? 53.389 29.296 4.431 1.00 43.45 79 ALA B N 1
ATOM 2436 C CA . ALA B 1 79 ? 53.359 30.147 3.244 1.00 44.59 79 ALA B CA 1
ATOM 2437 C C . ALA B 1 79 ? 54.548 31.103 3.203 1.00 45.54 79 ALA B C 1
ATOM 2438 O O . ALA B 1 79 ? 54.884 31.743 4.206 1.00 42.70 79 ALA B O 1
ATOM 2440 N N . PRO B 1 80 ? 55.211 31.204 2.040 1.00 46.77 80 PRO B N 1
ATOM 2441 C CA . PRO B 1 80 ? 56.357 32.109 1.925 1.00 48.59 80 PRO B CA 1
ATOM 2442 C C . PRO B 1 80 ? 55.920 33.567 2.097 1.00 52.31 80 PRO B C 1
ATOM 2443 O O . PRO B 1 80 ? 56.673 34.391 2.611 1.00 56.41 80 PRO B O 1
ATOM 2447 N N . ASN B 1 81 ? 54.696 33.876 1.675 1.00 54.48 81 ASN B N 1
ATOM 2448 C CA . ASN B 1 81 ? 54.148 35.228 1.800 1.00 57.07 81 ASN B CA 1
ATOM 2449 C C . ASN B 1 81 ? 52.879 35.152 2.630 1.00 57.74 81 ASN B C 1
ATOM 2450 O O . ASN B 1 81 ? 51.777 35.106 2.089 1.00 59.85 81 ASN B O 1
ATOM 2455 N N . PRO B 1 82 ? 53.020 35.167 3.962 1.00 57.97 82 PRO B N 1
ATOM 2456 C CA . PRO B 1 82 ? 51.925 35.087 4.936 1.00 59.03 82 PRO B CA 1
ATOM 2457 C C . PRO B 1 82 ? 50.724 36.016 4.766 1.00 60.09 82 PRO B C 1
ATOM 2458 O O . PRO B 1 82 ? 49.583 35.574 4.885 1.00 62.66 82 PRO B O 1
ATOM 2462 N N . ASP B 1 83 ? 50.981 37.290 4.487 1.00 61.97 83 ASP B N 1
ATOM 2463 C CA . ASP B 1 83 ? 49.928 38.299 4.342 1.00 65.50 83 ASP B CA 1
ATOM 2464 C C . ASP B 1 83 ? 48.629 37.870 3.670 1.00 63.57 83 ASP B C 1
ATOM 2465 O O . ASP B 1 83 ? 47.547 38.135 4.185 1.00 62.99 83 ASP B O 1
ATOM 2470 N N . ILE B 1 84 ? 48.727 37.237 2.511 1.00 62.61 84 ILE B N 1
ATOM 2471 C CA . ILE B 1 84 ? 47.535 36.766 1.818 1.00 62.03 84 ILE B CA 1
ATOM 2472 C C . ILE B 1 84 ? 47.840 35.408 1.224 1.00 63.99 84 ILE B C 1
ATOM 2473 O O . ILE B 1 84 ? 48.696 35.278 0.353 1.00 66.63 84 ILE B O 1
ATOM 2478 N N . THR B 1 85 ? 47.139 34.395 1.711 1.00 62.99 85 THR B N 1
ATOM 2479 C CA . THR B 1 85 ? 47.349 33.039 1.250 1.00 60.63 85 THR B CA 1
ATOM 2480 C C . THR B 1 85 ? 46.057 32.415 0.729 1.00 60.35 85 THR B C 1
ATOM 2481 O O . THR B 1 85 ? 44.967 32.957 0.923 1.00 58.99 85 THR B O 1
ATOM 2485 N N . SER B 1 86 ? 46.191 31.276 0.058 1.00 58.95 86 SER B N 1
ATOM 2486 C CA . SER B 1 86 ? 45.051 30.567 -0.507 1.00 58.03 86 SER B CA 1
ATOM 2487 C C . SER B 1 86 ? 45.471 29.122 -0.766 1.00 57.54 86 SER B C 1
ATOM 2488 O O . SER B 1 86 ? 46.645 28.857 -1.029 1.00 61.20 86 SER B O 1
ATOM 2491 N N . ASP B 1 87 ? 44.534 28.182 -0.681 1.00 54.57 87 ASP B N 1
ATOM 2492 C CA . ASP B 1 87 ? 43.141 28.468 -0.351 1.00 52.79 87 ASP B CA 1
ATOM 2493 C C . ASP B 1 87 ? 42.760 27.841 0.982 1.00 51.11 87 ASP B C 1
ATOM 2494 O O . ASP B 1 87 ? 41.869 28.324 1.679 1.00 52.35 87 ASP B O 1
ATOM 2499 N N . GLY B 1 88 ? 43.448 26.759 1.327 1.00 49.24 88 GLY B N 1
ATOM 2500 C CA . GLY B 1 88 ? 43.164 26.062 2.566 1.00 46.78 88 GLY B CA 1
ATOM 2501 C C . GLY B 1 88 ? 42.937 24.591 2.297 1.00 44.76 88 GLY B C 1
ATOM 2502 O O . GLY B 1 88 ? 42.937 24.158 1.141 1.00 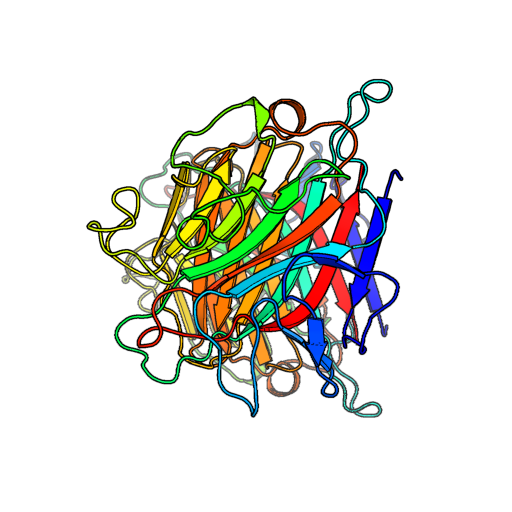47.95 88 GLY B O 1
ATOM 2503 N N . LEU B 1 89 ? 42.763 23.819 3.363 1.00 42.10 89 LEU B N 1
ATOM 2504 C CA . LEU B 1 89 ? 42.522 22.388 3.235 1.00 39.88 89 LEU B CA 1
ATOM 2505 C C . LEU B 1 89 ? 41.246 22.037 3.992 1.00 38.70 89 LEU B C 1
ATOM 2506 O O . LEU B 1 89 ? 40.658 22.884 4.677 1.00 38.86 89 LEU B O 1
ATOM 2511 N N . ALA B 1 90 ? 40.821 20.786 3.870 1.00 37.84 90 ALA B N 1
ATOM 2512 C CA . ALA B 1 90 ? 39.616 20.341 4.549 1.00 36.34 90 ALA B CA 1
ATOM 2513 C C . ALA B 1 90 ? 39.549 18.827 4.688 1.00 35.99 90 ALA B C 1
ATOM 2514 O O . ALA B 1 90 ? 40.091 18.080 3.873 1.00 38.21 90 ALA B O 1
ATOM 2516 N N . PHE B 1 91 ? 38.903 18.382 5.756 1.00 38.53 91 PHE B N 1
ATOM 2517 C CA . PHE B 1 91 ? 38.692 16.959 5.994 1.00 37.53 91 PHE B CA 1
ATOM 2518 C C . PHE B 1 91 ? 37.262 16.764 5.502 1.00 35.59 91 PHE B C 1
ATOM 2519 O O . PHE B 1 91 ? 36.407 17.620 5.765 1.00 39.15 91 PHE B O 1
ATOM 2527 N N . TYR B 1 92 ? 36.977 15.671 4.803 1.00 29.17 92 TYR B N 1
ATOM 2528 C CA . TYR B 1 92 ? 35.611 15.495 4.319 1.00 34.29 92 TYR B CA 1
ATOM 2529 C C . TYR B 1 92 ? 35.143 14.049 4.126 1.00 34.83 92 TYR B C 1
ATOM 2530 O O . TYR B 1 92 ? 35.941 13.111 4.100 1.00 34.38 92 TYR B O 1
ATOM 2539 N N . LEU B 1 93 ? 33.830 13.898 3.993 1.00 35.04 93 LEU B N 1
ATOM 2540 C CA . LEU B 1 93 ? 33.188 12.611 3.754 1.00 37.17 93 LEU B CA 1
ATOM 2541 C C . LEU B 1 93 ? 32.401 12.783 2.461 1.00 36.40 93 LEU B C 1
ATOM 2542 O O . LEU B 1 93 ? 31.642 13.748 2.312 1.00 35.89 93 LEU B O 1
ATOM 2547 N N . ALA B 1 94 ? 32.588 11.861 1.525 1.00 36.09 94 ALA B N 1
ATOM 2548 C CA . ALA B 1 94 ? 31.891 11.937 0.240 1.00 36.60 94 ALA B CA 1
ATOM 2549 C C . ALA B 1 94 ? 31.606 10.537 -0.275 1.00 36.44 94 ALA B C 1
ATOM 2550 O O . ALA B 1 94 ? 32.025 9.553 0.337 1.00 37.55 94 ALA B O 1
ATOM 2552 N N . PRO B 1 95 ? 30.873 10.422 -1.398 1.00 37.04 95 PRO B N 1
ATOM 2553 C CA . PRO B 1 95 ? 30.595 9.078 -1.911 1.00 38.40 95 PRO B CA 1
ATOM 2554 C C . PRO B 1 95 ? 31.913 8.392 -2.248 1.00 40.46 95 PRO B C 1
ATOM 2555 O O . PRO B 1 95 ? 32.869 9.039 -2.670 1.00 43.60 95 PRO B O 1
ATOM 2559 N N . PRO B 1 96 ? 31.979 7.069 -2.062 1.00 41.87 96 PRO B N 1
ATOM 2560 C CA . PRO B 1 96 ? 33.170 6.258 -2.324 1.00 44.83 96 PRO B CA 1
ATOM 2561 C C . PRO B 1 96 ? 33.922 6.534 -3.622 1.00 45.71 96 PRO B C 1
ATOM 2562 O O . PRO B 1 96 ? 35.142 6.410 -3.678 1.00 43.56 96 PRO B O 1
ATOM 2566 N N . ASP B 1 97 ? 33.201 6.918 -4.663 1.00 50.10 97 ASP B N 1
ATOM 2567 C CA . ASP B 1 97 ? 33.827 7.144 -5.957 1.00 54.06 97 ASP B CA 1
ATOM 2568 C C . ASP B 1 97 ? 33.962 8.597 -6.420 1.00 54.43 97 ASP B C 1
ATOM 2569 O O . ASP B 1 97 ? 34.291 8.837 -7.580 1.00 54.11 97 ASP B O 1
ATOM 2574 N N . SER B 1 98 ? 33.723 9.563 -5.537 1.00 54.41 98 SER B N 1
ATOM 2575 C CA . SER B 1 98 ? 33.823 10.966 -5.935 1.00 57.22 98 SER B CA 1
ATOM 2576 C C . SER B 1 98 ? 35.198 11.305 -6.517 1.00 57.44 98 SER B C 1
ATOM 2577 O O . SER B 1 98 ? 36.220 10.755 -6.098 1.00 57.13 98 SER B O 1
ATOM 2580 N N . GLN B 1 99 ? 35.206 12.211 -7.491 1.00 56.81 99 GLN B N 1
ATOM 2581 C CA . GLN B 1 99 ? 36.436 12.656 -8.135 1.00 55.27 99 GLN B CA 1
ATOM 2582 C C . GLN B 1 99 ? 36.526 14.150 -7.916 1.00 53.52 99 GLN B C 1
ATOM 2583 O O . GLN B 1 99 ? 35.558 14.767 -7.487 1.00 54.76 99 GLN B O 1
ATOM 2589 N N . ILE B 1 100 ? 37.680 14.742 -8.182 1.00 51.35 100 ILE B N 1
ATOM 2590 C CA . ILE B 1 100 ? 37.779 16.180 -8.029 1.00 53.57 100 ILE B CA 1
ATOM 2591 C C . ILE B 1 100 ? 36.959 16.735 -9.191 1.00 56.43 100 ILE B C 1
ATOM 2592 O O . ILE B 1 100 ? 37.106 16.286 -10.332 1.00 56.23 100 ILE B O 1
ATOM 2597 N N . PRO B 1 101 ? 36.064 17.698 -8.917 1.00 57.85 101 PRO B N 1
ATOM 2598 C CA . PRO B 1 101 ? 35.254 18.265 -9.999 1.00 57.09 101 PRO B CA 1
ATOM 2599 C C . PRO B 1 101 ? 36.089 19.021 -11.027 1.00 59.38 101 PRO B C 1
ATOM 2600 O O . PRO B 1 101 ? 37.191 19.486 -10.734 1.00 60.40 101 PRO B O 1
ATOM 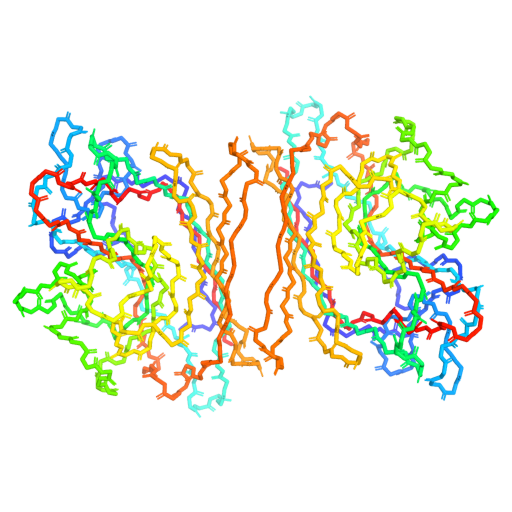2604 N N . SER B 1 102 ? 35.551 19.134 -12.235 1.00 61.62 102 SER B N 1
ATOM 2605 C CA . SER B 1 102 ? 36.217 19.826 -13.331 1.00 63.45 102 SER B CA 1
ATOM 2606 C C . SER B 1 102 ? 35.989 21.341 -13.284 1.00 64.30 102 SER B C 1
ATOM 2607 O O . SER B 1 102 ? 34.887 21.790 -12.976 1.00 64.92 102 SER B O 1
ATOM 2610 N N . GLY B 1 103 ? 37.028 22.125 -13.577 1.00 64.54 103 GLY B N 1
ATOM 2611 C CA . GLY B 1 103 ? 36.882 23.576 -13.582 1.00 65.43 103 GLY B CA 1
ATOM 2612 C C . GLY B 1 103 ? 37.617 24.362 -12.508 1.00 68.36 103 GLY B C 1
ATOM 2613 O O . GLY B 1 103 ? 38.571 23.872 -11.899 1.00 72.50 103 GLY B O 1
ATOM 2614 N N . SER B 1 104 ? 37.174 25.598 -12.286 1.00 68.15 104 SER B N 1
ATOM 2615 C CA . SER B 1 104 ? 37.767 26.477 -11.276 1.00 67.84 104 SER B CA 1
ATOM 2616 C C . SER B 1 104 ? 37.368 25.947 -9.907 1.00 65.24 104 SER B C 1
ATOM 2617 O O . SER B 1 104 ? 36.271 26.221 -9.421 1.00 65.26 104 SER B O 1
ATOM 2620 N N . VAL B 1 105 ? 38.265 25.207 -9.272 1.00 60.55 105 VAL B N 1
ATOM 2621 C CA . VAL B 1 105 ? 37.923 24.618 -7.997 1.00 56.39 105 VAL B CA 1
ATOM 2622 C C . VAL B 1 105 ? 38.819 24.988 -6.811 1.00 53.46 105 VAL B C 1
ATOM 2623 O O . VAL B 1 105 ? 38.648 24.466 -5.713 1.00 53.85 105 VAL B O 1
ATOM 2627 N N . SER B 1 106 ? 39.755 25.904 -7.017 1.00 53.34 106 SER B N 1
ATOM 2628 C CA . SER B 1 106 ? 40.662 26.299 -5.940 1.00 54.31 106 SER B CA 1
ATOM 2629 C C . SER B 1 106 ? 39.977 27.064 -4.801 1.00 55.46 106 SER B C 1
ATOM 2630 O O . SER B 1 106 ? 40.254 26.817 -3.629 1.00 55.01 106 SER B O 1
ATOM 2633 N N . LYS B 1 107 ? 39.084 27.990 -5.134 1.00 56.43 107 LYS B N 1
ATOM 2634 C CA . LYS B 1 107 ? 38.389 28.742 -4.095 1.00 55.71 107 LYS B CA 1
ATOM 2635 C C . LYS B 1 107 ? 37.323 27.865 -3.424 1.00 54.49 107 LYS B C 1
ATOM 2636 O O . LYS B 1 107 ? 36.629 28.306 -2.503 1.00 56.00 107 LYS B O 1
ATOM 2642 N N . TYR B 1 108 ? 37.205 26.624 -3.896 1.00 49.85 108 TYR B N 1
ATOM 2643 C CA . TYR B 1 108 ? 36.254 25.662 -3.349 1.00 51.61 108 TYR B CA 1
ATOM 2644 C C . TYR B 1 108 ? 37.028 24.533 -2.664 1.00 53.07 108 TYR B C 1
ATOM 2645 O O . TYR B 1 108 ? 36.489 23.452 -2.407 1.00 53.25 108 TYR B O 1
ATOM 2654 N N . LEU B 1 109 ? 38.299 24.797 -2.377 1.00 51.53 109 LEU B N 1
ATOM 2655 C CA . LEU B 1 109 ? 39.185 23.831 -1.731 1.00 49.44 109 LEU B CA 1
ATOM 2656 C C . LEU B 1 109 ? 39.171 22.451 -2.400 1.00 50.68 109 LEU B C 1
ATOM 2657 O O . LEU B 1 109 ? 39.378 21.424 -1.745 1.00 49.34 109 LEU B O 1
ATOM 2662 N N . GLY B 1 110 ? 38.935 22.443 -3.710 1.00 50.15 110 GLY B N 1
ATOM 2663 C CA . GLY B 1 110 ? 38.918 21.202 -4.463 1.00 47.87 110 GLY B CA 1
ATOM 2664 C C . GLY B 1 110 ? 37.704 20.327 -4.233 1.00 47.61 110 GLY B C 1
ATOM 2665 O O . GLY B 1 110 ? 37.689 19.175 -4.649 1.00 50.09 110 GLY B O 1
ATOM 2666 N N . LEU B 1 111 ? 36.677 20.870 -3.590 1.00 49.21 111 LEU B N 1
ATOM 2667 C CA . LEU B 1 111 ? 35.466 20.102 -3.300 1.00 48.48 111 LEU B CA 1
ATOM 2668 C C . LEU B 1 111 ? 34.235 20.416 -4.158 1.00 49.88 111 LEU B C 1
ATOM 2669 O O . LEU B 1 111 ? 33.358 19.566 -4.296 1.00 47.63 111 LEU B O 1
ATOM 2674 N N . PHE B 1 112 ? 34.162 21.621 -4.727 1.00 53.15 112 PHE B N 1
ATOM 2675 C CA . PHE B 1 112 ? 32.994 22.018 -5.522 1.00 54.54 112 PHE B CA 1
ATOM 2676 C C . PHE B 1 112 ? 33.285 22.733 -6.860 1.00 56.75 112 PHE B C 1
ATOM 2677 O O . PHE B 1 112 ? 34.374 23.280 -7.059 1.00 55.42 112 PHE B O 1
ATOM 2685 N N . ASN B 1 113 ? 32.289 22.734 -7.762 1.00 60.63 113 ASN B N 1
ATOM 2686 C CA . ASN B 1 113 ? 32.388 23.417 -9.070 1.00 63.49 113 ASN B CA 1
ATOM 2687 C C . ASN B 1 113 ? 31.935 24.858 -8.874 1.00 64.67 113 ASN B C 1
ATOM 2688 O O . ASN B 1 113 ? 32.377 25.759 -9.589 1.00 65.62 113 ASN B O 1
ATOM 2693 N N . ASN B 1 114 ? 31.033 25.057 -7.912 1.00 62.43 114 ASN B N 1
ATOM 2694 C CA . ASN B 1 114 ? 30.467 26.377 -7.655 1.00 61.12 114 ASN B CA 1
ATOM 2695 C C . ASN B 1 114 ? 29.991 26.602 -6.208 1.00 59.75 114 ASN B C 1
ATOM 2696 O O . ASN B 1 114 ? 30.123 25.728 -5.350 1.00 59.10 114 ASN B O 1
ATOM 2701 N N . SER B 1 115 ? 29.414 27.777 -5.966 1.00 57.74 115 SER B N 1
ATOM 2702 C CA . SER B 1 115 ? 28.921 28.180 -4.650 1.00 59.56 115 SER B CA 1
ATOM 2703 C C . SER B 1 115 ? 27.729 27.401 -4.103 1.00 62.42 115 SER B C 1
ATOM 2704 O O . SER B 1 115 ? 27.616 27.210 -2.889 1.00 66.15 115 SER B O 1
ATOM 2707 N N . ASN B 1 116 ? 26.842 26.968 -4.993 1.00 63.20 116 ASN B N 1
ATOM 2708 C CA . ASN B 1 116 ? 25.632 26.229 -4.620 1.00 66.45 116 ASN B CA 1
ATOM 2709 C C . ASN B 1 116 ? 25.811 25.158 -3.548 1.00 65.88 116 ASN B C 1
ATOM 2710 O O . ASN B 1 116 ? 26.895 24.601 -3.375 1.00 64.82 116 ASN B O 1
ATOM 2715 N N . SER B 1 117 ? 24.721 24.869 -2.845 1.00 66.09 117 SER B N 1
ATOM 2716 C CA . SER B 1 117 ? 24.705 23.838 -1.815 1.00 67.59 117 SER B CA 1
ATOM 2717 C C . SER B 1 117 ? 23.842 22.692 -2.328 1.00 69.64 117 SER B C 1
ATOM 2718 O O . SER B 1 117 ? 22.927 22.233 -1.643 1.00 73.17 117 SER B O 1
ATOM 2721 N N . ASP B 1 118 ? 24.138 22.231 -3.538 1.00 67.12 118 ASP B N 1
ATOM 2722 C CA . ASP B 1 118 ? 23.370 21.153 -4.134 1.00 65.77 118 ASP B CA 1
ATOM 2723 C C . ASP B 1 118 ? 23.318 19.872 -3.306 1.00 64.13 118 ASP B C 1
ATOM 2724 O O . ASP B 1 118 ? 24.339 19.257 -3.007 1.00 66.14 118 ASP B O 1
ATOM 2729 N N . SER B 1 119 ? 22.102 19.472 -2.964 1.00 62.90 119 SER B N 1
ATOM 2730 C CA . SER B 1 119 ? 21.836 18.266 -2.197 1.00 62.26 119 SER B CA 1
ATOM 2731 C C . SER B 1 119 ? 22.448 17.014 -2.836 1.00 62.08 119 SER B C 1
ATOM 2732 O O . SER B 1 119 ? 22.615 15.980 -2.181 1.00 62.93 119 SER B O 1
ATOM 2735 N N . SER B 1 120 ? 22.789 17.120 -4.115 1.00 61.18 120 SER B N 1
ATOM 2736 C CA . SER B 1 120 ? 23.353 16.000 -4.867 1.00 60.53 120 SER B CA 1
ATOM 2737 C C . SER B 1 120 ? 24.856 15.805 -4.654 1.00 58.71 120 SER B C 1
ATOM 2738 O O . SER B 1 120 ? 25.420 14.772 -5.023 1.00 57.23 120 SER B O 1
ATOM 2741 N N . ASN B 1 121 ? 25.502 16.800 -4.063 1.00 55.09 121 ASN B N 1
ATOM 2742 C CA . ASN B 1 121 ? 26.930 16.713 -3.806 1.00 52.44 121 ASN B CA 1
ATOM 2743 C C . ASN B 1 121 ? 27.238 15.652 -2.761 1.00 51.03 121 ASN B C 1
ATOM 2744 O O . ASN B 1 121 ? 28.243 14.950 -2.857 1.00 50.69 121 ASN B O 1
ATOM 2749 N N . GLN B 1 122 ? 26.363 15.548 -1.762 1.00 50.47 122 GLN B N 1
ATOM 2750 C CA . GLN B 1 122 ? 26.527 14.596 -0.664 1.00 47.65 122 GLN B CA 1
ATOM 2751 C C . GLN B 1 122 ? 27.928 14.723 -0.075 1.00 44.96 122 GLN B C 1
ATOM 2752 O O . GLN B 1 122 ? 28.714 13.775 -0.097 1.00 44.15 122 GLN B O 1
ATOM 2758 N N . ILE B 1 123 ? 28.235 15.900 0.457 1.00 43.02 123 ILE B N 1
ATOM 2759 C CA . ILE B 1 123 ? 29.547 16.141 1.027 1.00 39.21 123 ILE B CA 1
ATOM 2760 C C . ILE B 1 123 ? 29.479 16.881 2.347 1.00 39.13 123 ILE B C 1
ATOM 2761 O O . ILE B 1 123 ? 28.908 17.967 2.433 1.00 44.74 123 ILE B O 1
ATOM 2766 N N . VAL B 1 124 ? 30.045 16.290 3.385 1.00 36.45 124 VAL B N 1
ATOM 2767 C CA . VAL B 1 124 ? 30.097 16.962 4.673 1.00 36.26 124 VAL B CA 1
ATOM 2768 C C . VAL B 1 124 ? 31.588 17.213 4.859 1.00 35.64 124 VAL B C 1
ATOM 2769 O O . VAL B 1 124 ? 32.390 16.280 4.770 1.00 35.22 124 VAL B O 1
ATOM 2773 N N . ALA B 1 125 ? 31.969 18.464 5.087 1.00 33.86 125 ALA B N 1
ATOM 2774 C CA . ALA B 1 125 ? 33.386 18.786 5.254 1.00 37.33 125 ALA B CA 1
ATOM 2775 C C . ALA B 1 125 ? 33.654 19.809 6.351 1.00 35.49 125 ALA B C 1
ATOM 2776 O O . ALA B 1 125 ? 32.764 20.564 6.757 1.00 39.16 125 ALA B O 1
ATOM 2778 N N . VAL B 1 126 ? 34.891 19.809 6.835 1.00 30.37 126 VAL B N 1
ATOM 2779 C CA . VAL B 1 126 ? 35.323 20.772 7.838 1.00 32.08 126 VAL B CA 1
ATOM 2780 C C . VAL B 1 126 ? 36.507 21.458 7.172 1.00 32.00 126 VAL B C 1
ATOM 2781 O O . VAL B 1 126 ? 37.559 20.851 6.963 1.00 33.13 126 VAL B O 1
ATOM 2785 N N . GLU B 1 127 ? 36.322 22.724 6.826 1.00 32.71 127 GLU B N 1
ATOM 2786 C CA . GLU B 1 127 ? 37.354 23.471 6.132 1.00 36.44 127 GLU B CA 1
ATOM 2787 C C . GLU B 1 127 ? 38.236 24.331 7.025 1.00 35.30 127 GLU B C 1
ATOM 2788 O O . GLU B 1 127 ? 37.820 24.795 8.092 1.00 33.67 127 GLU B O 1
ATOM 2794 N N . PHE B 1 128 ? 39.471 24.516 6.569 1.00 34.97 128 PHE B N 1
ATOM 2795 C CA . PHE B 1 128 ? 40.453 25.366 7.233 1.00 36.38 128 PHE B CA 1
ATOM 2796 C C . PHE B 1 128 ? 40.787 26.332 6.087 1.00 39.11 128 PHE B C 1
ATOM 2797 O O . PHE B 1 128 ? 41.741 26.141 5.336 1.00 41.61 128 PHE B O 1
ATOM 2805 N N . ASP B 1 129 ? 39.929 27.340 5.953 1.00 40.71 129 ASP B N 1
ATOM 2806 C CA . ASP B 1 129 ? 39.975 28.360 4.906 1.00 45.67 129 ASP B CA 1
ATOM 2807 C C . ASP B 1 129 ? 40.972 29.484 5.198 1.00 46.71 129 ASP B C 1
ATOM 2808 O O . ASP B 1 129 ? 40.840 30.214 6.181 1.00 47.75 129 ASP B O 1
ATOM 2813 N N . THR B 1 130 ? 41.951 29.639 4.317 1.00 47.01 130 THR B N 1
ATOM 2814 C CA . THR B 1 130 ? 42.981 30.653 4.497 1.00 47.71 130 THR B CA 1
ATOM 2815 C C . THR B 1 130 ? 42.774 31.908 3.655 1.00 49.68 130 THR B C 1
ATOM 2816 O O . THR B 1 130 ? 43.439 32.923 3.875 1.00 47.00 130 THR B O 1
ATOM 2820 N N . TYR B 1 131 ? 41.855 31.836 2.692 1.00 53.06 131 TYR B N 1
ATOM 2821 C CA . TYR B 1 131 ? 41.566 32.972 1.821 1.00 54.63 131 TYR B CA 1
ATOM 2822 C C . TYR B 1 131 ? 40.115 33.421 1.972 1.00 57.65 131 TYR B C 1
ATOM 2823 O O . TYR B 1 131 ? 39.192 32.648 1.727 1.00 58.94 131 TYR B O 1
ATOM 2832 N N . PHE B 1 132 ? 39.916 34.681 2.343 1.00 60.96 132 PHE B N 1
ATOM 2833 C CA . PHE B 1 132 ? 38.566 35.190 2.566 1.00 63.70 132 PHE B CA 1
ATOM 2834 C C . PHE B 1 132 ? 38.174 36.497 1.864 1.00 66.97 132 PHE B C 1
ATOM 2835 O O . PHE B 1 132 ? 37.166 37.107 2.226 1.00 68.00 132 PHE B O 1
ATOM 2843 N N . ALA B 1 133 ? 38.948 36.935 0.875 1.00 70.41 133 ALA B N 1
ATOM 2844 C CA . ALA B 1 133 ? 38.608 38.170 0.166 1.00 72.89 133 ALA B CA 1
ATOM 2845 C C . ALA B 1 133 ? 37.296 37.976 -0.591 1.00 73.91 133 ALA B C 1
ATOM 2846 O O . ALA B 1 133 ? 37.127 37.005 -1.330 1.00 71.67 133 ALA B O 1
ATOM 2848 N N . HIS B 1 134 ? 36.372 38.911 -0.403 1.00 75.34 134 HIS B N 1
ATOM 2849 C CA . HIS B 1 134 ? 35.066 38.829 -1.037 1.00 77.40 134 HIS B CA 1
ATOM 2850 C C . HIS B 1 134 ? 35.047 38.962 -2.546 1.00 77.97 134 HIS B C 1
ATOM 2851 O O . HIS B 1 134 ? 34.022 38.715 -3.178 1.00 77.60 134 HIS B O 1
ATOM 2858 N N . SER B 1 135 ? 36.170 39.344 -3.136 1.00 78.90 135 SER B N 1
ATOM 2859 C CA . SER B 1 135 ? 36.203 39.488 -4.582 1.00 76.40 135 SER B CA 1
ATOM 2860 C C . SER B 1 135 ? 36.161 38.118 -5.254 1.00 73.66 135 SER B C 1
ATOM 2861 O O . SER B 1 135 ? 35.601 37.976 -6.337 1.00 73.49 135 SER B O 1
ATOM 2864 N N . TYR B 1 136 ? 36.746 37.112 -4.607 1.00 71.12 136 TYR B N 1
ATOM 2865 C CA . TYR B 1 136 ? 36.758 35.757 -5.157 1.00 68.28 136 TYR B CA 1
ATOM 2866 C C . TYR B 1 136 ? 35.988 34.760 -4.306 1.00 65.56 136 TYR B C 1
ATOM 2867 O O . TYR B 1 136 ? 35.498 33.746 -4.812 1.00 63.29 136 TYR B O 1
ATOM 2876 N N . ASP B 1 137 ? 35.899 35.045 -3.010 1.00 65.91 137 ASP B N 1
ATOM 2877 C CA . ASP B 1 137 ? 35.179 34.187 -2.070 1.00 66.06 137 ASP B CA 1
ATOM 2878 C C . ASP B 1 137 ? 34.157 35.041 -1.313 1.00 64.95 137 ASP B C 1
ATOM 2879 O O . ASP B 1 137 ? 34.254 35.212 -0.095 1.00 63.14 137 ASP B O 1
ATOM 2884 N N . PRO B 1 138 ? 33.161 35.593 -2.038 1.00 63.74 138 PRO B N 1
ATOM 2885 C CA . PRO B 1 138 ? 32.101 36.442 -1.470 1.00 62.86 138 PRO B CA 1
ATOM 2886 C C . PRO B 1 138 ? 31.268 35.843 -0.319 1.00 61.28 138 PRO B C 1
ATOM 2887 O O . PRO B 1 138 ? 30.602 36.572 0.418 1.00 59.99 138 PRO B O 1
ATOM 2891 N N . TRP B 1 139 ? 31.329 34.523 -0.169 1.00 59.68 139 TRP B N 1
ATOM 2892 C CA . TRP B 1 139 ? 30.584 33.794 0.859 1.00 58.29 139 TRP B CA 1
ATOM 2893 C C . TRP B 1 139 ? 31.320 33.667 2.193 1.00 57.93 139 TRP B C 1
ATOM 2894 O O . TRP B 1 139 ? 30.753 33.195 3.175 1.00 60.00 139 TRP B O 1
ATOM 2905 N N . ASP B 1 140 ? 32.578 34.087 2.224 1.00 56.45 140 ASP B N 1
ATOM 2906 C CA . ASP B 1 140 ? 33.407 33.967 3.422 1.00 55.95 140 ASP B CA 1
ATOM 2907 C C . ASP B 1 140 ? 33.384 35.115 4.417 1.00 54.37 140 ASP B C 1
ATOM 2908 O O . ASP B 1 140 ? 33.171 36.263 4.046 1.00 54.79 140 ASP B O 1
ATOM 2913 N N . PRO B 1 141 ? 33.585 34.804 5.712 1.00 54.05 141 PRO B N 1
ATOM 2914 C CA . PRO B 1 141 ? 33.605 35.859 6.729 1.00 54.48 141 PRO B CA 1
ATOM 2915 C C . PRO B 1 141 ? 34.927 36.593 6.473 1.00 58.12 141 PRO B C 1
ATOM 2916 O O . PRO B 1 141 ? 35.760 36.108 5.705 1.00 57.02 141 PRO B O 1
ATOM 2920 N N . ASN B 1 142 ? 35.132 37.746 7.101 1.00 62.87 142 ASN B N 1
ATOM 2921 C CA . ASN B 1 142 ? 36.352 38.507 6.856 1.00 66.09 142 ASN B CA 1
ATOM 2922 C C . ASN B 1 142 ? 37.575 38.177 7.689 1.00 64.41 142 ASN B C 1
ATOM 2923 O O . ASN B 1 142 ? 38.156 39.050 8.336 1.00 65.98 142 ASN B O 1
ATOM 2928 N N . TYR B 1 143 ? 37.974 36.912 7.646 1.00 60.96 143 TYR B N 1
ATOM 2929 C CA . TYR B 1 143 ? 39.143 36.440 8.370 1.00 57.88 143 TYR B CA 1
ATOM 2930 C C . TYR B 1 143 ? 39.341 34.982 8.039 1.00 55.31 143 TYR B C 1
ATOM 2931 O O . TYR B 1 143 ? 38.434 34.336 7.518 1.00 52.42 143 TYR B O 1
ATOM 2940 N N . ARG B 1 144 ? 40.539 34.474 8.300 1.00 54.73 144 ARG B N 1
ATOM 2941 C CA . ARG B 1 144 ? 40.802 33.068 8.047 1.00 54.18 144 ARG B CA 1
ATOM 2942 C C . ARG B 1 144 ? 39.843 32.371 9.006 1.00 52.96 144 ARG B C 1
ATOM 2943 O O . ARG B 1 144 ? 39.609 32.857 10.116 1.00 53.29 144 ARG B O 1
ATOM 2951 N N . HIS B 1 145 ? 39.286 31.241 8.593 1.00 49.15 145 HIS B N 1
ATOM 2952 C CA . HIS B 1 145 ? 38.320 30.567 9.441 1.00 48.28 145 HIS B CA 1
ATOM 2953 C C . HIS B 1 145 ? 38.248 29.054 9.291 1.00 50.26 145 HIS B C 1
ATOM 2954 O O . HIS B 1 145 ? 38.753 28.476 8.329 1.00 51.20 145 HIS B O 1
ATOM 2961 N N . ILE B 1 146 ? 37.605 28.426 10.270 1.00 49.38 146 ILE B N 1
ATOM 2962 C CA . ILE B 1 146 ? 37.369 26.993 10.251 1.00 48.07 146 ILE B CA 1
ATOM 2963 C C . ILE B 1 146 ? 35.852 26.915 10.132 1.00 48.41 146 ILE B C 1
ATOM 2964 O O . ILE B 1 146 ? 35.131 27.441 10.987 1.00 48.68 146 ILE B O 1
ATOM 2969 N N . GLY B 1 147 ? 35.368 26.290 9.063 1.00 45.04 147 GLY B N 1
ATOM 2970 C CA . GLY B 1 147 ? 33.936 26.194 8.878 1.00 42.18 147 GLY B CA 1
ATOM 2971 C C . GLY B 1 147 ? 33.433 24.797 8.606 1.00 41.50 147 GLY B C 1
ATOM 2972 O O . GLY B 1 147 ? 34.179 23.935 8.153 1.00 45.06 147 GLY B O 1
ATOM 2973 N N . ILE B 1 148 ? 32.157 24.575 8.898 1.00 41.40 148 ILE B N 1
ATOM 2974 C CA . ILE B 1 148 ? 31.524 23.283 8.669 1.00 38.57 148 ILE B CA 1
ATOM 2975 C C . ILE B 1 148 ? 30.679 23.445 7.407 1.00 40.17 148 ILE B C 1
ATOM 2976 O O . ILE B 1 148 ? 29.781 24.298 7.351 1.00 38.09 148 ILE B O 1
ATOM 2981 N N . ASP B 1 149 ? 30.992 22.642 6.390 1.00 38.81 149 ASP B N 1
ATOM 2982 C CA . ASP B 1 149 ? 30.284 22.710 5.121 1.00 39.81 149 ASP B CA 1
ATOM 2983 C C . ASP B 1 149 ? 29.383 21.513 4.890 1.00 41.24 149 ASP B C 1
ATOM 2984 O O . ASP B 1 149 ? 29.721 20.396 5.276 1.00 43.31 149 ASP B O 1
ATOM 2989 N N . VAL B 1 150 ? 28.238 21.754 4.249 1.00 41.48 150 VAL B N 1
ATOM 2990 C CA . VAL B 1 150 ? 27.284 20.692 3.938 1.00 38.74 150 VAL B CA 1
ATOM 2991 C C . VAL B 1 150 ? 26.721 20.865 2.532 1.00 39.25 150 VAL B C 1
ATOM 2992 O O . VAL B 1 150 ? 25.805 21.662 2.300 1.00 39.88 150 VAL B O 1
ATOM 2996 N N . ASN B 1 151 ? 27.287 20.109 1.597 1.00 39.11 151 ASN B N 1
ATOM 2997 C CA . ASN B 1 151 ? 26.877 20.150 0.199 1.00 39.05 151 ASN B CA 1
ATOM 2998 C C . ASN B 1 151 ? 27.206 21.462 -0.485 1.00 35.96 151 ASN B C 1
ATOM 2999 O O . ASN B 1 151 ? 26.789 21.680 -1.610 1.00 40.63 151 ASN B O 1
ATOM 3004 N N . GLY B 1 152 ? 27.960 22.325 0.186 1.00 34.96 152 GLY B N 1
ATOM 3005 C CA . GLY B 1 152 ? 28.315 23.602 -0.399 1.00 37.67 152 GLY B CA 1
ATOM 3006 C C . GLY B 1 152 ? 29.449 24.321 0.307 1.00 43.27 152 GLY B C 1
ATOM 3007 O O . GLY B 1 152 ? 29.657 24.162 1.515 1.00 44.44 152 GLY B O 1
ATOM 3008 N N . ILE B 1 153 ? 30.169 25.139 -0.456 1.00 46.06 153 ILE B N 1
ATOM 3009 C CA . ILE B 1 153 ? 31.304 25.894 0.054 1.00 45.36 153 ILE B CA 1
ATOM 3010 C C . ILE B 1 153 ? 30.909 26.993 1.045 1.00 44.42 153 ILE B C 1
ATOM 3011 O O . ILE B 1 153 ? 31.754 27.490 1.787 1.00 45.02 153 ILE B O 1
ATOM 3016 N N . GLU B 1 154 ? 29.640 27.386 1.056 1.00 45.20 154 GLU B N 1
ATOM 3017 C CA . GLU B 1 154 ? 29.218 28.422 1.991 1.00 48.65 154 GLU B CA 1
ATOM 3018 C C . GLU B 1 154 ? 28.904 27.787 3.342 1.00 46.58 154 GLU B C 1
ATOM 3019 O O . GLU B 1 154 ? 27.782 27.352 3.596 1.00 46.68 154 GLU B O 1
ATOM 3025 N N . SER B 1 155 ? 29.910 27.748 4.206 1.00 42.27 155 SER B N 1
ATOM 3026 C CA . SER B 1 155 ? 29.787 27.149 5.530 1.00 41.52 155 SER B CA 1
ATOM 3027 C C . SER B 1 155 ? 28.495 27.464 6.278 1.00 42.25 155 SER B C 1
ATOM 3028 O O . SER B 1 155 ? 28.114 28.625 6.406 1.00 44.17 155 SER B O 1
ATOM 3031 N N . ILE B 1 156 ? 27.824 26.431 6.784 1.00 42.77 156 ILE B N 1
ATOM 3032 C CA . ILE B 1 156 ? 26.590 26.638 7.542 1.00 40.89 156 ILE B CA 1
ATOM 3033 C C . ILE B 1 156 ? 26.963 27.170 8.926 1.00 38.17 156 ILE B C 1
ATOM 3034 O O . ILE B 1 156 ? 26.103 27.542 9.716 1.00 38.14 156 ILE B O 1
ATOM 3039 N N . LYS B 1 157 ? 28.253 27.187 9.222 1.00 35.97 157 LYS B N 1
ATOM 3040 C CA . LYS B 1 157 ? 28.720 27.700 10.499 1.00 38.02 157 LYS B CA 1
ATOM 3041 C C . LYS B 1 157 ? 30.249 27.812 10.548 1.00 39.42 157 LYS B C 1
ATOM 3042 O O . LYS B 1 157 ? 30.971 26.919 10.092 1.00 41.67 157 LYS B O 1
ATOM 3048 N N . THR B 1 158 ? 30.745 28.915 1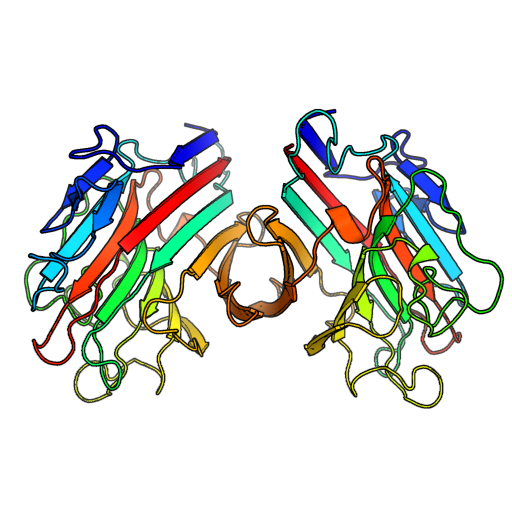1.091 1.00 38.10 158 THR B N 1
ATOM 3049 C CA . THR B 1 158 ? 32.185 29.116 11.154 1.00 40.56 158 THR B CA 1
ATOM 3050 C C . THR B 1 158 ? 32.644 29.736 12.456 1.00 39.84 158 THR B C 1
ATOM 3051 O O . THR B 1 158 ? 31.846 30.141 13.296 1.00 39.36 158 THR B O 1
ATOM 3055 N N . VAL B 1 159 ? 33.957 29.795 12.599 1.00 41.63 159 VAL B N 1
ATOM 3056 C CA . VAL B 1 159 ? 34.595 30.382 13.755 1.00 46.45 159 VAL B CA 1
ATOM 3057 C C . VAL B 1 159 ? 35.887 31.020 13.234 1.00 49.72 159 VAL B C 1
ATOM 3058 O O . VAL B 1 159 ? 36.474 30.555 12.249 1.00 49.38 159 VAL B O 1
ATOM 3062 N N . GLN B 1 160 ? 36.319 32.095 13.879 1.00 51.58 160 GLN B N 1
ATOM 3063 C CA . GLN B 1 160 ? 37.542 32.754 13.462 1.00 50.91 160 GLN B CA 1
ATOM 3064 C C . GLN B 1 160 ? 38.729 31.880 13.831 1.00 50.19 160 GLN B C 1
ATOM 3065 O O . GLN B 1 160 ? 38.835 31.415 14.968 1.00 53.13 160 GLN B O 1
ATOM 3071 N N . TRP B 1 161 ? 39.620 31.659 12.872 1.00 47.15 161 TRP B N 1
ATOM 3072 C CA . TRP B 1 161 ? 40.806 30.843 13.103 1.00 43.46 161 TRP B CA 1
ATOM 3073 C C . TRP B 1 161 ? 42.069 31.678 12.898 1.00 46.46 161 TRP B C 1
ATOM 3074 O O . TRP B 1 161 ? 42.290 32.245 11.824 1.00 47.20 161 TRP B O 1
ATOM 3085 N N . ASP B 1 162 ? 42.888 31.764 13.945 1.00 49.40 162 ASP B N 1
ATOM 3086 C CA . ASP B 1 162 ? 44.132 32.529 13.890 1.00 46.60 162 ASP B CA 1
ATOM 3087 C C . ASP B 1 162 ? 45.294 31.656 13.479 1.00 45.81 162 ASP B C 1
ATOM 3088 O O . ASP B 1 162 ? 46.077 31.194 14.315 1.00 45.91 162 ASP B O 1
ATOM 3093 N N . TRP B 1 163 ? 45.382 31.443 12.170 1.00 45.19 163 TRP B N 1
ATOM 3094 C CA . TRP B 1 163 ? 46.422 30.634 11.550 1.00 45.85 163 TRP B CA 1
ATOM 3095 C C . TRP B 1 163 ? 47.833 31.069 11.947 1.00 44.98 163 TRP B C 1
ATOM 3096 O O . TRP B 1 163 ? 48.107 32.260 12.106 1.00 46.28 163 TRP B O 1
ATOM 3107 N N . ILE B 1 164 ? 48.720 30.095 12.114 1.00 41.59 164 ILE B N 1
ATOM 3108 C CA . ILE B 1 164 ? 50.103 30.378 12.458 1.00 40.81 164 ILE B CA 1
ATOM 3109 C C . ILE B 1 164 ? 50.948 29.812 11.330 1.00 43.88 164 ILE B C 1
ATOM 3110 O O . ILE B 1 164 ? 51.024 28.594 11.143 1.00 46.22 164 ILE B O 1
ATOM 3115 N N . ASN B 1 165 ? 51.569 30.710 10.571 1.00 44.26 165 ASN B N 1
ATOM 3116 C CA . ASN B 1 165 ? 52.400 30.329 9.438 1.00 43.17 165 ASN B CA 1
ATOM 3117 C C . ASN B 1 165 ? 53.464 29.322 9.844 1.00 44.05 165 ASN B C 1
ATOM 3118 O O . ASN B 1 165 ? 54.402 29.653 10.567 1.00 46.25 165 ASN B O 1
ATOM 3123 N N . GLY B 1 166 ? 53.308 28.083 9.385 1.00 44.08 166 GLY B N 1
ATOM 3124 C CA . GLY B 1 166 ? 54.276 27.055 9.724 1.00 40.65 166 GLY B CA 1
ATOM 3125 C C . GLY B 1 166 ? 54.088 26.414 11.090 1.00 38.51 166 GLY B C 1
ATOM 3126 O O . GLY B 1 166 ? 54.852 25.529 11.459 1.00 38.42 166 GLY B O 1
ATOM 3127 N N . GLY B 1 167 ? 53.090 26.850 11.851 1.00 37.34 167 GLY B N 1
ATOM 3128 C CA . GLY B 1 167 ? 52.858 26.248 13.156 1.00 39.17 167 GLY B CA 1
ATOM 3129 C C . GLY B 1 167 ? 52.195 24.880 13.028 1.00 42.75 167 GLY B C 1
ATOM 3130 O O . GLY B 1 167 ? 51.362 24.665 12.142 1.00 44.92 167 GLY B O 1
ATOM 3131 N N . VAL B 1 168 ? 52.559 23.943 13.896 1.00 43.11 168 VAL B N 1
ATOM 3132 C CA . VAL B 1 168 ? 51.961 22.616 13.829 1.00 44.12 168 VAL B CA 1
ATOM 3133 C C . VAL B 1 168 ? 50.634 22.615 14.558 1.00 45.70 168 VAL B C 1
ATOM 3134 O O . VAL B 1 168 ? 50.556 22.937 15.744 1.00 47.85 168 VAL B O 1
ATOM 3138 N N . ALA B 1 169 ? 49.586 22.252 13.830 1.00 47.01 169 ALA B N 1
ATOM 3139 C CA . ALA B 1 169 ? 48.245 22.227 14.380 1.00 44.11 169 ALA B CA 1
ATOM 3140 C C . ALA B 1 169 ? 47.751 20.819 14.660 1.00 43.33 169 ALA B C 1
ATOM 3141 O O . ALA B 1 169 ? 48.046 19.875 13.923 1.00 44.12 169 ALA B O 1
ATOM 3143 N N . PHE B 1 170 ? 47.004 20.694 15.751 1.00 42.36 170 PHE B N 1
ATOM 3144 C CA . PHE B 1 170 ? 46.409 19.433 16.140 1.00 40.86 170 PHE B CA 1
ATOM 3145 C C . PHE B 1 170 ? 44.906 19.671 16.080 1.00 41.67 170 PHE B C 1
ATOM 3146 O O . PHE B 1 170 ? 44.368 20.489 16.821 1.00 44.74 170 PHE B O 1
ATOM 3154 N N . ALA B 1 171 ? 44.230 18.967 15.182 1.00 40.81 171 ALA B N 1
ATOM 3155 C CA . ALA B 1 171 ? 42.797 19.146 15.025 1.00 41.32 171 ALA B CA 1
ATOM 3156 C C . ALA B 1 171 ? 42.020 17.844 15.164 1.00 39.65 171 ALA B C 1
ATOM 3157 O O . ALA B 1 171 ? 42.456 16.792 14.696 1.00 40.97 171 ALA B O 1
ATOM 3159 N N . THR B 1 172 ? 40.868 17.921 15.816 1.00 36.63 172 THR B N 1
ATOM 3160 C CA . THR B 1 172 ? 40.030 16.753 15.975 1.00 36.14 172 THR B CA 1
ATOM 3161 C C . THR B 1 172 ? 38.636 17.135 15.500 1.00 33.72 172 THR B C 1
ATOM 3162 O O . THR B 1 172 ? 38.189 18.267 15.698 1.00 32.76 172 THR B O 1
ATOM 3166 N N . ILE B 1 173 ? 37.970 16.192 14.844 1.00 33.88 173 ILE B N 1
ATOM 3167 C CA . ILE B 1 173 ? 36.618 16.396 14.340 1.00 34.09 173 ILE B CA 1
ATOM 3168 C C . ILE B 1 173 ? 35.803 15.239 14.893 1.00 34.48 173 ILE B C 1
ATOM 3169 O O . ILE B 1 173 ? 36.173 14.074 14.732 1.00 33.71 173 ILE B O 1
ATOM 3174 N N . THR B 1 174 ? 34.698 15.563 15.551 1.00 35.14 174 THR B N 1
ATOM 3175 C CA . THR B 1 174 ? 33.861 14.544 16.161 1.00 32.23 174 THR B CA 1
ATOM 3176 C C . THR B 1 174 ? 32.394 14.651 15.767 1.00 31.49 174 THR B C 1
ATOM 3177 O O . THR B 1 174 ? 31.836 15.742 15.733 1.00 33.01 174 THR B O 1
ATOM 3181 N N . TYR B 1 175 ? 31.780 13.512 15.451 1.00 32.60 175 TYR B N 1
ATOM 3182 C CA . TYR B 1 175 ? 30.361 13.466 15.120 1.00 33.35 175 TYR B CA 1
ATOM 3183 C C . TYR B 1 175 ? 29.594 12.651 16.182 1.00 35.44 175 TYR B C 1
ATOM 3184 O O . TYR B 1 175 ? 29.864 11.464 16.387 1.00 32.98 175 TYR B O 1
ATOM 3193 N N . LEU B 1 176 ? 28.653 13.295 16.865 1.00 31.97 176 LEU B N 1
ATOM 3194 C CA . LEU B 1 176 ? 27.844 12.608 17.865 1.00 36.35 176 LEU B CA 1
ATOM 3195 C C . LEU B 1 176 ? 26.515 12.232 17.183 1.00 38.58 176 LEU B C 1
ATOM 3196 O O . LEU B 1 176 ? 25.568 13.026 17.143 1.00 40.66 176 LEU B O 1
ATOM 3201 N N . ALA B 1 177 ? 26.456 11.021 16.636 1.00 37.28 177 ALA B N 1
ATOM 3202 C CA . ALA B 1 177 ? 25.267 10.537 15.932 1.00 36.00 177 ALA B CA 1
ATOM 3203 C C . ALA B 1 177 ? 23.946 10.792 16.643 1.00 38.29 177 ALA B C 1
ATOM 3204 O O . ALA B 1 177 ? 23.037 11.399 16.071 1.00 43.20 177 ALA B O 1
ATOM 3206 N N . PRO B 1 178 ? 23.818 10.338 17.899 1.00 39.15 178 PRO B N 1
ATOM 3207 C CA . PRO B 1 178 ? 22.588 10.517 18.679 1.00 37.16 178 PRO B CA 1
ATOM 3208 C C . PRO B 1 178 ? 22.130 11.964 18.761 1.00 37.47 178 PRO B C 1
ATOM 3209 O O . PRO B 1 178 ? 20.956 12.230 18.963 1.00 39.67 178 PRO B O 1
ATOM 3213 N N . ASN B 1 179 ? 23.057 12.902 18.603 1.00 37.47 179 ASN B N 1
ATOM 3214 C CA . ASN B 1 179 ? 22.710 14.310 18.704 1.00 34.95 179 ASN B CA 1
ATOM 3215 C C . ASN B 1 179 ? 22.839 15.079 17.410 1.00 36.43 179 ASN B C 1
ATOM 3216 O O . ASN B 1 179 ? 22.664 16.301 17.387 1.00 32.05 179 ASN B O 1
ATOM 3221 N N . LYS B 1 180 ? 23.138 14.357 16.335 1.00 38.59 180 LYS B N 1
ATOM 3222 C CA . LYS B 1 180 ? 23.282 14.957 15.013 1.00 38.00 180 LYS B CA 1
ATOM 3223 C C . LYS B 1 180 ? 24.065 16.257 15.136 1.00 36.78 180 LYS B C 1
ATOM 3224 O O . LYS B 1 180 ? 23.646 17.301 14.641 1.00 36.91 180 LYS B O 1
ATOM 3230 N N . THR B 1 181 ? 25.206 16.183 15.810 1.00 38.26 181 THR B N 1
ATOM 3231 C CA . THR B 1 181 ? 26.045 17.351 16.037 1.00 36.41 181 THR B CA 1
ATOM 3232 C C . THR B 1 181 ? 27.466 17.072 15.581 1.00 35.46 181 THR B C 1
ATOM 3233 O O . THR B 1 181 ? 28.087 16.108 16.022 1.00 40.00 181 THR B O 1
ATOM 3237 N N . LEU B 1 182 ? 27.972 17.905 14.681 1.00 35.53 182 LEU B N 1
ATOM 3238 C CA . LEU B 1 182 ? 29.336 17.746 14.200 1.00 35.01 182 LEU B CA 1
ATOM 3239 C C . LEU B 1 182 ? 30.147 18.866 14.821 1.00 37.89 182 LEU B C 1
ATOM 3240 O O . LEU B 1 182 ? 29.833 20.043 14.635 1.00 41.57 182 LEU B O 1
ATOM 3245 N N . ILE B 1 183 ? 31.171 18.505 15.586 1.00 36.98 183 ILE B N 1
ATOM 3246 C CA . ILE B 1 183 ? 32.010 19.507 16.215 1.00 35.95 183 ILE B CA 1
ATOM 3247 C C . ILE B 1 183 ? 33.446 19.404 15.714 1.00 35.38 183 ILE B C 1
ATOM 3248 O O . ILE B 1 183 ? 33.963 18.308 15.489 1.00 33.23 183 ILE B O 1
ATOM 3253 N N . ALA B 1 184 ? 34.066 20.567 15.516 1.00 37.37 184 ALA B N 1
ATOM 3254 C CA . ALA B 1 184 ? 35.445 20.675 15.033 1.00 39.30 184 ALA B CA 1
ATOM 3255 C C . ALA B 1 184 ? 36.295 21.459 16.036 1.00 37.05 184 ALA B C 1
ATOM 3256 O O . ALA B 1 184 ? 35.823 22.410 16.651 1.00 35.97 184 ALA B O 1
ATOM 3258 N N . SER B 1 185 ? 37.552 21.063 16.194 1.00 37.73 185 SER B N 1
ATOM 3259 C CA . SER B 1 185 ? 38.440 21.741 17.129 1.00 37.18 185 SER B CA 1
ATOM 3260 C C . SER B 1 185 ? 39.898 21.782 16.650 1.00 36.36 185 SER B C 1
ATOM 3261 O O . SER B 1 185 ? 40.390 20.837 16.031 1.00 34.14 185 SER B O 1
ATOM 3264 N N . LEU B 1 186 ? 40.585 22.887 16.937 1.00 35.29 186 LEU B N 1
ATOM 3265 C CA . LEU B 1 186 ? 41.979 23.036 16.543 1.00 33.76 186 LEU B CA 1
ATOM 3266 C C . LEU B 1 186 ? 42.802 23.689 17.642 1.00 33.48 186 LEU B C 1
ATOM 3267 O O . LEU B 1 186 ? 42.347 24.614 18.310 1.00 38.30 186 LEU B O 1
ATOM 3272 N N . VAL B 1 187 ? 44.021 23.199 17.822 1.00 32.91 187 VAL B N 1
ATOM 3273 C CA . VAL B 1 187 ? 44.918 23.731 18.835 1.00 34.10 187 VAL B CA 1
ATOM 3274 C C . VAL B 1 187 ? 46.336 23.850 18.308 1.00 36.70 187 VAL B C 1
ATOM 3275 O O . VAL B 1 187 ? 46.804 22.995 17.554 1.00 39.09 187 VAL B O 1
ATOM 3279 N N . TYR B 1 188 ? 47.009 24.928 18.697 1.00 36.00 188 TYR B N 1
ATOM 3280 C CA . TYR B 1 188 ? 48.398 25.160 18.315 1.00 35.19 188 TYR B CA 1
ATOM 3281 C C . TYR B 1 188 ? 49.178 25.086 19.621 1.00 36.00 188 TYR B C 1
ATOM 3282 O O . TYR B 1 188 ? 49.260 26.073 20.351 1.00 38.84 188 TYR B O 1
ATOM 3291 N N . PRO B 1 189 ? 49.744 23.917 19.949 1.00 36.26 189 PRO B N 1
ATOM 3292 C CA . PRO B 1 189 ? 50.507 23.795 21.201 1.00 38.50 189 PRO B CA 1
ATOM 3293 C C . PRO B 1 189 ? 51.564 24.891 21.424 1.00 40.41 189 PRO B C 1
ATOM 3294 O O . PRO B 1 189 ? 51.914 25.204 22.554 1.00 41.58 189 PRO B O 1
ATOM 3298 N N . SER B 1 190 ? 52.051 25.482 20.342 1.00 43.63 190 SER B N 1
ATOM 3299 C CA . SER B 1 190 ? 53.069 26.527 20.412 1.00 44.89 190 SER B CA 1
ATOM 3300 C C . SER B 1 190 ? 52.585 27.878 20.958 1.00 46.33 190 SER B C 1
ATOM 3301 O O . SER B 1 190 ? 53.358 28.617 21.568 1.00 48.31 190 SER B O 1
ATOM 3304 N N . ASN B 1 191 ? 51.320 28.211 20.733 1.00 46.04 191 ASN B N 1
ATOM 3305 C CA . ASN B 1 191 ? 50.782 29.482 21.216 1.00 48.06 191 ASN B CA 1
ATOM 3306 C C . ASN B 1 191 ? 49.712 29.216 22.294 1.00 47.46 191 ASN B C 1
ATOM 3307 O O . ASN B 1 191 ? 49.233 30.138 22.975 1.00 41.77 191 ASN B O 1
ATOM 3312 N N . GLN B 1 192 ? 49.363 27.939 22.451 1.00 45.54 192 GLN B N 1
ATOM 3313 C CA . GLN B 1 192 ? 48.343 27.505 23.399 1.00 41.67 192 GLN B CA 1
ATOM 3314 C C . GLN B 1 192 ? 47.006 28.166 23.060 1.00 41.73 192 GLN B C 1
ATOM 3315 O O . GLN B 1 192 ? 46.228 28.533 23.942 1.00 40.57 192 GLN B O 1
ATOM 3321 N N . THR B 1 193 ? 46.754 28.315 21.760 1.00 40.23 193 THR B N 1
ATOM 3322 C CA . THR B 1 193 ? 45.518 28.908 21.264 1.00 40.80 193 THR B CA 1
ATOM 3323 C C . THR B 1 193 ? 44.553 27.806 20.855 1.00 39.16 193 THR B C 1
ATOM 3324 O O . THR B 1 193 ? 44.984 26.734 20.431 1.00 39.47 193 THR B O 1
ATOM 3328 N N . THR B 1 194 ? 43.253 28.064 20.992 1.00 41.77 194 THR B N 1
ATOM 3329 C CA . THR B 1 194 ? 42.231 27.076 20.636 1.00 44.17 194 THR B CA 1
ATOM 3330 C C . THR B 1 194 ? 41.116 27.688 19.812 1.00 42.20 194 THR B C 1
ATOM 3331 O O . THR B 1 194 ? 40.822 28.877 19.928 1.00 41.38 194 THR B O 1
ATOM 3335 N N . PHE B 1 195 ? 40.485 26.857 18.992 1.00 43.52 195 PHE B N 1
ATOM 3336 C CA . PHE B 1 195 ? 39.389 27.286 18.134 1.00 45.32 195 PHE B CA 1
ATOM 3337 C C . PHE B 1 195 ? 38.423 26.114 18.052 1.00 45.63 195 PHE B C 1
ATOM 3338 O O . PHE B 1 195 ? 38.855 24.965 18.027 1.00 47.71 195 PHE B O 1
ATOM 3346 N N . SER B 1 196 ? 37.120 26.391 18.034 1.00 46.31 196 SER B N 1
ATOM 3347 C CA . SER B 1 196 ? 36.122 25.324 17.952 1.00 43.93 196 SER B CA 1
ATOM 3348 C C . SER B 1 196 ? 34.779 25.759 17.354 1.00 42.05 196 SER B C 1
ATOM 3349 O O . SER B 1 196 ? 34.394 26.923 17.426 1.00 40.79 196 SER B O 1
ATOM 3352 N N . VAL B 1 197 ? 34.082 24.813 16.735 1.00 43.96 197 VAL B N 1
ATOM 3353 C CA . VAL B 1 197 ? 32.785 25.083 16.120 1.00 44.91 197 VAL B CA 1
ATOM 3354 C C . VAL B 1 197 ? 31.925 23.835 16.127 1.00 44.13 197 VAL B C 1
ATOM 3355 O O . VAL B 1 197 ? 32.430 22.721 16.071 1.00 44.04 197 VAL B O 1
ATOM 3359 N N . ALA B 1 198 ? 30.616 24.039 16.170 1.00 45.63 198 ALA B N 1
ATOM 3360 C CA . ALA B 1 198 ? 29.669 22.941 16.164 1.00 46.61 198 ALA B CA 1
ATOM 3361 C C . ALA B 1 198 ? 28.453 23.333 15.331 1.00 45.86 198 ALA B C 1
ATOM 3362 O O . ALA B 1 198 ? 28.097 24.511 15.232 1.00 44.46 198 ALA B O 1
ATOM 3364 N N . ALA B 1 199 ? 27.814 22.338 14.735 1.00 45.07 199 ALA B N 1
ATOM 3365 C CA . ALA B 1 199 ? 26.640 22.582 13.918 1.00 45.54 199 ALA B CA 1
ATOM 3366 C C . ALA B 1 199 ? 25.770 21.336 13.865 1.00 45.22 199 ALA B C 1
ATOM 3367 O O . ALA B 1 199 ? 26.258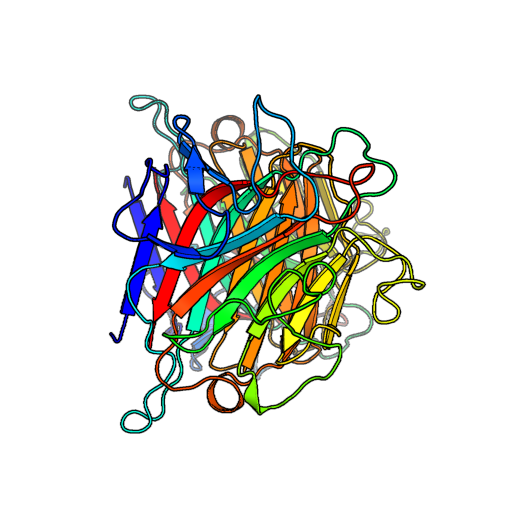 20.218 14.008 1.00 45.31 199 ALA B O 1
ATOM 3369 N N . SER B 1 200 ? 24.474 21.530 13.668 1.00 46.64 200 SER B N 1
ATOM 3370 C CA . SER B 1 200 ? 23.568 20.399 13.574 1.00 45.28 200 SER B CA 1
ATOM 3371 C C . SER B 1 200 ? 23.679 19.809 12.164 1.00 43.70 200 SER B C 1
ATOM 3372 O O . SER B 1 200 ? 23.584 20.530 11.168 1.00 41.04 200 SER B O 1
ATOM 3375 N N . VAL B 1 201 ? 23.896 18.496 12.099 1.00 42.08 201 VAL B N 1
ATOM 3376 C CA . VAL B 1 201 ? 24.038 17.775 10.842 1.00 37.40 201 VAL B CA 1
ATOM 3377 C C . VAL B 1 201 ? 23.491 16.355 10.985 1.00 39.35 201 VAL B C 1
ATOM 3378 O O . VAL B 1 201 ? 23.842 15.628 11.919 1.00 40.55 201 VAL B O 1
ATOM 3382 N N . ASP B 1 202 ? 22.635 15.961 10.051 1.00 39.26 202 ASP B N 1
ATOM 3383 C CA . ASP B 1 202 ? 22.052 14.630 10.074 1.00 43.51 202 ASP B CA 1
ATOM 3384 C C . ASP B 1 202 ? 22.649 13.839 8.912 1.00 46.29 202 ASP B C 1
ATOM 3385 O O . ASP B 1 202 ? 22.126 13.869 7.790 1.00 45.99 202 ASP B O 1
ATOM 3390 N N . LEU B 1 203 ? 23.741 13.130 9.180 1.00 43.59 203 LEU B N 1
ATOM 3391 C CA . LEU B 1 203 ? 24.399 12.346 8.145 1.00 42.91 203 LEU B CA 1
ATOM 3392 C C . LEU B 1 203 ? 23.453 11.423 7.375 1.00 45.93 203 LEU B C 1
ATOM 3393 O O . LEU B 1 203 ? 23.636 11.220 6.175 1.00 49.26 203 LEU B O 1
ATOM 3398 N N . LYS B 1 204 ? 22.447 10.869 8.047 1.00 45.38 204 LYS B N 1
ATOM 3399 C CA . LYS B 1 204 ? 21.499 9.983 7.370 1.00 49.98 204 LYS B CA 1
ATOM 3400 C C . LYS B 1 204 ? 20.861 10.716 6.202 1.00 50.02 204 LYS B C 1
ATOM 3401 O O . LYS B 1 204 ? 20.596 10.120 5.159 1.00 51.73 204 LYS B O 1
ATOM 3407 N N . GLU B 1 205 ? 20.611 12.010 6.402 1.00 47.54 205 GLU B N 1
ATOM 3408 C CA . GLU B 1 205 ? 19.973 12.864 5.410 1.00 45.89 205 GLU B CA 1
ATOM 3409 C C . GLU B 1 205 ? 20.901 13.369 4.322 1.00 44.59 205 GLU B C 1
ATOM 3410 O O . GLU B 1 205 ? 20.455 13.672 3.222 1.00 45.20 205 GLU B O 1
ATOM 3416 N N . ILE B 1 206 ? 22.190 13.464 4.617 1.00 43.32 206 ILE B N 1
ATOM 3417 C CA . ILE B 1 206 ? 23.125 13.993 3.634 1.00 41.10 206 ILE B CA 1
ATOM 3418 C C . ILE B 1 206 ? 23.930 12.972 2.841 1.00 42.69 206 ILE B C 1
ATOM 3419 O O . ILE B 1 206 ? 23.958 13.015 1.614 1.00 43.50 206 ILE B O 1
ATOM 3424 N N . LEU B 1 207 ? 24.578 12.052 3.543 1.00 43.10 207 LEU B N 1
ATOM 3425 C CA . LEU B 1 207 ? 25.437 11.059 2.897 1.00 41.84 207 LEU B CA 1
ATOM 3426 C C . LEU B 1 207 ? 24.839 9.690 2.630 1.00 40.97 207 LEU B C 1
ATOM 3427 O O . LEU B 1 207 ? 23.874 9.278 3.270 1.00 44.84 207 LEU B O 1
ATOM 3432 N N . PRO B 1 208 ? 25.409 8.967 1.659 1.00 41.11 208 PRO B N 1
ATOM 3433 C CA . PRO B 1 208 ? 24.900 7.629 1.351 1.00 38.67 208 PRO B CA 1
ATOM 3434 C C . PRO B 1 208 ? 25.400 6.662 2.429 1.00 41.22 208 PRO B C 1
ATOM 3435 O O . PRO B 1 208 ? 26.248 7.018 3.246 1.00 38.61 208 PRO B O 1
ATOM 3439 N N . GLU B 1 209 ? 24.869 5.447 2.433 1.00 45.02 209 GLU B N 1
ATOM 3440 C CA . GLU B 1 209 ? 25.270 4.440 3.404 1.00 47.86 209 GLU B CA 1
ATOM 3441 C C . GLU B 1 209 ? 26.792 4.222 3.434 1.00 48.28 209 GLU B C 1
ATOM 3442 O O . GLU B 1 209 ? 27.384 4.066 4.510 1.00 47.90 209 GLU B O 1
ATOM 3448 N N . TRP B 1 210 ? 27.424 4.203 2.263 1.00 48.16 210 TRP B N 1
ATOM 3449 C CA . TRP B 1 210 ? 28.872 4.025 2.190 1.00 48.98 210 TRP B CA 1
ATOM 3450 C C . TRP B 1 210 ? 29.508 5.308 1.692 1.00 47.50 210 TRP B C 1
ATOM 3451 O O . TRP B 1 210 ? 28.952 5.996 0.843 1.00 50.37 210 TRP B O 1
ATOM 3462 N N . VAL B 1 211 ? 30.681 5.621 2.228 1.00 46.91 211 VAL B N 1
ATOM 3463 C CA . VAL B 1 211 ? 31.410 6.833 1.864 1.00 44.63 211 VAL B CA 1
ATOM 3464 C C . VAL B 1 211 ? 32.908 6.620 2.079 1.00 42.68 211 VAL B C 1
ATOM 3465 O O . VAL B 1 211 ? 33.326 5.708 2.795 1.00 44.06 211 VAL B O 1
ATOM 3469 N N . ARG B 1 212 ? 33.723 7.448 1.446 1.00 39.99 212 ARG B N 1
ATOM 3470 C CA . ARG B 1 212 ? 35.154 7.349 1.672 1.00 39.59 212 ARG B CA 1
ATOM 3471 C C . ARG B 1 212 ? 35.501 8.616 2.453 1.00 37.78 212 ARG B C 1
ATOM 3472 O O . ARG B 1 212 ? 34.848 9.651 2.307 1.00 38.41 212 ARG B O 1
ATOM 3480 N N . VAL B 1 213 ? 36.504 8.533 3.310 1.00 36.28 213 VAL B N 1
ATOM 3481 C CA . VAL B 1 213 ? 36.851 9.672 4.131 1.00 35.52 213 VAL B CA 1
ATOM 3482 C C . VAL B 1 213 ? 38.282 10.157 3.858 1.00 36.89 213 VAL B C 1
ATOM 3483 O O . VAL B 1 213 ? 39.161 9.359 3.512 1.00 37.96 213 VAL B O 1
ATOM 3487 N N . GLY B 1 214 ? 38.515 11.465 3.974 1.00 35.07 214 GLY B N 1
ATOM 3488 C CA . GLY B 1 214 ? 39.853 11.980 3.719 1.00 34.88 214 GLY B CA 1
ATOM 3489 C C . GLY B 1 214 ? 40.058 13.487 3.720 1.00 35.66 214 GLY B C 1
ATOM 3490 O O . GLY B 1 214 ? 39.310 14.228 4.362 1.00 37.86 214 GLY B O 1
ATOM 3491 N N . PHE B 1 215 ? 41.081 13.934 2.985 1.00 35.87 215 PHE B N 1
ATOM 3492 C CA . PHE B 1 215 ? 41.443 15.360 2.896 1.00 36.67 215 PHE B CA 1
ATOM 3493 C C . PHE B 1 215 ? 41.450 15.933 1.483 1.00 35.93 215 PHE B C 1
ATOM 3494 O O . PHE B 1 215 ? 41.715 15.226 0.501 1.00 33.05 215 PHE B O 1
ATOM 3502 N N . SER B 1 216 ? 41.193 17.236 1.411 1.00 32.47 216 SER B N 1
ATOM 3503 C CA . SER B 1 216 ? 41.170 17.965 0.150 1.00 33.61 216 SER B CA 1
ATOM 3504 C C . SER B 1 216 ? 41.814 19.326 0.384 1.00 35.14 216 SER B C 1
ATOM 3505 O O . SER B 1 216 ? 41.657 19.914 1.456 1.00 34.97 216 SER B O 1
ATOM 3508 N N . ALA B 1 217 ? 42.548 19.818 -0.609 1.00 35.98 217 ALA B N 1
ATOM 3509 C CA . ALA B 1 217 ? 43.200 21.121 -0.494 1.00 35.80 217 ALA B CA 1
ATOM 3510 C C . ALA B 1 217 ? 43.507 21.712 -1.863 1.00 37.45 217 ALA B C 1
ATOM 3511 O O . ALA B 1 217 ? 43.625 20.997 -2.870 1.00 34.99 217 ALA B O 1
ATOM 3513 N N . ALA B 1 218 ? 43.649 23.028 -1.896 1.00 39.85 218 ALA B N 1
ATOM 3514 C CA . ALA B 1 218 ? 43.931 23.699 -3.147 1.00 39.99 218 ALA B CA 1
ATOM 3515 C C . ALA B 1 218 ? 44.783 24.938 -2.960 1.00 43.84 218 ALA B C 1
ATOM 3516 O O . ALA B 1 218 ? 44.762 25.596 -1.916 1.00 43.26 218 ALA B O 1
ATOM 3518 N N . THR B 1 219 ? 45.532 25.238 -4.009 1.00 49.46 219 THR B N 1
ATOM 3519 C CA . THR B 1 219 ? 46.426 26.376 -4.063 1.00 51.08 219 THR B CA 1
ATOM 3520 C C . THR B 1 219 ? 45.949 27.272 -5.209 1.00 52.03 219 THR B C 1
ATOM 3521 O O . THR B 1 219 ? 45.423 26.776 -6.207 1.00 50.22 219 THR B O 1
ATOM 3525 N N . GLY B 1 220 ? 46.125 28.584 -5.074 1.00 53.59 220 GLY B N 1
ATOM 3526 C CA . GLY B 1 220 ? 45.672 29.476 -6.130 1.00 55.95 220 GLY B CA 1
ATOM 3527 C C . GLY B 1 220 ? 46.736 30.322 -6.807 1.00 56.48 220 GLY B C 1
ATOM 3528 O O . GLY B 1 220 ? 47.667 29.802 -7.436 1.00 51.02 220 GLY B O 1
ATOM 3529 N N . TYR B 1 221 ? 46.584 31.639 -6.680 1.00 57.56 221 TYR B N 1
ATOM 3530 C CA . TYR B 1 221 ? 47.515 32.598 -7.267 1.00 58.49 221 TYR B CA 1
ATOM 3531 C C . TYR B 1 221 ? 48.923 32.420 -6.684 1.00 59.66 221 TYR B C 1
ATOM 3532 O O . TYR B 1 221 ? 49.097 32.310 -5.465 1.00 59.83 221 TYR B O 1
ATOM 3541 N N . PRO B 1 222 ? 49.950 32.420 -7.551 1.00 61.76 222 PRO B N 1
ATOM 3542 C CA . PRO B 1 222 ? 51.362 32.252 -7.174 1.00 61.61 222 PRO B CA 1
ATOM 3543 C C . PRO B 1 222 ? 51.910 33.037 -5.979 1.00 60.87 222 PRO B C 1
ATOM 3544 O O . PRO B 1 222 ? 52.675 32.489 -5.189 1.00 62.99 222 PRO B O 1
ATOM 3548 N N . THR B 1 223 ? 51.531 34.303 -5.834 1.00 59.78 223 THR B N 1
ATOM 3549 C CA . THR B 1 223 ? 52.041 35.107 -4.722 1.00 59.04 223 THR B CA 1
ATOM 3550 C C . THR B 1 223 ? 51.382 34.806 -3.382 1.00 58.54 223 THR B C 1
ATOM 3551 O O . THR B 1 223 ? 51.741 35.401 -2.363 1.00 60.38 223 THR B O 1
ATOM 3555 N N . GLU B 1 224 ? 50.432 33.877 -3.382 1.00 55.58 224 GLU B N 1
ATOM 3556 C CA . GLU B 1 224 ? 49.712 33.525 -2.169 1.00 53.23 224 GLU B CA 1
ATOM 3557 C C . GLU B 1 224 ? 49.793 32.040 -1.815 1.00 54.25 224 GLU B C 1
ATOM 3558 O O . GLU B 1 224 ? 49.089 31.566 -0.915 1.00 55.74 224 GLU B O 1
ATOM 3564 N N . VAL B 1 225 ? 50.658 31.309 -2.512 1.00 50.25 225 VAL B N 1
ATOM 3565 C CA . VAL B 1 225 ? 50.805 29.882 -2.267 1.00 46.89 225 VAL B CA 1
ATOM 3566 C C . VAL B 1 225 ? 51.223 29.522 -0.841 1.00 47.12 225 VAL B C 1
ATOM 3567 O O . VAL B 1 225 ? 51.976 30.256 -0.187 1.00 49.40 225 VAL B O 1
ATOM 3571 N N . GLU B 1 226 ? 50.727 28.374 -0.384 1.00 47.90 226 GLU B N 1
ATOM 3572 C CA . GLU B 1 226 ? 51.014 27.837 0.951 1.00 49.52 226 GLU B CA 1
ATOM 3573 C C . GLU B 1 226 ? 50.974 26.310 0.871 1.00 46.93 226 GLU B C 1
ATOM 3574 O O . GLU B 1 226 ? 50.411 25.750 -0.067 1.00 47.69 226 GLU B O 1
ATOM 3580 N N . THR B 1 227 ? 51.566 25.640 1.851 1.00 45.39 227 THR B N 1
ATOM 3581 C CA . THR B 1 227 ? 51.547 24.183 1.875 1.00 44.88 227 THR B CA 1
ATOM 3582 C C . THR B 1 227 ? 50.304 23.706 2.614 1.00 41.89 227 THR B C 1
ATOM 3583 O O . THR B 1 227 ? 49.702 24.450 3.388 1.00 39.63 227 THR B O 1
ATOM 3587 N N . HIS B 1 228 ? 49.922 22.464 2.356 1.00 39.82 228 HIS B N 1
ATOM 3588 C CA . HIS B 1 228 ? 48.779 21.844 3.013 1.00 40.24 228 HIS B CA 1
ATOM 3589 C C . HIS B 1 228 ? 49.283 20.456 3.357 1.00 39.71 228 HIS B C 1
ATOM 3590 O O . HIS B 1 228 ? 48.907 19.461 2.728 1.00 37.41 228 HIS B O 1
ATOM 3597 N N . ASP B 1 229 ? 50.167 20.407 4.352 1.00 38.17 229 ASP B N 1
ATOM 3598 C CA . ASP B 1 229 ? 50.770 19.156 4.765 1.00 37.72 229 ASP B CA 1
ATOM 3599 C C . ASP B 1 229 ? 50.162 18.524 5.997 1.00 38.22 229 ASP B C 1
ATOM 3600 O O . ASP B 1 229 ? 49.971 19.176 7.026 1.00 42.44 229 ASP B O 1
ATOM 3605 N N . VAL B 1 230 ? 49.875 17.234 5.884 1.00 35.55 230 VAL B N 1
ATOM 3606 C CA . VAL B 1 230 ? 49.315 16.475 6.986 1.00 38.40 230 VAL B CA 1
ATOM 3607 C C . VAL B 1 230 ? 50.390 15.517 7.492 1.00 39.47 230 VAL B C 1
ATOM 3608 O O . VAL B 1 230 ? 51.008 14.794 6.709 1.00 37.78 230 VAL B O 1
ATOM 3612 N N . LEU B 1 231 ? 50.605 15.517 8.804 1.00 39.18 231 LEU B N 1
ATOM 3613 C CA . LEU B 1 231 ? 51.626 14.676 9.413 1.00 36.52 231 LEU B CA 1
ATOM 3614 C C . LEU B 1 231 ? 51.107 13.405 10.085 1.00 40.07 231 LEU B C 1
ATOM 3615 O O . LEU B 1 231 ? 51.762 12.361 10.034 1.00 41.80 231 LEU B O 1
ATOM 3620 N N . SER B 1 232 ? 49.940 13.489 10.718 1.00 41.29 232 SER B N 1
ATOM 3621 C CA . SER B 1 232 ? 49.364 12.339 11.407 1.00 42.47 232 SER B CA 1
ATOM 3622 C C . SER B 1 232 ? 47.886 12.295 11.119 1.00 43.53 232 SER B C 1
ATOM 3623 O O . SER B 1 232 ? 47.290 13.302 10.737 1.00 44.69 232 SER B O 1
ATOM 3626 N N . TRP B 1 233 ? 47.287 11.135 11.345 1.00 41.02 233 TRP B N 1
ATOM 3627 C CA . TRP B 1 233 ? 45.866 10.980 11.112 1.00 38.94 233 TRP B CA 1
ATOM 3628 C C . TRP B 1 233 ? 45.348 9.705 11.746 1.00 39.67 233 TRP B C 1
ATOM 3629 O O . TRP B 1 233 ? 45.878 8.616 11.505 1.00 39.78 233 TRP B O 1
ATOM 3640 N N . SER B 1 234 ? 44.332 9.851 12.586 1.00 38.24 234 SER B N 1
ATOM 3641 C CA . SER B 1 234 ? 43.701 8.709 13.213 1.00 44.98 234 SER B CA 1
ATOM 3642 C C . SER B 1 234 ? 42.210 8.914 12.999 1.00 45.34 234 SER B C 1
ATOM 3643 O O . SER B 1 234 ? 41.702 10.037 13.092 1.00 42.83 234 SER B O 1
ATOM 3646 N N . PHE B 1 235 ? 41.525 7.824 12.676 1.00 47.09 235 PHE B N 1
ATOM 3647 C CA . PHE B 1 235 ? 40.093 7.852 12.407 1.00 48.70 235 PHE B CA 1
ATOM 3648 C C . PHE B 1 235 ? 39.422 6.689 13.103 1.00 47.20 235 PHE B C 1
ATOM 3649 O O . PHE B 1 235 ? 39.937 5.574 13.093 1.00 50.93 235 PHE B O 1
ATOM 3657 N N . THR B 1 236 ? 38.271 6.944 13.704 1.00 45.67 236 THR B N 1
ATOM 3658 C CA . THR B 1 236 ? 37.531 5.886 14.370 1.00 47.83 236 THR B CA 1
ATOM 3659 C C . THR B 1 236 ? 36.047 6.133 14.183 1.00 44.79 236 THR B C 1
ATOM 3660 O O . THR B 1 236 ? 35.569 7.245 14.388 1.00 43.15 236 THR B O 1
ATOM 3664 N N . SER B 1 237 ? 35.327 5.101 13.760 1.00 42.16 237 SER B N 1
ATOM 3665 C CA . SER B 1 237 ? 33.892 5.212 13.562 1.00 42.78 237 SER B CA 1
ATOM 3666 C C . SER B 1 237 ? 33.240 3.962 14.123 1.00 43.54 237 SER B C 1
ATOM 3667 O O . SER B 1 237 ? 33.794 2.862 14.041 1.00 44.12 237 SER B O 1
ATOM 3670 N N . THR B 1 238 ? 32.062 4.130 14.705 1.00 42.75 238 THR B N 1
ATOM 3671 C CA . THR B 1 238 ? 31.369 2.997 15.292 1.00 43.85 238 THR B CA 1
ATOM 3672 C C . THR B 1 238 ? 29.865 3.037 15.005 1.00 40.63 238 THR B C 1
ATOM 3673 O O . THR B 1 238 ? 29.164 3.972 15.364 1.00 40.71 238 THR B O 1
ATOM 3677 N N . LEU B 1 239 ? 29.390 2.005 14.329 1.00 41.31 239 LEU B N 1
ATOM 3678 C CA . LEU B 1 239 ? 27.995 1.886 13.957 1.00 41.11 239 LEU B CA 1
ATOM 3679 C C . LEU B 1 239 ? 27.287 0.937 14.912 1.00 40.31 239 LEU B C 1
ATOM 3680 O O . LEU B 1 239 ? 26.631 1.474 15.826 1.00 46.46 239 LEU B O 1
#

CATH classification: 2.60.120.200

Organism: Maackia amurensis (NCBI:txid37501)